Protein AF-0000000084903223 (afdb_homodimer)

Solvent-accessible surface area (backbone atoms only — not comparable to full-atom values): 37333 Å² total; per-residue (Å²): 137,85,81,82,80,76,77,75,75,76,82,86,79,70,67,58,44,44,38,37,37,37,42,30,48,32,58,88,67,83,85,57,83,70,44,47,47,40,69,58,56,66,69,61,52,49,55,51,34,48,75,34,76,37,46,79,74,45,78,46,76,51,75,67,30,30,36,32,39,34,80,54,40,40,38,39,28,24,50,49,37,41,36,42,35,30,30,49,73,44,46,63,73,68,39,48,67,56,49,54,50,47,42,27,74,72,18,53,33,75,36,76,21,36,40,40,36,36,33,53,63,61,92,57,43,87,75,31,50,87,77,49,51,44,69,65,41,43,48,56,55,48,51,75,78,46,73,64,65,48,29,38,49,42,59,28,70,84,67,65,29,38,37,38,40,30,34,61,33,56,76,30,83,79,55,70,49,78,92,58,64,42,40,38,42,36,41,39,31,29,58,48,46,66,74,58,31,63,69,39,36,25,45,48,98,84,63,48,74,62,55,37,64,62,46,37,52,72,75,44,60,53,64,69,57,68,88,44,52,71,52,53,46,60,31,85,70,51,18,40,39,36,43,32,38,38,72,90,73,22,39,35,38,39,41,38,36,60,39,88,94,52,20,28,36,39,39,37,30,39,64,86,46,66,68,58,59,66,57,51,51,51,54,43,70,71,52,51,41,40,34,37,41,36,38,40,39,32,28,83,65,25,69,45,63,63,84,46,72,62,55,71,67,61,64,79,49,87,68,40,43,74,51,40,39,37,39,37,47,45,53,58,35,40,38,40,38,38,29,34,34,47,61,86,58,96,64,134,137,83,82,78,79,76,75,73,75,77,81,87,80,71,67,58,44,45,39,37,39,37,43,30,49,34,57,87,66,84,79,59,80,71,46,48,46,41,71,57,58,66,67,60,54,48,54,50,32,48,75,35,76,39,47,79,75,45,78,47,76,51,76,67,30,31,37,31,39,35,79,52,41,39,39,39,28,24,52,52,38,39,36,41,36,30,29,51,74,43,46,64,73,69,39,49,65,55,49,54,50,48,42,27,73,74,17,54,32,75,35,75,20,35,43,41,34,37,31,53,66,63,91,56,44,86,74,33,50,86,76,50,52,42,71,65,42,43,49,56,56,49,51,76,79,45,74,61,65,48,29,37,48,42,59,27,70,83,67,66,29,37,37,38,39,31,34,63,34,55,77,31,83,80,55,71,50,78,94,57,63,41,39,40,44,36,40,40,32,28,59,47,44,66,76,58,30,63,68,40,37,25,46,46,98,85,62,47,74,62,54,36,63,62,45,38,53,74,76,44,61,54,64,69,58,68,87,47,53,70,52,54,45,60,29,85,71,50,19,38,39,38,43,31,38,39,72,93,73,22,40,35,39,42,42,38,36,59,38,86,91,52,19,28,35,40,38,38,31,38,64,86,46,66,67,59,59,67,56,51,50,52,53,43,70,70,51,51,40,40,34,38,41,36,39,39,38,33,30,83,66,26,68,45,62,62,83,45,74,60,53,72,67,60,65,79,49,87,67,40,42,76,50,41,40,38,37,37,47,45,54,57,35,40,38,39,38,39,28,33,33,46,61,86,58,94,64,136

InterPro domains:
  IPR001985 S-adenosylmethionine decarboxylase, eukaryotes [PIRSF001355] (7-345)
  IPR001985 S-adenosylmethionine decarboxylase, eukaryotes [TIGR00535] (14-343)
  IPR016067 S-adenosylmethionine decarboxylase, core [SSF56276] (13-341)
  IPR018166 S-adenosylmethionine decarboxylase, conserved site [PS01336] (67-77)
  IPR048283 S-adenosylmethionine decarboxylase-like [PF01536] (13-341)
  IPR048283 S-adenosylmethionine decarboxylase-like [PTHR11570] (12-342)

Secondary structure (DSSP, 8-state):
----------------PEEEEEEEEE-S-TTS----GGGS-HHHHHHHHHHTT--EEEEEEETTEEEEEETTEEEEE-SSEEEEEEETTS-GGGHHHHHHHHHHHHH---EEEEEEEEEEPPS-GGGSPTT-SSHHHHHHHHHHHS-S-EEEEEE-TTS-EEEEEES-STT-TT-----S--EEEEEEEES--HHHHHTTBSB-TTSPBPPHHHHHHHHTGGGTSTT-EEEEEE-SSB-EEEEEE-STT-EEEEEEE--TTT-EEEEEE----S--HHHHHHHHHHH--SEEEEEEEEETTSSS--S-HHHHTT---TTEEEEEEEEEE-SSEEEEEEEEEE---S--/----------------PEEEEEEEEE-S-TTS----GGGS-HHHHHHHHHHTT--EEEEEEETTEEEEEETTEEEEE-SSEEEEEEETTS-GGGHHHHHHHHHHHHH---EEEEEEEEEEPPS-GGGSPTT-SSHHHHHHHHHTTS-S-EEEEEE-TTS-EEEEEES-STT-TT-----S--EEEEEEEES--HHHHHTTBSB-TTSPBPPHHHHHHHHTGGGTSTT-EEEEEE-SSB-EEEEEE-STT-EEEEEEE--TTT-EEEEEE----S--HHHHHHHHHHH--SEEEEEEEEETTSSS--S-HHHHTT---TTEEEEEEEEEE-SSEEEEEEEEEE---S--

Foldseek 3Di:
DPPPPPPPPPPDDDWLKKKKKKWFFDAPDPPDAFAFFQPDDPVLVQVLVVVFVKHFDDWDDDAQKIKTDIPAFIWIGHRGMIMDMGGQQTPVLVSVVSVQVSSCVPGVTNDTQKMKMKIKDIPDLVPHDPPPSDVVSVQVVVCVVDPCKDKDWADDPVDIIMIMIINFFDVNPPHNDDPAWWKKKKKKFKQFDLVLLVLFAQADPVRHGDDQVVSCVVLCVCVLDDPWDKDKDRDPGGWIKMKTDDHPGKIKIWTWDSDNVITMIMIMIGDADQACLVSVQSVCVSGVGFKMKMKMKTFPNGNHPPVPVVVNVVRDHPQKDWDDWDWDDGNGMIMIITMIGGNPDPDD/DPPPPPPPPPPDDDWLKKKKKKWFFDAPDPPDAFAFFQPDDPVLVQVLQVVQVKHFDDWDDDAQKIKTDIPAFIWIGHRGMIMDMGGQQTPVLVSVVSVQVSSCVPGVTNDTQKMKMKIKDIPDLVPHDPPPSDVVSVQVVVCVVDPCKDKDWADDPVDIIMIMIINFFDVNPPHNDDPAWWKKKKKKFKQFDLVLLVLFAQADPVRHGDDQVVSCVVLCVCVLDDPWDKDKDGDPGGWIKMKTDDHPGKIKIWTWDSDNVITMIMIMIGDADQACLVSVQSVCVSGVGFKMKMKMKTFPNGNHPPPPVCVNVPRDHPQKDWDDWDWDDGNGMIMIITMIGGNPDPDD

pLDDT: mean 88.13, std 14.47, range [19.98, 98.44]

Structure (mmCIF, N/CA/C/O backbone):
data_AF-0000000084903223-model_v1
#
loop_
_entity.id
_entity.type
_entity.pdbx_description
1 polymer 'S-adenosylmethionine decarboxylase proenzyme'
#
loop_
_atom_site.group_PDB
_atom_site.id
_atom_site.type_symbol
_atom_site.label_atom_id
_atom_site.label_alt_id
_atom_site.label_comp_id
_atom_site.label_asym_id
_atom_site.label_entity_id
_atom_site.label_seq_id
_atom_site.pdbx_PDB_ins_code
_atom_site.Cartn_x
_atom_site.Cartn_y
_atom_site.Cartn_z
_atom_site.occupancy
_atom_site.B_iso_or_equiv
_atom_site.auth_seq_id
_atom_site.auth_comp_id
_atom_site.auth_asym_id
_atom_site.auth_atom_id
_atom_site.pdbx_PDB_model_num
ATOM 1 N N . MET A 1 1 ? -27.781 -44.562 32.969 1 23.55 1 MET A N 1
ATOM 2 C CA . MET A 1 1 ? -27.688 -43.094 32.844 1 23.55 1 MET A CA 1
ATOM 3 C C . MET A 1 1 ? -26.516 -42.719 31.953 1 23.55 1 MET A C 1
ATOM 5 O O . MET A 1 1 ? -25.375 -42.625 32.406 1 23.55 1 MET A O 1
ATOM 9 N N . SER A 1 2 ? -26.297 -43.219 30.688 1 19.98 2 SER A N 1
ATOM 10 C CA . SER A 1 2 ? -25.25 -43.156 29.672 1 19.98 2 SER A CA 1
ATOM 11 C C . SER A 1 2 ? -25.094 -41.719 29.156 1 19.98 2 SER A C 1
ATOM 13 O O . SER A 1 2 ? -26.031 -41.156 28.594 1 19.98 2 SER A O 1
ATOM 15 N N . LYS A 1 3 ? -24.266 -40.781 29.922 1 33.12 3 LYS A N 1
ATOM 16 C CA . LYS A 1 3 ? -23.875 -39.406 29.672 1 33.12 3 LYS A CA 1
ATOM 17 C C . LYS A 1 3 ? -23.406 -39.219 28.234 1 33.12 3 LYS A C 1
ATOM 19 O O . LYS A 1 3 ? -22.5 -39.906 27.766 1 33.12 3 LYS A O 1
ATOM 24 N N . GLU A 1 4 ? -24.219 -38.875 27.172 1 29.3 4 GLU A N 1
ATOM 25 C CA . GLU A 1 4 ? -24.141 -38.688 25.734 1 29.3 4 GLU A CA 1
ATOM 26 C C . GLU A 1 4 ? -22.953 -37.781 25.359 1 29.3 4 GLU A C 1
ATOM 28 O O . GLU A 1 4 ? -22.875 -36.656 25.781 1 29.3 4 GLU A O 1
ATOM 33 N N . ASN A 1 5 ? -21.672 -38.219 25.297 1 31.58 5 ASN A N 1
ATOM 34 C CA . ASN A 1 5 ? -20.359 -37.656 24.984 1 31.58 5 ASN A CA 1
ATOM 35 C C . ASN A 1 5 ? -20.391 -36.844 23.688 1 31.58 5 ASN A C 1
ATOM 37 O O . ASN A 1 5 ? -20.578 -37.406 22.609 1 31.58 5 ASN A O 1
ATOM 41 N N . GLY A 1 6 ? -21.047 -35.719 23.547 1 34.5 6 GLY A N 1
ATOM 42 C CA . GLY A 1 6 ? -21.172 -34.75 22.453 1 34.5 6 GLY A CA 1
ATOM 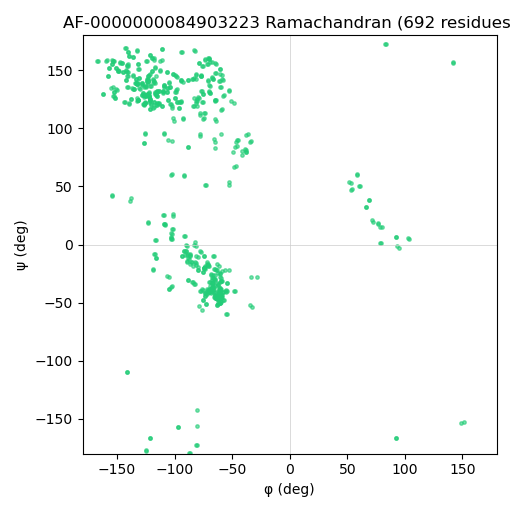43 C C . GLY A 1 6 ? -19.859 -34.469 21.75 1 34.5 6 GLY A C 1
ATOM 44 O O . GLY A 1 6 ? -18.938 -33.906 22.344 1 34.5 6 GLY A O 1
ATOM 45 N N . LEU A 1 7 ? -19.297 -35.344 20.844 1 33.53 7 LEU A N 1
ATOM 46 C CA . LEU A 1 7 ? -18.156 -35.188 19.969 1 33.53 7 LEU A CA 1
ATOM 47 C C . LEU A 1 7 ? -18.078 -33.75 19.391 1 33.53 7 LEU A C 1
ATOM 49 O O . LEU A 1 7 ? -18.984 -33.344 18.672 1 33.53 7 LEU A O 1
ATOM 53 N N . VAL A 1 8 ? -17.625 -32.781 19.953 1 36.69 8 VAL A N 1
ATOM 54 C CA . VAL A 1 8 ? -17.234 -31.453 19.453 1 36.69 8 VAL A CA 1
ATOM 55 C C . VAL A 1 8 ? -16.578 -31.609 18.078 1 36.69 8 VAL A C 1
ATOM 57 O O . VAL A 1 8 ? -15.508 -32.219 17.969 1 36.69 8 VAL A O 1
ATOM 60 N N . ALA A 1 9 ? -17.188 -31.766 16.969 1 38.22 9 ALA A N 1
ATOM 61 C CA . ALA A 1 9 ? -16.688 -31.766 15.594 1 38.22 9 ALA A CA 1
ATOM 62 C C . ALA A 1 9 ? -15.539 -30.766 15.438 1 38.22 9 ALA A C 1
ATOM 64 O O . ALA A 1 9 ? -15.695 -29.578 15.688 1 38.22 9 ALA A O 1
ATOM 65 N N . GLU A 1 10 ? -14.328 -30.984 15.625 1 48.75 10 GLU A N 1
ATOM 66 C CA . GLU A 1 10 ? -13.125 -30.219 15.367 1 48.75 10 GLU A CA 1
ATOM 67 C C . GLU A 1 10 ? -13.242 -29.422 14.07 1 48.75 10 GLU A C 1
ATOM 69 O O . GLU A 1 10 ? -13.578 -29.984 13.023 1 48.75 10 GLU A O 1
ATOM 74 N N . ASN A 1 11 ? -13.633 -28.156 14.016 1 60.44 11 ASN A N 1
ATOM 75 C CA . ASN A 1 11 ? -13.898 -27.203 12.953 1 60.44 11 ASN A CA 1
ATOM 76 C C . ASN A 1 11 ? -12.797 -27.203 11.898 1 60.44 11 ASN A C 1
ATOM 78 O O . ASN A 1 11 ? -11.656 -26.844 12.188 1 60.44 11 ASN A O 1
ATOM 82 N N . PHE A 1 12 ? -12.906 -28.078 10.852 1 76.88 12 PHE A N 1
ATOM 83 C CA . PHE A 1 12 ? -11.961 -28.25 9.758 1 76.88 12 PHE A CA 1
ATOM 84 C C . PHE A 1 12 ? -11.773 -26.938 8.992 1 76.88 12 PHE A C 1
ATOM 86 O O . PHE A 1 12 ? -12.75 -26.266 8.664 1 76.88 12 PHE A O 1
ATOM 93 N N . PHE A 1 13 ? -10.484 -26.375 9.016 1 80.19 13 PHE A N 1
ATOM 94 C CA . PHE A 1 13 ? -10.133 -25.203 8.219 1 80.19 13 PHE A CA 1
ATOM 95 C C . PHE A 1 13 ? -8.922 -25.484 7.34 1 80.19 13 PHE A C 1
ATOM 97 O O . PHE A 1 13 ? -7.957 -26.109 7.781 1 80.19 13 PHE A O 1
ATOM 104 N N . PHE A 1 14 ? -9.148 -25.156 6.035 1 76.69 14 PHE A N 1
ATOM 105 C CA . PHE A 1 14 ? -8.039 -25.234 5.094 1 76.69 14 PHE A CA 1
ATOM 106 C C . PHE A 1 14 ? -7.684 -23.859 4.555 1 76.69 14 PHE A C 1
ATOM 108 O O . PHE A 1 14 ? -8.539 -23.156 4.008 1 76.69 14 PHE A O 1
ATOM 115 N N . GLU A 1 15 ? -6.395 -23.438 4.77 1 77.38 15 GLU A N 1
ATOM 116 C CA . GLU A 1 15 ? -5.934 -22.156 4.238 1 77.38 15 GLU A CA 1
ATOM 117 C C . GLU A 1 15 ? -5.703 -22.234 2.73 1 77.38 15 GLU A C 1
ATOM 119 O O . GLU A 1 15 ? -4.711 -22.812 2.279 1 77.38 15 GLU A O 1
ATOM 124 N N . GLY A 1 16 ? -6.504 -21.641 1.978 1 77.44 16 GLY A N 1
ATOM 125 C CA . GLY A 1 16 ? -6.406 -21.719 0.528 1 77.44 16 GLY A CA 1
ATOM 126 C C . GLY A 1 16 ? -5.492 -20.656 -0.058 1 77.44 16 GLY A C 1
ATOM 127 O O . GLY A 1 16 ? -5.109 -20.734 -1.227 1 77.44 16 GLY A O 1
ATOM 128 N N . VAL A 1 17 ? -5.047 -19.719 0.792 1 82 17 VAL A N 1
ATOM 129 C CA . VAL A 1 17 ? -4.223 -18.625 0.291 1 82 17 VAL A CA 1
ATOM 130 C C . VAL A 1 17 ? -2.857 -19.156 -0.133 1 82 17 VAL A C 1
ATOM 132 O O . VAL A 1 17 ? -2.229 -19.922 0.604 1 82 17 VAL A O 1
ATOM 135 N N . GLU A 1 18 ? -2.523 -18.734 -1.352 1 85.81 18 GLU A N 1
ATOM 136 C CA . GLU A 1 18 ? -1.276 -19.25 -1.912 1 85.81 18 GLU A CA 1
ATOM 137 C C . GLU A 1 18 ? -0.156 -18.219 -1.793 1 85.81 18 GLU A C 1
ATOM 139 O O . GLU A 1 18 ? -0.405 -17.016 -1.857 1 85.81 18 GLU A O 1
ATOM 144 N N . LYS A 1 19 ? 0.988 -18.828 -1.609 1 90.88 19 LYS A N 1
ATOM 145 C CA . LYS A 1 19 ? 2.234 -18.078 -1.717 1 90.88 19 LYS A CA 1
ATOM 146 C C . LYS A 1 19 ? 2.885 -18.281 -3.082 1 90.88 19 LYS A C 1
ATOM 148 O O . LYS A 1 19 ? 2.998 -19.422 -3.557 1 90.88 19 LYS A O 1
ATOM 153 N N . LEU A 1 20 ? 3.254 -17.25 -3.676 1 94.75 20 LEU A N 1
ATOM 154 C CA . LEU A 1 20 ? 3.877 -17.312 -4.992 1 94.75 20 LEU A CA 1
ATOM 155 C C . LEU A 1 20 ? 5.316 -16.812 -4.941 1 94.75 20 LEU A C 1
ATOM 157 O O . LEU A 1 20 ? 5.57 -15.68 -4.516 1 94.75 20 LEU A O 1
ATOM 161 N N . MET A 1 21 ? 6.195 -17.656 -5.301 1 96.06 21 MET A N 1
ATOM 162 C CA . MET A 1 21 ? 7.609 -17.297 -5.383 1 96.06 21 MET A CA 1
ATOM 163 C C . MET A 1 21 ? 8.117 -17.438 -6.812 1 96.06 21 MET A C 1
ATOM 165 O O . MET A 1 21 ? 8.023 -18.516 -7.41 1 96.06 21 MET A O 1
ATOM 169 N N . GLU A 1 22 ? 8.625 -16.422 -7.348 1 97.81 22 GLU A N 1
ATOM 170 C CA . GLU A 1 22 ? 9.219 -16.422 -8.68 1 97.81 22 GLU A CA 1
ATOM 171 C C . GLU A 1 22 ? 10.688 -15.992 -8.625 1 97.81 22 GLU A C 1
ATOM 173 O O . GLU A 1 22 ? 11 -14.898 -8.148 1 97.81 22 GLU A O 1
ATOM 178 N N . ILE A 1 23 ? 11.547 -16.812 -9.148 1 98.12 23 ILE A N 1
ATOM 179 C CA . ILE A 1 23 ? 12.984 -16.578 -9.086 1 98.12 23 ILE A CA 1
ATOM 180 C C . ILE A 1 23 ? 13.555 -16.531 -10.5 1 98.12 23 ILE A C 1
ATOM 182 O O . ILE A 1 23 ? 13.328 -17.453 -11.297 1 98.12 23 ILE A O 1
ATOM 186 N N . TRP A 1 24 ? 14.273 -15.508 -10.797 1 97.75 24 TRP A N 1
ATOM 187 C CA . TRP A 1 24 ? 15.031 -15.398 -12.039 1 97.75 24 TRP A CA 1
ATOM 188 C C . TRP A 1 24 ? 16.531 -15.516 -11.773 1 97.75 24 TRP A C 1
ATOM 190 O O . TRP A 1 24 ? 17.047 -14.883 -10.859 1 97.75 24 TRP A O 1
ATOM 200 N N . PHE A 1 25 ? 17.188 -16.266 -12.617 1 96.38 25 PHE A N 1
ATOM 201 C CA . PHE A 1 25 ? 18.609 -16.516 -12.391 1 96.38 25 PHE A CA 1
ATOM 202 C C . PHE A 1 25 ? 19.453 -15.953 -13.523 1 96.38 25 PHE A C 1
ATOM 204 O O . PHE A 1 25 ? 18.953 -15.758 -14.641 1 96.38 25 PHE A O 1
ATOM 211 N N . SER A 1 26 ? 20.656 -15.633 -13.148 1 93.5 26 SER A N 1
ATOM 212 C CA . SER A 1 26 ? 21.672 -15.195 -14.102 1 93.5 26 SER A CA 1
ATOM 213 C C . SER A 1 26 ? 23.047 -15.734 -13.742 1 93.5 26 SER A C 1
ATOM 215 O O . SER A 1 26 ? 23.203 -16.422 -12.727 1 93.5 26 SER A O 1
ATOM 217 N N . CYS A 1 27 ? 23.938 -15.531 -14.719 1 89.56 27 CYS A N 1
ATOM 218 C CA . CYS A 1 27 ? 25.312 -15.953 -14.5 1 89.56 27 CYS A CA 1
ATOM 219 C C . CYS A 1 27 ? 26.25 -14.75 -14.523 1 89.56 27 CYS A C 1
ATOM 221 O O . CYS A 1 27 ? 26.172 -13.906 -15.414 1 89.56 27 CYS A O 1
ATOM 223 N N . SER A 1 28 ? 27.062 -14.664 -13.555 1 79.88 28 SER A N 1
ATOM 224 C CA . SER A 1 28 ? 28.031 -13.578 -13.484 1 79.88 28 SER A CA 1
ATOM 225 C C . SER A 1 28 ? 29.141 -13.766 -14.516 1 79.88 28 SER A C 1
ATOM 227 O O . SER A 1 28 ? 29.703 -12.789 -15.023 1 79.88 28 SER A O 1
ATOM 229 N N . SER A 1 29 ? 29.656 -15.07 -14.758 1 76.25 29 SER A N 1
ATOM 230 C CA . SER A 1 29 ? 30.719 -15.336 -15.719 1 76.25 29 SER A CA 1
ATOM 231 C C . SER A 1 29 ? 30.172 -15.914 -17.016 1 76.25 29 SER A C 1
ATOM 233 O O . SER A 1 29 ? 29.391 -16.875 -17 1 76.25 29 SER A O 1
ATOM 235 N N . PRO A 1 30 ? 30.344 -15.289 -18.156 1 65.19 30 PRO A N 1
ATOM 236 C CA . PRO A 1 30 ? 29.828 -15.766 -19.438 1 65.19 30 PRO A CA 1
ATOM 237 C C . PRO A 1 30 ? 30.391 -17.141 -19.828 1 65.19 30 PRO A C 1
ATOM 239 O O . PRO A 1 30 ? 29.812 -17.812 -20.688 1 65.19 30 PRO A O 1
ATOM 242 N N . GLU A 1 31 ? 31.484 -17.547 -19.391 1 60.56 31 GLU A N 1
ATOM 243 C CA . GLU A 1 31 ? 32.281 -18.562 -20.062 1 60.56 31 GLU A CA 1
ATOM 244 C C . GLU A 1 31 ? 31.781 -19.969 -19.719 1 60.56 31 GLU A C 1
ATOM 246 O O . GLU A 1 31 ? 32 -20.922 -20.484 1 60.56 31 GLU A O 1
ATOM 251 N N . GLY A 1 32 ? 30.828 -20.203 -19.016 1 58.28 32 GLY A N 1
ATOM 252 C CA . GLY A 1 32 ? 30.547 -21.594 -18.734 1 58.28 32 GLY A CA 1
ATOM 253 C C . GLY A 1 32 ? 29.219 -22.062 -19.297 1 58.28 32 GLY A C 1
ATOM 254 O O . GLY A 1 32 ? 28.375 -21.25 -19.656 1 58.28 32 GLY A O 1
ATOM 255 N N . PRO A 1 33 ? 29.219 -23.422 -19.766 1 59.62 33 PRO A N 1
ATOM 256 C CA . PRO A 1 33 ? 27.953 -23.953 -20.266 1 59.62 33 PRO A CA 1
ATOM 257 C C . PRO A 1 33 ? 26.797 -23.734 -19.297 1 59.62 33 PRO A C 1
ATOM 259 O O . PRO A 1 33 ? 26.953 -23.953 -18.094 1 59.62 33 PRO A O 1
ATOM 262 N N . LYS A 1 34 ? 25.734 -23.062 -19.797 1 78.25 34 LYS A N 1
ATOM 263 C CA . LYS A 1 34 ? 24.516 -22.891 -19 1 78.25 34 LYS A CA 1
ATOM 264 C C . LYS A 1 34 ? 23.422 -23.859 -19.422 1 78.25 34 LYS A C 1
ATOM 266 O O . LYS A 1 34 ? 23.125 -23.984 -20.609 1 78.25 34 LYS A O 1
ATOM 271 N N . LYS A 1 35 ? 23.188 -24.812 -18.531 1 90.44 35 LYS A N 1
ATOM 272 C CA . LYS A 1 35 ? 22.062 -25.734 -18.734 1 90.44 35 LYS A CA 1
ATOM 273 C C . LYS A 1 35 ? 20.766 -25.125 -18.25 1 90.44 35 LYS A C 1
ATOM 275 O O . LYS A 1 35 ? 20.703 -24.562 -17.141 1 90.44 35 LYS A O 1
ATOM 280 N N . PRO A 1 36 ? 19.828 -25.125 -19.172 1 94.75 36 PRO A N 1
ATOM 281 C CA . PRO A 1 36 ? 18.547 -24.594 -18.703 1 94.75 36 PRO A CA 1
ATOM 282 C C . PRO A 1 36 ? 17.969 -25.391 -17.547 1 94.75 36 PRO A C 1
ATOM 284 O O . PRO A 1 36 ? 18.109 -26.609 -17.484 1 94.75 36 PRO A O 1
ATOM 287 N N . ALA A 1 37 ? 17.297 -24.75 -16.672 1 96.38 37 ALA A N 1
ATOM 288 C CA . ALA A 1 37 ? 16.844 -25.344 -15.414 1 96.38 37 ALA A CA 1
ATOM 289 C C . ALA A 1 37 ? 15.773 -26.406 -15.664 1 96.38 37 ALA A C 1
ATOM 291 O O . ALA A 1 37 ? 15.562 -27.281 -14.828 1 96.38 37 ALA A O 1
ATOM 292 N N . ASN A 1 38 ? 15.055 -26.25 -16.781 1 95.75 38 ASN A N 1
ATOM 293 C CA . ASN A 1 38 ? 13.992 -27.203 -17.047 1 95.75 38 ASN A CA 1
ATOM 294 C C . ASN A 1 38 ? 14.547 -28.609 -17.312 1 95.75 38 ASN A C 1
ATOM 296 O O . ASN A 1 38 ? 13.797 -29.578 -17.344 1 95.75 38 ASN A O 1
ATOM 300 N N . LEU A 1 39 ? 15.828 -28.719 -17.453 1 95.19 39 LEU A N 1
ATOM 301 C CA . LEU A 1 39 ? 16.453 -30.016 -17.719 1 95.19 39 LEU A CA 1
ATOM 302 C C . LEU A 1 39 ? 16.859 -30.688 -16.422 1 95.19 39 LEU A C 1
ATOM 304 O O . LEU A 1 39 ? 17.297 -31.844 -16.422 1 95.19 39 LEU A O 1
ATOM 308 N N . ILE A 1 40 ? 16.734 -30.047 -15.328 1 96.81 40 ILE A N 1
ATOM 309 C CA . ILE A 1 40 ? 17.031 -30.656 -14.039 1 96.81 40 ILE A CA 1
ATOM 310 C C . ILE A 1 40 ? 16.125 -31.859 -13.812 1 96.81 40 ILE A C 1
ATOM 312 O O . ILE A 1 40 ? 14.914 -31.797 -14.078 1 96.81 40 ILE A O 1
ATOM 316 N N . GLU A 1 41 ? 16.656 -32.875 -13.266 1 96.56 41 GLU A N 1
ATOM 317 C CA . GLU A 1 41 ? 15.938 -34.125 -13.07 1 96.56 41 GLU A CA 1
ATOM 318 C C . GLU A 1 41 ? 14.82 -33.969 -12.047 1 96.56 41 GLU A C 1
ATOM 320 O O . GLU A 1 41 ? 14.992 -33.281 -11.039 1 96.56 41 GLU A O 1
ATOM 325 N N . ARG A 1 42 ? 13.773 -34.625 -12.297 1 97.19 42 ARG A N 1
ATOM 326 C CA . ARG A 1 42 ? 12.594 -34.562 -11.438 1 97.19 42 ARG A CA 1
ATOM 327 C C . ARG A 1 42 ? 12.945 -34.938 -10 1 97.19 42 ARG A C 1
ATOM 329 O O . ARG A 1 42 ? 12.422 -34.344 -9.062 1 97.19 42 ARG A O 1
ATOM 336 N N . SER A 1 43 ? 13.797 -35.938 -9.82 1 97.12 43 SER A N 1
ATOM 337 C CA . SER A 1 43 ? 14.133 -36.438 -8.492 1 97.12 43 SER A CA 1
ATOM 338 C C . SER A 1 43 ? 14.758 -35.344 -7.625 1 97.12 43 SER A C 1
ATOM 340 O O . SER A 1 43 ? 14.57 -35.312 -6.41 1 97.12 43 SER A O 1
ATOM 342 N N . LYS A 1 44 ? 15.445 -34.469 -8.211 1 97.12 44 LYS A N 1
ATOM 343 C CA . LYS A 1 44 ? 16.062 -33.344 -7.473 1 97.12 44 LYS A CA 1
ATOM 344 C C . LYS A 1 44 ? 15.008 -32.375 -6.945 1 97.12 44 LYS A C 1
ATOM 346 O O . LYS A 1 44 ? 15.117 -31.891 -5.82 1 97.12 44 LYS A O 1
ATOM 351 N N . TRP A 1 45 ? 14.031 -32.125 -7.789 1 97 45 TRP A N 1
ATOM 352 C CA . TRP A 1 45 ? 12.93 -31.266 -7.348 1 97 45 TRP A CA 1
ATOM 353 C C . TRP A 1 45 ? 12.125 -31.953 -6.246 1 97 45 TRP A C 1
ATOM 355 O O . TRP A 1 45 ? 11.711 -31.312 -5.281 1 97 45 TRP A O 1
ATOM 365 N N . GLU A 1 46 ? 11.93 -33.25 -6.387 1 95.94 46 GLU A N 1
ATOM 366 C CA . GLU A 1 46 ? 11.211 -34.031 -5.367 1 95.94 46 GLU A CA 1
ATOM 367 C C . GLU A 1 46 ? 11.891 -33.906 -4.008 1 95.94 46 GLU A C 1
ATOM 369 O O . GLU A 1 46 ? 11.219 -33.781 -2.98 1 95.94 46 GLU A O 1
ATOM 374 N N . ASN A 1 47 ? 13.078 -33.938 -4.043 1 94.88 47 ASN A N 1
ATOM 375 C CA . ASN A 1 47 ? 13.836 -33.844 -2.803 1 94.88 47 ASN A CA 1
ATOM 376 C C . ASN A 1 47 ? 13.602 -32.5 -2.117 1 94.88 47 ASN A C 1
ATOM 378 O O . ASN A 1 47 ? 13.391 -32.438 -0.904 1 94.88 47 ASN A O 1
ATOM 382 N N . ILE A 1 48 ? 13.672 -31.438 -2.877 1 94.38 48 ILE A N 1
ATOM 383 C CA . ILE A 1 48 ? 13.461 -30.109 -2.33 1 94.38 48 ILE A CA 1
ATOM 384 C C . ILE A 1 48 ? 12.031 -29.984 -1.809 1 94.38 48 ILE A C 1
ATOM 386 O O . ILE A 1 48 ? 11.805 -29.484 -0.703 1 94.38 48 ILE A O 1
ATOM 390 N N . LEU A 1 49 ? 11.094 -30.438 -2.594 1 92.38 49 LEU A N 1
ATOM 391 C CA . LEU A 1 49 ? 9.68 -30.281 -2.279 1 92.38 49 LEU A CA 1
ATOM 392 C C . LEU A 1 49 ? 9.305 -31.109 -1.056 1 92.38 49 LEU A C 1
ATOM 394 O O . LEU A 1 49 ? 8.438 -30.719 -0.274 1 92.38 49 LEU A O 1
ATOM 398 N N . THR A 1 50 ? 9.945 -32.219 -0.899 1 88.25 50 THR A N 1
ATOM 399 C CA . THR A 1 50 ? 9.703 -33.062 0.28 1 88.25 50 THR A CA 1
ATOM 400 C C . THR A 1 50 ? 10.078 -32.312 1.553 1 88.25 50 THR A C 1
ATOM 402 O O . THR A 1 50 ? 9.398 -32.438 2.576 1 88.25 50 THR A O 1
ATOM 405 N N . HIS A 1 51 ? 11.055 -31.547 1.467 1 82.25 51 HIS A N 1
ATOM 406 C CA . HIS A 1 51 ? 11.516 -30.766 2.613 1 82.25 51 HIS A CA 1
ATOM 407 C C . HIS A 1 51 ? 10.477 -29.719 3.016 1 82.25 51 HIS A C 1
ATOM 409 O O . HIS A 1 51 ? 10.43 -29.297 4.176 1 82.25 51 HIS A O 1
ATOM 415 N N . VAL A 1 52 ? 9.711 -29.359 2.01 1 80.25 52 VAL A N 1
ATOM 416 C CA . VAL A 1 52 ? 8.719 -28.344 2.322 1 80.25 52 VAL A CA 1
ATOM 417 C C . VAL A 1 52 ? 7.324 -28.953 2.332 1 80.25 52 VAL A C 1
ATOM 419 O O . VAL A 1 52 ? 6.328 -28.266 2.121 1 80.25 52 VAL A O 1
ATOM 422 N N . ARG A 1 53 ? 7.195 -30.25 2.42 1 80.88 53 ARG A N 1
ATOM 423 C CA . ARG A 1 53 ? 5.98 -31.031 2.631 1 80.88 53 ARG A CA 1
ATOM 424 C C . ARG A 1 53 ? 5.062 -30.969 1.417 1 80.88 53 ARG A C 1
ATOM 426 O O . ARG A 1 53 ? 3.855 -30.75 1.557 1 80.88 53 ARG A O 1
ATOM 433 N N . CYS A 1 54 ? 5.641 -30.984 0.286 1 85.81 54 CYS A N 1
ATOM 434 C CA . CYS A 1 54 ? 4.906 -31.062 -0.973 1 85.81 54 CYS A CA 1
ATOM 435 C C . CYS A 1 54 ? 5.316 -32.281 -1.776 1 85.81 54 CYS A C 1
ATOM 437 O O . CYS A 1 54 ? 6.457 -32.75 -1.692 1 85.81 54 CYS A O 1
ATOM 439 N N . LYS A 1 55 ? 4.352 -32.781 -2.459 1 91.25 55 LYS A N 1
ATOM 440 C CA . LYS A 1 55 ? 4.598 -33.969 -3.307 1 91.25 55 LYS A CA 1
ATOM 441 C C . LYS A 1 55 ? 4.203 -33.688 -4.754 1 91.25 55 LYS A C 1
ATOM 443 O O . LYS A 1 55 ? 3.174 -33.062 -5.012 1 91.25 55 LYS A O 1
ATOM 448 N N . ILE A 1 56 ? 4.996 -34.219 -5.621 1 94.94 56 ILE A N 1
ATOM 449 C CA . ILE A 1 56 ? 4.66 -34.094 -7.035 1 94.94 56 ILE A CA 1
ATOM 450 C C . ILE A 1 56 ? 3.596 -35.125 -7.395 1 94.94 56 ILE A C 1
ATOM 452 O O . ILE A 1 56 ? 3.779 -36.344 -7.16 1 94.94 56 ILE A O 1
ATOM 456 N N . LEU A 1 57 ? 2.57 -34.719 -7.961 1 95.44 57 LEU A N 1
ATOM 457 C CA . LEU A 1 57 ? 1.477 -35.594 -8.344 1 95.44 57 LEU A CA 1
ATOM 458 C C . LEU A 1 57 ? 1.504 -35.875 -9.844 1 95.44 57 LEU A C 1
ATOM 460 O O . LEU A 1 57 ? 1.082 -36.938 -10.297 1 95.44 57 LEU A O 1
ATOM 464 N N . ASP A 1 58 ? 1.876 -34.875 -10.578 1 96 58 ASP A N 1
ATOM 465 C CA . ASP A 1 58 ? 1.918 -35.031 -12.031 1 96 58 ASP A CA 1
ATOM 466 C C . ASP A 1 58 ? 2.936 -34.062 -12.641 1 96 58 ASP A C 1
ATOM 468 O O . ASP A 1 58 ? 3.385 -33.125 -11.984 1 96 58 ASP A O 1
ATOM 472 N N . GLU A 1 59 ? 3.379 -34.406 -13.844 1 97.25 59 GLU A N 1
ATOM 473 C CA . GLU A 1 59 ? 4.395 -33.625 -14.555 1 97.25 59 GLU A CA 1
ATOM 474 C C . GLU A 1 59 ? 3.98 -33.375 -16 1 97.25 59 GLU A C 1
ATOM 476 O O . GLU A 1 59 ? 3.408 -34.25 -16.656 1 97.25 59 GLU A O 1
ATOM 481 N N . LEU A 1 60 ? 4.203 -32.188 -16.484 1 97.62 60 LEU A N 1
ATOM 482 C CA . LEU A 1 60 ? 3.918 -31.797 -17.844 1 97.62 60 LEU A CA 1
ATOM 483 C C . LEU A 1 60 ? 5.109 -31.062 -18.453 1 97.62 60 LEU A C 1
ATOM 485 O O . LEU A 1 60 ? 5.641 -30.125 -17.859 1 97.62 60 LEU A O 1
ATOM 489 N N . LYS A 1 61 ? 5.59 -31.516 -19.609 1 97.19 61 LYS A N 1
ATOM 490 C CA . LYS A 1 61 ? 6.688 -30.875 -20.312 1 97.19 61 LYS A CA 1
ATOM 491 C C . LYS A 1 61 ? 6.227 -30.359 -21.672 1 97.19 61 LYS A C 1
ATOM 493 O O . LYS A 1 61 ? 5.512 -31.047 -22.406 1 97.19 61 LYS A O 1
ATOM 498 N N . TYR A 1 62 ? 6.59 -29.141 -21.875 1 96.94 62 TYR A N 1
ATOM 499 C CA . TYR A 1 62 ? 6.234 -28.562 -23.172 1 96.94 62 TYR A CA 1
ATOM 500 C C . TYR A 1 62 ? 7.07 -27.312 -23.469 1 96.94 62 TYR A C 1
ATOM 502 O O . TYR A 1 62 ? 7.199 -26.438 -22.625 1 96.94 62 TYR A O 1
ATOM 510 N N . ASP A 1 63 ? 7.715 -27.219 -24.672 1 94.56 63 ASP A N 1
ATOM 511 C CA . ASP A 1 63 ? 8.375 -26.031 -25.203 1 94.56 63 ASP A CA 1
ATOM 512 C C . ASP A 1 63 ? 9.398 -25.484 -24.203 1 94.56 63 ASP A C 1
ATOM 514 O O . ASP A 1 63 ? 9.367 -24.297 -23.859 1 94.56 63 ASP A O 1
ATOM 518 N N . GLY A 1 64 ? 10.195 -26.312 -23.688 1 94.69 64 GLY A N 1
ATOM 519 C CA . GLY A 1 64 ? 11.273 -25.891 -22.812 1 94.69 64 GLY A CA 1
ATOM 520 C C . GLY A 1 64 ? 10.82 -25.578 -21.406 1 94.69 64 GLY A C 1
ATOM 521 O O . GLY A 1 64 ? 11.531 -24.891 -20.656 1 94.69 64 GLY A O 1
ATOM 522 N N . GLN A 1 65 ? 9.648 -25.984 -21.062 1 97.19 65 GLN A N 1
ATOM 523 C CA . GLN A 1 65 ? 9.109 -25.781 -19.719 1 97.19 65 GLN A CA 1
ATOM 524 C C . GLN A 1 65 ? 8.703 -27.109 -19.078 1 97.19 65 GLN A C 1
ATOM 526 O O . GLN A 1 65 ? 8.297 -28.031 -19.781 1 97.19 65 GLN A O 1
ATOM 531 N N . THR A 1 66 ? 8.891 -27.172 -17.859 1 98.06 66 THR A N 1
ATOM 532 C CA . THR A 1 66 ? 8.352 -28.281 -17.062 1 98.06 66 THR A CA 1
ATOM 533 C C . THR A 1 66 ? 7.438 -27.75 -15.953 1 98.06 66 THR A C 1
ATOM 535 O O . THR A 1 66 ? 7.82 -26.844 -15.211 1 98.06 66 THR A O 1
ATOM 538 N N . ALA A 1 67 ? 6.242 -28.281 -15.906 1 98.12 67 ALA A N 1
ATOM 539 C CA . ALA A 1 67 ? 5.289 -27.938 -14.859 1 98.12 67 ALA A CA 1
ATOM 540 C C . ALA A 1 67 ? 4.961 -29.141 -13.984 1 98.12 67 ALA A C 1
ATOM 542 O O . ALA A 1 67 ? 4.695 -30.234 -14.5 1 98.12 67 ALA A O 1
ATOM 543 N N . TYR A 1 68 ? 5.051 -29.016 -12.734 1 97.25 68 TYR A N 1
ATOM 544 C CA . TYR A 1 68 ? 4.691 -30.062 -11.781 1 97.25 68 TYR A CA 1
ATOM 545 C C . TYR A 1 68 ? 3.443 -29.672 -10.992 1 97.25 68 TYR A C 1
ATOM 547 O O . TYR A 1 68 ? 3.414 -28.625 -10.336 1 97.25 68 TYR A O 1
ATOM 555 N N . VAL A 1 69 ? 2.404 -30.453 -11.102 1 96 69 VAL A N 1
ATOM 556 C CA . VAL A 1 69 ? 1.283 -30.328 -10.18 1 96 69 VAL A CA 1
ATOM 557 C C . VAL A 1 69 ? 1.65 -30.938 -8.828 1 96 69 VAL A C 1
ATOM 559 O O . VAL A 1 69 ? 2.092 -32.094 -8.758 1 96 69 VAL A O 1
ATOM 562 N N . LEU A 1 70 ? 1.416 -30.156 -7.84 1 92.69 70 LEU A N 1
ATOM 563 C CA . LEU A 1 70 ? 1.78 -30.609 -6.504 1 92.69 70 LEU A CA 1
ATOM 564 C C . LEU A 1 70 ? 0.536 -30.891 -5.664 1 92.69 70 LEU A C 1
ATOM 566 O O . LEU A 1 70 ? -0.577 -30.531 -6.066 1 92.69 70 LEU A O 1
ATOM 570 N N . SER A 1 71 ? 0.609 -31.531 -4.504 1 83.88 71 SER A N 1
ATOM 571 C CA . SER A 1 71 ? -0.501 -31.797 -3.594 1 83.88 71 SER A CA 1
ATOM 572 C C . SER A 1 71 ? -1.147 -30.5 -3.127 1 83.88 71 SER A C 1
ATOM 574 O O . SER A 1 71 ? -2.338 -30.469 -2.807 1 83.88 71 SER A O 1
ATOM 576 N N . GLU A 1 72 ? -0.358 -29.438 -3.066 1 71.25 72 GLU A N 1
ATOM 577 C CA . GLU A 1 72 ? -0.887 -28.156 -2.633 1 71.25 72 GLU A CA 1
ATOM 578 C C . GLU A 1 72 ? -0.35 -27.016 -3.498 1 71.25 72 GLU A C 1
ATOM 580 O O . GLU A 1 72 ? 0.007 -25.953 -2.986 1 71.25 72 GLU A O 1
ATOM 585 N N . SER A 1 73 ? -0.295 -27.344 -4.711 1 81.5 73 SER A N 1
ATOM 586 C CA . SER A 1 73 ? 0.05 -26.188 -5.539 1 81.5 73 SER A CA 1
ATOM 587 C C . SER A 1 73 ? 0.845 -26.609 -6.77 1 81.5 73 SER A C 1
ATOM 589 O O . SER A 1 73 ? 0.516 -27.609 -7.414 1 81.5 73 SER A O 1
ATOM 591 N N . SER A 1 74 ? 1.712 -25.672 -7.34 1 94.69 74 SER A N 1
ATOM 592 C CA . SER A 1 74 ? 2.354 -25.891 -8.633 1 94.69 74 SER A CA 1
ATOM 593 C C . SER A 1 74 ? 3.797 -25.391 -8.617 1 94.69 74 SER A C 1
ATOM 595 O O . SER A 1 74 ? 4.137 -24.469 -7.883 1 94.69 74 SER A O 1
ATOM 597 N N . LEU A 1 75 ? 4.652 -26.109 -9.344 1 96.56 75 LEU A N 1
ATOM 598 C CA . LEU A 1 75 ? 6.02 -25.703 -9.641 1 96.56 75 LEU A CA 1
ATOM 599 C C . LEU A 1 75 ? 6.246 -25.609 -11.141 1 96.56 75 LEU A C 1
ATOM 601 O O . LEU A 1 75 ? 5.984 -26.562 -11.875 1 96.56 75 LEU A O 1
ATOM 605 N N . PHE A 1 76 ? 6.688 -24.484 -11.617 1 98.12 76 PHE A N 1
ATOM 606 C CA . PHE A 1 76 ? 7.051 -24.281 -13.016 1 98.12 76 PHE A CA 1
ATOM 607 C C . PHE A 1 76 ? 8.547 -24.031 -13.156 1 98.12 76 PHE A C 1
ATOM 609 O O . PHE A 1 76 ? 9.117 -23.219 -12.438 1 98.12 76 PHE A O 1
ATOM 616 N N . VAL A 1 77 ? 9.156 -24.734 -14.078 1 98.06 77 VAL A N 1
ATOM 617 C CA . VAL A 1 77 ? 10.586 -24.594 -14.312 1 98.06 77 VAL A CA 1
ATOM 618 C C . VAL A 1 77 ? 10.844 -24.312 -15.789 1 98.06 77 VAL A C 1
ATOM 620 O O . VAL A 1 77 ? 10.453 -25.094 -16.656 1 98.06 77 VAL A O 1
ATOM 623 N N . SER A 1 78 ? 11.438 -23.25 -16.062 1 95.88 78 SER A N 1
ATOM 624 C CA . SER A 1 78 ? 11.906 -22.906 -17.391 1 95.88 78 SER A CA 1
ATOM 625 C C . SER A 1 78 ? 13.414 -22.672 -17.406 1 95.88 78 SER A C 1
ATOM 627 O O . SER A 1 78 ? 14.125 -23.094 -16.5 1 95.88 78 SER A O 1
ATOM 629 N N . GLY A 1 79 ? 13.945 -22.094 -18.484 1 93.81 79 GLY A N 1
ATOM 630 C CA . GLY A 1 79 ? 15.391 -21.969 -18.609 1 93.81 79 GLY A CA 1
ATOM 631 C C . GLY A 1 79 ? 16.016 -21.25 -17.422 1 93.81 79 GLY A C 1
ATOM 632 O O . GLY A 1 79 ? 16.781 -21.859 -16.672 1 93.81 79 GLY A O 1
ATOM 633 N N . GLU A 1 80 ? 15.656 -20.047 -17.141 1 95.06 80 GLU A N 1
ATOM 634 C CA . GLU A 1 80 ? 16.297 -19.266 -16.078 1 95.06 80 GLU A CA 1
ATOM 635 C C . GLU A 1 80 ? 15.273 -18.797 -15.047 1 95.06 80 GLU A C 1
ATOM 637 O O . GLU A 1 80 ? 15.531 -17.844 -14.305 1 95.06 80 GLU A O 1
ATOM 642 N N . ARG A 1 81 ? 14.156 -19.453 -15.047 1 97.12 81 ARG A N 1
ATOM 643 C CA . ARG A 1 81 ? 13.078 -19 -14.172 1 97.12 81 ARG A CA 1
ATOM 644 C C . ARG A 1 81 ? 12.43 -20.172 -13.453 1 97.12 81 ARG A C 1
ATOM 646 O O . ARG A 1 81 ? 12.164 -21.219 -14.062 1 97.12 81 ARG A O 1
ATOM 653 N N . ILE A 1 82 ? 12.211 -20.031 -12.156 1 97.75 82 ILE A N 1
ATOM 654 C CA . ILE A 1 82 ? 11.484 -21 -11.336 1 97.75 82 ILE A CA 1
ATOM 655 C C . ILE A 1 82 ? 10.312 -20.312 -10.641 1 97.75 82 ILE A C 1
ATOM 657 O O . ILE A 1 82 ? 10.477 -19.25 -10.031 1 97.75 82 ILE A O 1
ATOM 661 N N . ILE A 1 83 ? 9.141 -20.859 -10.75 1 97.19 83 ILE A N 1
ATOM 662 C CA . ILE A 1 83 ? 7.953 -20.359 -10.07 1 97.19 83 ILE A CA 1
ATOM 663 C C . ILE A 1 83 ? 7.387 -21.438 -9.148 1 97.19 83 ILE A C 1
ATOM 665 O O . ILE A 1 83 ? 7.066 -22.547 -9.602 1 97.19 83 ILE A O 1
ATOM 669 N N . LEU A 1 84 ? 7.324 -21.156 -7.957 1 95.25 84 LEU A N 1
ATOM 670 C CA . LEU A 1 84 ? 6.75 -22.078 -6.977 1 95.25 84 LEU A CA 1
ATOM 671 C C . LEU A 1 84 ? 5.527 -21.453 -6.309 1 95.25 84 LEU A C 1
ATOM 673 O O . LEU A 1 84 ? 5.621 -20.375 -5.711 1 95.25 84 LEU A O 1
ATOM 677 N N . LYS A 1 85 ? 4.418 -22.031 -6.461 1 93 85 LYS A N 1
ATOM 678 C CA . LYS A 1 85 ? 3.168 -21.609 -5.832 1 93 85 LYS A CA 1
ATOM 679 C C . LYS A 1 85 ? 2.688 -22.656 -4.828 1 93 85 LYS A C 1
ATOM 681 O O . LYS A 1 85 ? 2.488 -23.828 -5.184 1 93 85 LYS A O 1
ATOM 686 N N . THR A 1 86 ? 2.531 -22.266 -3.582 1 87.88 86 THR A N 1
ATOM 687 C CA . THR A 1 86 ? 2.105 -23.219 -2.564 1 87.88 86 THR A CA 1
ATOM 688 C C . THR A 1 86 ? 1.042 -22.609 -1.657 1 87.88 86 THR A C 1
ATOM 690 O O . THR A 1 86 ? 0.907 -21.391 -1.591 1 87.88 86 THR A O 1
ATOM 693 N N . CYS A 1 87 ? 0.346 -23.406 -1.001 1 79.5 87 CYS A N 1
ATOM 694 C CA . CYS A 1 87 ? -0.683 -22.938 -0.083 1 79.5 87 CYS A CA 1
ATOM 695 C C . CYS A 1 87 ? -0.079 -22.562 1.266 1 79.5 87 CYS A C 1
ATOM 697 O O . CYS A 1 87 ? 1.106 -22.797 1.507 1 79.5 87 CYS A O 1
ATOM 699 N N . GLY A 1 88 ? -0.732 -21.906 2.158 1 62.5 88 GLY A N 1
ATOM 700 C CA . GLY A 1 88 ? -0.394 -21.203 3.387 1 62.5 88 GLY A CA 1
ATOM 701 C C . GLY A 1 88 ? 0.368 -22.062 4.375 1 62.5 88 GLY A C 1
ATOM 702 O O . GLY A 1 88 ? 1.214 -21.562 5.121 1 62.5 88 GLY A O 1
ATOM 703 N N . THR A 1 89 ? 0.144 -23.266 4.441 1 60.81 89 THR A N 1
ATOM 704 C CA . THR A 1 89 ? 0.786 -23.969 5.547 1 60.81 89 THR A CA 1
ATOM 705 C C . THR A 1 89 ? 2.156 -24.484 5.133 1 60.81 89 THR A C 1
ATOM 707 O O . THR A 1 89 ? 2.945 -24.922 5.977 1 60.81 89 THR A O 1
ATOM 710 N N . THR A 1 90 ? 2.426 -24.234 4.016 1 60.88 90 THR A N 1
ATOM 711 C CA . THR A 1 90 ? 3.658 -24.844 3.545 1 60.88 90 THR A CA 1
ATOM 712 C C . THR A 1 90 ? 4.84 -23.891 3.693 1 60.88 90 THR A C 1
ATOM 714 O O . THR A 1 90 ? 4.676 -22.672 3.572 1 60.88 90 THR A O 1
ATOM 717 N N . LEU A 1 91 ? 5.863 -24.422 4.027 1 75.69 91 LEU A N 1
ATOM 718 C CA . LEU A 1 91 ? 7.121 -23.719 4.215 1 75.69 91 LEU A CA 1
ATOM 719 C C . LEU A 1 91 ? 7.719 -23.297 2.875 1 75.69 91 LEU A C 1
ATOM 721 O O . LEU A 1 91 ? 8.852 -23.672 2.557 1 75.69 91 LEU A O 1
ATOM 725 N N . CYS A 1 92 ? 6.957 -22.625 1.99 1 80.62 92 CYS A N 1
ATOM 726 C CA . CYS A 1 92 ? 7.355 -22.188 0.659 1 80.62 92 CYS A CA 1
ATOM 727 C C . CYS A 1 92 ? 8.703 -21.484 0.702 1 80.62 92 CYS A C 1
ATOM 729 O O . CYS A 1 92 ? 9.609 -21.812 -0.066 1 80.62 92 CYS A O 1
ATOM 731 N N . LEU A 1 93 ? 8.953 -20.688 1.685 1 89.06 93 LEU A N 1
ATOM 732 C CA . LEU A 1 93 ? 10.141 -19.844 1.734 1 89.06 93 LEU A CA 1
ATOM 733 C C . LEU A 1 93 ? 11.383 -20.656 2.068 1 89.06 93 LEU A C 1
ATOM 735 O O . LEU A 1 93 ? 12.492 -20.297 1.659 1 89.06 93 LEU A O 1
ATOM 739 N N . GLN A 1 94 ? 11.141 -21.734 2.688 1 88.62 94 GLN A N 1
ATOM 740 C CA . GLN A 1 94 ? 12.266 -22.562 3.096 1 88.62 94 GLN A CA 1
ATOM 741 C C . GLN A 1 94 ? 12.883 -23.281 1.897 1 88.62 94 GLN A C 1
ATOM 743 O O . GLN A 1 94 ? 14.008 -23.781 1.976 1 88.62 94 GLN A O 1
ATOM 748 N N . ALA A 1 95 ? 12.188 -23.375 0.866 1 92.12 95 ALA A N 1
ATOM 749 C CA . ALA A 1 95 ? 12.688 -24.031 -0.338 1 92.12 95 ALA A CA 1
ATOM 750 C C . ALA A 1 95 ? 13.703 -23.141 -1.056 1 92.12 95 ALA A C 1
ATOM 752 O O . ALA A 1 95 ? 14.508 -23.641 -1.854 1 92.12 95 ALA A O 1
ATOM 753 N N . LEU A 1 96 ? 13.688 -21.891 -0.787 1 95.25 96 LEU A N 1
ATOM 754 C CA . LEU A 1 96 ? 14.414 -20.906 -1.579 1 95.25 96 LEU A CA 1
ATOM 755 C C . LEU A 1 96 ? 15.914 -21.203 -1.562 1 95.25 96 LEU A C 1
ATOM 757 O O . LEU A 1 96 ? 16.547 -21.328 -2.617 1 95.25 96 LEU A O 1
ATOM 761 N N . PRO A 1 97 ? 16.578 -21.422 -0.392 1 95.5 97 PRO A N 1
ATOM 762 C CA . PRO A 1 97 ? 18.016 -21.703 -0.411 1 95.5 97 PRO A CA 1
ATOM 763 C C . PRO A 1 97 ? 18.359 -22.984 -1.153 1 95.5 97 PRO A C 1
ATOM 765 O O . PRO A 1 97 ? 19.406 -23.062 -1.804 1 95.5 97 PRO A O 1
ATOM 768 N N . TYR A 1 98 ? 17.484 -23.953 -1.067 1 96.06 98 TYR A N 1
ATOM 769 C CA . TYR A 1 98 ? 17.719 -25.219 -1.746 1 96.06 98 TYR A CA 1
ATOM 770 C C . TYR A 1 98 ? 17.594 -25.062 -3.256 1 96.06 98 TYR A C 1
ATOM 772 O O . TYR A 1 98 ? 18.359 -25.656 -4.016 1 96.06 98 TYR A O 1
ATOM 780 N N . ILE A 1 99 ? 16.641 -24.266 -3.668 1 97.38 99 ILE A N 1
ATOM 781 C CA . ILE A 1 99 ? 16.453 -24.031 -5.094 1 97.38 99 ILE A CA 1
ATOM 782 C C . ILE A 1 99 ? 17.672 -23.297 -5.664 1 97.38 99 ILE A C 1
ATOM 784 O O . ILE A 1 99 ? 18.188 -23.656 -6.715 1 97.38 99 ILE A O 1
ATOM 788 N N . ILE A 1 100 ? 18.094 -22.281 -4.949 1 97.31 100 ILE A N 1
ATOM 789 C CA . ILE A 1 100 ? 19.234 -21.5 -5.391 1 97.31 100 ILE A CA 1
ATOM 790 C C . ILE A 1 100 ? 20.469 -22.406 -5.523 1 97.31 100 ILE A C 1
ATOM 792 O O . ILE A 1 100 ? 21.172 -22.344 -6.527 1 97.31 100 ILE A O 1
ATOM 796 N N . SER A 1 101 ? 20.672 -23.234 -4.547 1 96.62 101 SER A N 1
ATOM 797 C CA . SER A 1 101 ? 21.812 -24.141 -4.562 1 96.62 101 SER A CA 1
ATOM 798 C C . SER A 1 101 ? 21.703 -25.141 -5.711 1 96.62 101 SER A C 1
ATOM 800 O O . SER A 1 101 ? 22.688 -25.406 -6.391 1 96.62 101 SER A O 1
ATOM 802 N N . LEU A 1 102 ? 20.562 -25.688 -5.926 1 97.06 102 LEU A N 1
ATOM 803 C CA . LEU A 1 102 ? 20.344 -26.688 -6.969 1 97.06 102 LEU A CA 1
ATOM 804 C C . LEU A 1 102 ? 20.641 -26.109 -8.344 1 97.06 102 LEU A C 1
ATOM 806 O O . LEU A 1 102 ? 21.344 -26.734 -9.148 1 97.06 102 LEU A O 1
ATOM 810 N N . VAL A 1 103 ? 20.109 -24.906 -8.617 1 96.69 103 VAL A N 1
ATOM 811 C CA . VAL A 1 103 ? 20.25 -24.297 -9.93 1 96.69 103 VAL A CA 1
ATOM 812 C C . VAL A 1 103 ? 21.719 -23.922 -10.164 1 96.69 103 VAL A C 1
ATOM 814 O O . VAL A 1 103 ? 22.219 -24 -11.289 1 96.69 103 VAL A O 1
ATOM 817 N N . LYS A 1 104 ? 22.359 -23.484 -9.102 1 94.94 104 LYS A N 1
ATOM 818 C CA . LYS A 1 104 ? 23.781 -23.188 -9.203 1 94.94 104 LYS A CA 1
ATOM 819 C C . LYS A 1 104 ? 24.578 -24.438 -9.555 1 94.94 104 LYS A C 1
ATOM 821 O O . LYS A 1 104 ? 25.406 -24.422 -10.484 1 94.94 104 LYS A O 1
ATOM 826 N N . GLU A 1 105 ? 24.328 -25.484 -8.891 1 94.62 105 GLU A N 1
ATOM 827 C CA . GLU A 1 105 ? 25.094 -26.734 -9.047 1 94.62 105 GLU A CA 1
ATOM 828 C C . GLU A 1 105 ? 24.766 -27.406 -10.383 1 94.62 105 GLU A C 1
ATOM 830 O O . GLU A 1 105 ? 25.672 -27.875 -11.07 1 94.62 105 GLU A O 1
ATOM 835 N N . GLU A 1 106 ? 23.484 -27.422 -10.742 1 95 106 GLU A N 1
ATOM 836 C CA . GLU A 1 106 ? 23.047 -28.203 -11.906 1 95 106 GLU A CA 1
ATOM 837 C C . GLU A 1 106 ? 23.141 -27.375 -13.188 1 95 106 GLU A C 1
ATOM 839 O O . GLU A 1 106 ? 23.344 -27.938 -14.266 1 95 106 GLU A O 1
ATOM 844 N N . CYS A 1 107 ? 22.969 -26.047 -13.078 1 94.69 107 CYS A N 1
ATOM 845 C CA . CYS A 1 107 ? 22.797 -25.25 -14.289 1 94.69 107 CYS A CA 1
ATOM 846 C C . CYS A 1 107 ? 23.922 -24.219 -14.422 1 94.69 107 CYS A C 1
ATOM 848 O O . CYS A 1 107 ? 24.141 -23.672 -15.5 1 94.69 107 CYS A O 1
ATOM 850 N N . GLY A 1 108 ? 24.562 -23.891 -13.328 1 92.5 108 GLY A N 1
ATOM 851 C CA . GLY A 1 108 ? 25.656 -22.922 -13.359 1 92.5 108 GLY A CA 1
ATOM 852 C C . GLY A 1 108 ? 25.203 -21.5 -13.102 1 92.5 108 GLY A C 1
ATOM 853 O O . GLY A 1 108 ? 26 -20.562 -13.219 1 92.5 108 GLY A O 1
ATOM 854 N N . PHE A 1 109 ? 23.969 -21.281 -12.758 1 93.94 109 PHE A N 1
ATOM 855 C CA . PHE A 1 109 ? 23.484 -19.953 -12.391 1 93.94 109 PHE A CA 1
ATOM 856 C C . PHE A 1 109 ? 23.953 -19.578 -10.984 1 93.94 109 PHE A C 1
ATOM 858 O O . PHE A 1 109 ? 23.594 -20.234 -10.008 1 93.94 109 PHE A O 1
ATOM 865 N N . ASP A 1 110 ? 24.641 -18.484 -10.891 1 92.5 110 ASP A N 1
ATOM 866 C CA . ASP A 1 110 ? 25.25 -18.203 -9.594 1 92.5 110 ASP A CA 1
ATOM 867 C C . ASP A 1 110 ? 24.672 -16.922 -8.984 1 92.5 110 ASP A C 1
ATOM 869 O O . ASP A 1 110 ? 25.125 -16.469 -7.934 1 92.5 110 ASP A O 1
ATOM 873 N N . THR A 1 111 ? 23.672 -16.344 -9.695 1 93.62 111 THR A N 1
ATOM 874 C CA . THR A 1 111 ? 23.125 -15.078 -9.211 1 93.62 111 THR A CA 1
ATOM 875 C C . THR A 1 111 ? 21.609 -15.039 -9.398 1 93.62 111 THR A C 1
ATOM 877 O O . THR A 1 111 ? 21.094 -15.469 -10.43 1 93.62 111 THR A O 1
ATOM 880 N N . VAL A 1 112 ? 20.969 -14.578 -8.375 1 96.5 112 VAL A N 1
ATOM 881 C CA . VAL A 1 112 ? 19.547 -14.266 -8.516 1 96.5 112 VAL A CA 1
ATOM 882 C C . VAL A 1 112 ? 19.375 -12.93 -9.234 1 96.5 112 VAL A C 1
ATOM 884 O O . VAL A 1 112 ? 19.75 -11.883 -8.703 1 96.5 112 VAL A O 1
ATOM 887 N N . ALA A 1 113 ? 18.875 -13.008 -10.391 1 96.31 113 ALA A N 1
ATOM 888 C CA . ALA A 1 113 ? 18.734 -11.812 -11.219 1 96.31 113 ALA A CA 1
ATOM 889 C C . ALA A 1 113 ? 17.578 -10.953 -10.75 1 96.31 113 ALA A C 1
ATOM 891 O O . ALA A 1 113 ? 17.609 -9.727 -10.867 1 96.31 113 ALA A O 1
ATOM 892 N N . ASP A 1 114 ? 16.531 -11.547 -10.367 1 97.62 114 ASP A N 1
ATOM 893 C CA . ASP A 1 114 ? 15.344 -10.891 -9.836 1 97.62 114 ASP A CA 1
ATOM 894 C C . ASP A 1 114 ? 14.508 -11.859 -9.008 1 97.62 114 ASP A C 1
ATOM 896 O O . ASP A 1 114 ? 14.68 -13.078 -9.102 1 97.62 114 ASP A O 1
ATOM 900 N N . PHE A 1 115 ? 13.703 -11.32 -8.164 1 98.31 115 PHE A N 1
ATOM 901 C CA . PHE A 1 115 ? 12.953 -12.164 -7.246 1 98.31 115 PHE A CA 1
ATOM 902 C C . PHE A 1 115 ? 11.625 -11.508 -6.871 1 98.31 115 PHE A C 1
ATOM 904 O O . PHE A 1 115 ? 11.586 -10.312 -6.57 1 98.31 115 PHE A O 1
ATOM 911 N N . PHE A 1 116 ? 10.539 -12.297 -6.922 1 98.06 116 PHE A N 1
ATOM 912 C CA . PHE A 1 116 ? 9.211 -11.859 -6.531 1 98.06 116 PHE A CA 1
ATOM 913 C C . PHE A 1 116 ? 8.547 -12.883 -5.613 1 98.06 116 PHE A C 1
ATOM 915 O O . PHE A 1 116 ? 8.484 -14.07 -5.938 1 98.06 116 PHE A O 1
ATOM 922 N N . TYR A 1 117 ? 8.172 -12.445 -4.516 1 96.81 117 TYR A N 1
ATOM 923 C CA . TYR A 1 117 ? 7.359 -13.234 -3.592 1 96.81 117 TYR A CA 1
ATOM 924 C C . TYR A 1 117 ? 6.09 -12.484 -3.207 1 96.81 117 TYR A C 1
ATOM 926 O O . TYR A 1 117 ? 6.148 -11.336 -2.773 1 96.81 117 TYR A O 1
ATOM 934 N N . SER A 1 118 ? 4.973 -13.102 -3.359 1 96.69 118 SER A N 1
ATOM 935 C CA . SER A 1 118 ? 3.725 -12.406 -3.064 1 96.69 118 SER A CA 1
ATOM 936 C C . SER A 1 118 ? 2.684 -13.359 -2.492 1 96.69 118 SER A C 1
ATOM 938 O O . SER A 1 118 ? 2.752 -14.57 -2.719 1 96.69 118 SER A O 1
ATOM 940 N N . ARG A 1 119 ? 1.786 -12.742 -1.784 1 93.88 119 ARG A N 1
ATOM 941 C CA . ARG A 1 119 ? 0.636 -13.492 -1.284 1 93.88 119 ARG A CA 1
ATOM 942 C C . ARG A 1 119 ? -0.449 -12.547 -0.776 1 93.88 119 ARG A C 1
ATOM 944 O O . ARG A 1 119 ? -0.163 -11.406 -0.399 1 93.88 119 ARG A O 1
ATOM 951 N N . LYS A 1 120 ? -1.629 -13.109 -0.76 1 93.25 120 LYS A N 1
ATOM 952 C CA . LYS A 1 120 ? -2.74 -12.453 -0.077 1 93.25 120 LYS A CA 1
ATOM 953 C C . LYS A 1 120 ? -2.652 -12.656 1.434 1 93.25 120 LYS A C 1
ATOM 955 O O . LYS A 1 120 ? -1.964 -13.562 1.905 1 93.25 120 LYS A O 1
ATOM 960 N N . ASN A 1 121 ? -3.295 -11.711 2.205 1 89.5 121 ASN A N 1
ATOM 96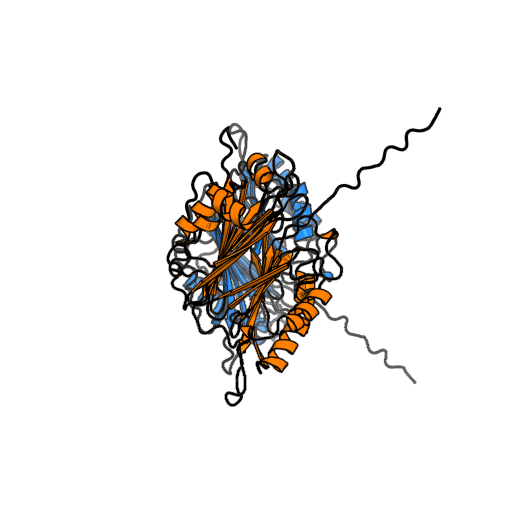1 C CA . ASN A 1 121 ? -3.32 -11.945 3.646 1 89.5 121 ASN A CA 1
ATOM 962 C C . ASN A 1 121 ? -4.039 -13.242 3.992 1 89.5 121 ASN A C 1
ATOM 964 O O . ASN A 1 121 ? -4.996 -13.625 3.318 1 89.5 121 ASN A O 1
ATOM 968 N N . PHE A 1 122 ? -3.656 -13.844 5.059 1 79.62 122 PHE A N 1
ATOM 969 C CA . PHE A 1 122 ? -4.195 -15.133 5.477 1 79.62 122 PHE A CA 1
ATOM 970 C C . PHE A 1 122 ? -5.578 -14.969 6.09 1 79.62 122 PHE A C 1
ATOM 972 O O . PHE A 1 122 ? -5.848 -13.984 6.773 1 79.62 122 PHE A O 1
ATOM 979 N N . LYS A 1 123 ? -6.297 -15.93 5.824 1 78.5 123 LYS A N 1
ATOM 980 C CA . LYS A 1 123 ? -7.59 -15.961 6.5 1 78.5 123 LYS A CA 1
ATOM 981 C C . LYS A 1 123 ? -7.426 -16.234 7.992 1 78.5 123 LYS A C 1
ATOM 983 O O . LYS A 1 123 ? -8.109 -15.617 8.82 1 78.5 123 LYS A O 1
ATOM 988 N N . LYS A 1 124 ? -6.535 -17.109 8.273 1 79.25 124 LYS A N 1
ATOM 989 C CA . LYS A 1 124 ? -6.215 -17.438 9.656 1 79.25 124 LYS A CA 1
ATOM 990 C C . LYS A 1 124 ? -4.715 -17.312 9.914 1 79.25 124 LYS A C 1
ATOM 992 O O . LYS A 1 124 ? -4.012 -18.328 9.984 1 79.25 124 LYS A O 1
ATOM 997 N N . PRO A 1 125 ? -4.27 -16.188 10.242 1 75.81 125 PRO A N 1
ATOM 998 C CA . PRO A 1 125 ? -2.83 -15.977 10.414 1 75.81 125 PRO A CA 1
ATOM 999 C C . PRO A 1 125 ? -2.248 -16.766 11.586 1 75.81 125 PRO A C 1
ATOM 1001 O O . PRO A 1 125 ? -1.1 -17.203 11.523 1 75.81 125 PRO A O 1
ATOM 1004 N N . ASP A 1 126 ? -3.014 -17 12.547 1 75.62 126 ASP A N 1
ATOM 1005 C CA . ASP A 1 126 ? -2.52 -17.688 13.742 1 75.62 126 ASP A CA 1
ATOM 1006 C C . ASP A 1 126 ? -2.242 -19.156 13.453 1 75.62 126 ASP A C 1
ATOM 1008 O O . ASP A 1 126 ? -1.521 -19.812 14.211 1 75.62 126 ASP A O 1
ATOM 1012 N N . ASP A 1 127 ? -2.814 -19.688 12.336 1 73.81 127 ASP A N 1
ATOM 1013 C CA . ASP A 1 127 ? -2.625 -21.094 11.984 1 73.81 127 ASP A CA 1
ATOM 1014 C C . ASP A 1 127 ? -1.351 -21.297 11.164 1 73.81 127 ASP A C 1
ATOM 1016 O O . ASP A 1 127 ? -0.952 -22.422 10.891 1 73.81 127 ASP A O 1
ATOM 1020 N N . GLN A 1 128 ? -0.768 -20.156 10.766 1 70.31 128 GLN A N 1
ATOM 1021 C CA . GLN A 1 128 ? 0.465 -20.281 9.992 1 70.31 128 GLN A CA 1
ATOM 1022 C C . GLN A 1 128 ? 1.621 -20.75 10.875 1 70.31 128 GLN A C 1
ATOM 1024 O O . GLN A 1 128 ? 1.693 -20.391 12.055 1 70.31 128 GLN A O 1
ATOM 1029 N N . PRO A 1 129 ? 2.438 -21.594 10.289 1 69.44 129 PRO A N 1
ATOM 1030 C CA . PRO A 1 129 ? 3.559 -22.094 11.094 1 69.44 129 PRO A CA 1
ATOM 1031 C C . PRO A 1 129 ? 4.531 -20.984 11.484 1 69.44 129 PRO A C 1
ATOM 1033 O O . PRO A 1 129 ? 4.648 -19.969 10.781 1 69.44 129 PRO A O 1
ATOM 1036 N N . HIS A 1 130 ? 5.133 -21.156 12.695 1 67.88 130 HIS A N 1
ATOM 1037 C CA . HIS A 1 130 ? 6.266 -20.328 13.078 1 67.88 130 HIS A CA 1
ATOM 1038 C C . HIS A 1 130 ? 7.48 -20.609 12.195 1 67.88 130 HIS A C 1
ATOM 1040 O O . HIS A 1 130 ? 7.73 -21.766 11.828 1 67.88 130 HIS A O 1
ATOM 1046 N N . PRO A 1 131 ? 8.148 -19.578 11.914 1 65.44 131 PRO A N 1
ATOM 1047 C CA . PRO A 1 131 ? 8.141 -18.188 12.375 1 65.44 131 PRO A CA 1
ATOM 1048 C C . PRO A 1 131 ? 7.457 -17.25 11.391 1 65.44 131 PRO A C 1
ATOM 1050 O O . PRO A 1 131 ? 7.531 -16.016 11.547 1 65.44 131 PRO A O 1
ATOM 1053 N N . TYR A 1 132 ? 6.762 -17.734 10.445 1 66.12 132 TYR A N 1
ATOM 1054 C CA . TYR A 1 132 ? 6.305 -16.875 9.359 1 66.12 132 TYR A CA 1
ATOM 1055 C C . TYR A 1 132 ? 4.832 -16.516 9.531 1 66.12 132 TYR A C 1
ATOM 1057 O O . TYR A 1 132 ? 4.039 -16.672 8.602 1 66.12 132 TYR A O 1
ATOM 1065 N N . LYS A 1 133 ? 4.555 -15.852 10.641 1 76.56 133 LYS A N 1
ATOM 1066 C CA . LYS A 1 133 ? 3.154 -15.562 10.922 1 76.56 133 LYS A CA 1
ATOM 1067 C C . LYS A 1 133 ? 2.703 -14.289 10.227 1 76.56 133 LYS A C 1
ATOM 1069 O O . LYS A 1 133 ? 1.552 -14.18 9.797 1 76.56 133 LYS A O 1
ATOM 1074 N N . THR A 1 134 ? 3.703 -13.43 10.133 1 85.62 134 THR A N 1
ATOM 1075 C CA . THR A 1 134 ? 3.383 -12.164 9.484 1 85.62 134 THR A CA 1
ATOM 1076 C C . THR A 1 134 ? 4.246 -11.953 8.242 1 85.62 134 THR A C 1
ATOM 1078 O O . THR A 1 134 ? 5.273 -12.609 8.078 1 85.62 134 THR A O 1
ATOM 1081 N N . PHE A 1 135 ? 3.793 -11.125 7.461 1 91.38 135 PHE A N 1
ATOM 1082 C CA . PHE A 1 135 ? 4.582 -10.836 6.27 1 91.38 135 PHE A CA 1
ATOM 1083 C C . PHE A 1 135 ? 5.91 -10.188 6.645 1 91.38 135 PHE A C 1
ATOM 1085 O O . PHE A 1 135 ? 6.91 -10.352 5.945 1 91.38 135 PHE A O 1
ATOM 1092 N N . THR A 1 136 ? 5.926 -9.477 7.695 1 89.38 136 THR A N 1
ATOM 1093 C CA . THR A 1 136 ? 7.168 -8.898 8.203 1 89.38 136 THR A CA 1
ATOM 1094 C C . THR A 1 136 ? 8.164 -10 8.555 1 89.38 136 THR A C 1
ATOM 1096 O O . THR A 1 136 ? 9.352 -9.891 8.234 1 89.38 136 THR A O 1
ATOM 1099 N N . ASP A 1 137 ? 7.664 -10.992 9.156 1 89.75 137 ASP A N 1
ATOM 1100 C CA . ASP A 1 137 ? 8.523 -12.125 9.469 1 89.75 137 ASP A CA 1
ATOM 1101 C C . ASP A 1 137 ? 9.102 -12.742 8.203 1 89.75 137 ASP A C 1
ATOM 1103 O O . ASP A 1 137 ? 10.273 -13.109 8.156 1 89.75 137 ASP A O 1
ATOM 1107 N N . GLU A 1 138 ? 8.266 -12.922 7.262 1 92.06 138 GLU A N 1
ATOM 1108 C CA . GLU A 1 138 ? 8.695 -13.492 5.992 1 92.06 138 GLU A CA 1
ATOM 1109 C C . GLU A 1 138 ? 9.758 -12.625 5.324 1 92.06 138 GLU A C 1
ATOM 1111 O O . GLU A 1 138 ? 10.742 -13.141 4.785 1 92.06 138 GLU A O 1
ATOM 1116 N N . THR A 1 139 ? 9.555 -11.359 5.43 1 94.19 139 THR A N 1
ATOM 1117 C CA . THR A 1 139 ? 10.5 -10.406 4.852 1 94.19 139 THR A CA 1
ATOM 1118 C C . THR A 1 139 ? 11.859 -10.508 5.535 1 94.19 139 THR A C 1
ATOM 1120 O O . THR A 1 139 ? 12.891 -10.516 4.871 1 94.19 139 THR A O 1
ATOM 1123 N N . VAL A 1 140 ? 11.812 -10.547 6.801 1 92.5 140 VAL A N 1
ATOM 1124 C CA . VAL A 1 140 ? 13.047 -10.656 7.57 1 92.5 140 VAL A CA 1
ATOM 1125 C C . VAL A 1 140 ? 13.797 -11.922 7.172 1 92.5 140 VAL A C 1
ATOM 1127 O O . VAL A 1 140 ? 15.016 -11.891 6.984 1 92.5 140 VAL A O 1
ATOM 1130 N N . TYR A 1 141 ? 13.102 -12.992 7.035 1 93 141 TYR A N 1
ATOM 1131 C CA . TYR A 1 141 ? 13.719 -14.25 6.617 1 93 141 TYR A CA 1
ATOM 1132 C C . TYR A 1 141 ? 14.328 -14.125 5.227 1 93 141 TYR A C 1
ATOM 1134 O O . TYR A 1 141 ? 15.477 -14.508 5.008 1 93 141 TYR A O 1
ATOM 1142 N N . LEU A 1 142 ? 13.547 -13.641 4.309 1 95.75 142 LEU A N 1
ATOM 1143 C CA . LEU A 1 142 ? 14.016 -13.508 2.938 1 95.75 142 LEU A CA 1
ATOM 1144 C C . LEU A 1 142 ? 15.25 -12.602 2.871 1 95.75 142 LEU A C 1
ATOM 1146 O O . LEU A 1 142 ? 16.141 -12.836 2.061 1 95.75 142 LEU A O 1
ATOM 1150 N N . ASP A 1 143 ? 15.312 -11.641 3.766 1 95.62 143 ASP A N 1
ATOM 1151 C CA . ASP A 1 143 ? 16.422 -10.703 3.793 1 95.62 143 ASP A CA 1
ATOM 1152 C C . ASP A 1 143 ? 17.703 -11.375 4.266 1 95.62 143 ASP A C 1
ATOM 1154 O O . ASP A 1 143 ? 18.797 -10.828 4.117 1 95.62 143 ASP A O 1
ATOM 1158 N N . THR A 1 144 ? 17.578 -12.477 4.891 1 95.56 144 THR A N 1
ATOM 1159 C CA . THR A 1 144 ? 18.781 -13.219 5.258 1 95.56 144 THR A CA 1
ATOM 1160 C C . THR A 1 144 ? 19.391 -13.898 4.039 1 95.56 144 THR A C 1
ATOM 1162 O O . THR A 1 144 ? 20.562 -14.289 4.059 1 95.56 144 THR A O 1
ATOM 1165 N N . ILE A 1 145 ? 18.625 -14.094 2.99 1 95.88 145 ILE A N 1
ATOM 1166 C CA . ILE A 1 145 ? 19.062 -14.812 1.799 1 95.88 145 ILE A CA 1
ATOM 1167 C C . ILE A 1 145 ? 19.344 -13.828 0.67 1 95.88 145 ILE A C 1
ATOM 1169 O O . ILE A 1 145 ? 20.281 -14.008 -0.1 1 95.88 145 ILE A O 1
ATOM 1173 N N . LEU A 1 146 ? 18.5 -12.805 0.604 1 96.62 146 LEU A N 1
ATOM 1174 C CA . LEU A 1 146 ? 18.578 -11.805 -0.459 1 96.62 146 LEU A CA 1
ATOM 1175 C C . LEU A 1 146 ? 18.875 -10.422 0.112 1 96.62 146 LEU A C 1
ATOM 1177 O O . LEU A 1 146 ? 18.672 -10.18 1.303 1 96.62 146 LEU A O 1
ATOM 1181 N N . SER A 1 147 ? 19.359 -9.555 -0.745 1 93.81 147 SER A N 1
ATOM 1182 C CA . SER A 1 147 ? 19.719 -8.211 -0.291 1 93.81 147 SER A CA 1
ATOM 1183 C C . SER A 1 147 ? 19 -7.145 -1.113 1 93.81 147 SER A C 1
ATOM 1185 O O . SER A 1 147 ? 18.547 -7.414 -2.227 1 93.81 147 SER A O 1
ATOM 1187 N N . GLU A 1 148 ? 18.891 -5.988 -0.521 1 94.81 148 GLU A N 1
ATOM 1188 C CA . GLU A 1 148 ? 18.344 -4.805 -1.183 1 94.81 148 GLU A CA 1
ATOM 1189 C C . GLU A 1 148 ? 16.906 -5.031 -1.637 1 94.81 148 GLU A C 1
ATOM 1191 O O . GLU A 1 148 ? 16.578 -4.812 -2.805 1 94.81 148 GLU A O 1
ATOM 1196 N N . SER A 1 149 ? 16.172 -5.473 -0.748 1 96.81 149 SER A N 1
ATOM 1197 C CA . SER A 1 149 ? 14.789 -5.824 -1.077 1 96.81 149 SER A CA 1
ATOM 1198 C C . SER A 1 149 ? 13.844 -4.668 -0.78 1 96.81 149 SER A C 1
ATOM 1200 O O . SER A 1 149 ? 14.242 -3.672 -0.171 1 96.81 149 SER A O 1
ATOM 1202 N N . ALA A 1 150 ? 12.672 -4.766 -1.283 1 96.75 150 ALA A N 1
ATOM 1203 C CA . ALA A 1 150 ? 11.539 -3.92 -0.936 1 96.75 150 ALA A CA 1
ATOM 1204 C C . ALA A 1 150 ? 10.281 -4.754 -0.699 1 96.75 150 ALA A C 1
ATOM 1206 O O . ALA A 1 150 ? 10.062 -5.762 -1.377 1 96.75 150 ALA A O 1
ATOM 1207 N N . SER A 1 151 ? 9.531 -4.359 0.242 1 97.12 151 SER A N 1
ATOM 1208 C CA . SER A 1 151 ? 8.258 -5.012 0.521 1 97.12 151 SER A CA 1
ATOM 1209 C C . SER A 1 151 ? 7.102 -4.02 0.465 1 97.12 151 SER A C 1
ATOM 1211 O O . SER A 1 151 ? 7.23 -2.881 0.922 1 97.12 151 SER A O 1
ATOM 1213 N N . TYR A 1 152 ? 5.984 -4.441 -0.086 1 97.38 152 TYR A N 1
ATOM 1214 C CA . TYR A 1 152 ? 4.816 -3.59 -0.273 1 97.38 152 TYR A CA 1
ATOM 1215 C C . TYR A 1 152 ? 3.551 -4.285 0.211 1 97.38 152 TYR A C 1
ATOM 1217 O O . TYR A 1 152 ? 3.492 -5.516 0.264 1 97.38 152 TYR A O 1
ATOM 1225 N N . CYS A 1 153 ? 2.617 -3.527 0.543 1 96.69 153 CYS A N 1
ATOM 1226 C CA . CYS A 1 153 ? 1.254 -3.969 0.813 1 96.69 153 CYS A CA 1
ATOM 1227 C C . CYS A 1 153 ? 0.25 -3.188 -0.027 1 96.69 153 CYS A C 1
ATOM 1229 O O . CYS A 1 153 ? 0.2 -1.959 0.043 1 96.69 153 CYS A O 1
ATOM 1231 N N . LEU A 1 154 ? -0.48 -3.875 -0.798 1 96.94 154 LEU A N 1
ATOM 1232 C CA . LEU A 1 154 ? -1.544 -3.256 -1.581 1 96.94 154 LEU A CA 1
ATOM 1233 C C . LEU A 1 154 ? -2.914 -3.729 -1.106 1 96.94 154 LEU A C 1
ATOM 1235 O O . LEU A 1 154 ? -3.066 -4.879 -0.686 1 96.94 154 LEU A O 1
ATOM 1239 N N . GLY A 1 155 ? -3.871 -2.84 -1.262 1 96 155 GLY A N 1
ATOM 1240 C CA . GLY A 1 155 ? -5.195 -3.127 -0.728 1 96 155 GLY A CA 1
ATOM 1241 C C . GLY A 1 155 ? -5.395 -2.602 0.68 1 96 155 GLY A C 1
ATOM 1242 O O . GLY A 1 155 ? -4.629 -1.76 1.15 1 96 155 GLY A O 1
ATOM 1243 N N . ARG A 1 156 ? -6.457 -3.08 1.31 1 94.56 156 ARG A N 1
ATOM 1244 C CA . ARG A 1 156 ? -6.805 -2.596 2.643 1 94.56 156 ARG A CA 1
ATOM 1245 C C . ARG A 1 156 ? -6.219 -3.498 3.723 1 94.56 156 ARG A C 1
ATOM 1247 O O . ARG A 1 156 ? -6.57 -4.676 3.812 1 94.56 156 ARG A O 1
ATOM 1254 N N . MET A 1 157 ? -5.492 -2.941 4.539 1 93.75 157 MET A N 1
ATOM 1255 C CA . MET A 1 157 ? -4.77 -3.689 5.566 1 93.75 157 MET A CA 1
ATOM 1256 C C . MET A 1 157 ? -5.738 -4.309 6.57 1 93.75 157 MET A C 1
ATOM 1258 O O . MET A 1 157 ? -5.457 -5.363 7.137 1 93.75 157 MET A O 1
ATOM 1262 N N . ASN A 1 158 ? -6.82 -3.656 6.836 1 92.88 158 ASN A N 1
ATOM 1263 C CA . ASN A 1 158 ? -7.754 -4.148 7.844 1 92.88 158 ASN A CA 1
ATOM 1264 C C . ASN A 1 158 ? -8.82 -5.047 7.23 1 92.88 158 ASN A C 1
ATOM 1266 O O . ASN A 1 158 ? -9.805 -5.395 7.891 1 92.88 158 ASN A O 1
ATOM 1270 N N . ARG A 1 159 ? -8.703 -5.398 5.941 1 91.19 159 ARG A N 1
ATOM 1271 C CA . ARG A 1 159 ? -9.578 -6.332 5.242 1 91.19 159 ARG A CA 1
ATOM 1272 C C . ARG A 1 159 ? -8.781 -7.211 4.281 1 91.19 159 ARG A C 1
ATOM 1274 O O . ARG A 1 159 ? -7.91 -7.973 4.707 1 91.19 159 ARG A O 1
ATOM 1281 N N . ASP A 1 160 ? -8.977 -6.973 2.963 1 90.81 160 ASP A N 1
ATOM 1282 C CA . ASP A 1 160 ? -8.227 -7.738 1.968 1 90.81 160 ASP A CA 1
ATOM 1283 C C . ASP A 1 160 ? -7.008 -6.965 1.476 1 90.81 160 ASP A C 1
ATOM 1285 O O . ASP A 1 160 ? -7.137 -5.836 0.995 1 90.81 160 ASP A O 1
ATOM 1289 N N . CYS A 1 161 ? -5.891 -7.602 1.66 1 93.06 161 CYS A N 1
ATOM 1290 C CA . CYS A 1 161 ? -4.684 -6.969 1.137 1 93.06 161 CYS A CA 1
ATOM 1291 C C . CYS A 1 161 ? -3.76 -8 0.5 1 93.06 161 CYS A C 1
ATOM 1293 O O . CYS A 1 161 ? -3.992 -9.203 0.617 1 93.06 161 CYS A O 1
ATOM 1295 N N . TRP A 1 162 ? -2.891 -7.539 -0.264 1 96.62 162 TRP A N 1
ATOM 1296 C CA . TRP A 1 162 ? -1.941 -8.312 -1.061 1 96.62 162 TRP A CA 1
ATOM 1297 C C . TRP A 1 162 ? -0.516 -7.816 -0.835 1 96.62 162 TRP A C 1
ATOM 1299 O O . TRP A 1 162 ? -0.242 -6.621 -0.946 1 96.62 162 TRP A O 1
ATOM 1309 N N . TYR A 1 163 ? 0.404 -8.789 -0.502 1 96.44 163 TYR A N 1
ATOM 1310 C CA . TYR A 1 163 ? 1.771 -8.43 -0.142 1 96.44 163 TYR A CA 1
ATOM 1311 C C . TYR A 1 163 ? 2.742 -8.797 -1.259 1 96.44 163 TYR A C 1
ATOM 1313 O O . TYR A 1 163 ? 2.578 -9.828 -1.922 1 96.44 163 TYR A O 1
ATOM 1321 N N . LEU A 1 164 ? 3.791 -7.98 -1.357 1 98 164 LEU A N 1
ATOM 1322 C CA . LEU A 1 164 ? 4.836 -8.227 -2.344 1 98 164 LEU A CA 1
ATOM 1323 C C . LEU A 1 164 ? 6.219 -7.988 -1.741 1 98 164 LEU A C 1
ATOM 1325 O O . LEU A 1 164 ? 6.453 -6.961 -1.107 1 98 164 LEU A O 1
ATOM 1329 N N . TYR A 1 165 ? 7.035 -8.945 -1.836 1 97.5 165 TYR A N 1
ATOM 1330 C CA . TYR A 1 165 ? 8.469 -8.82 -1.631 1 97.5 165 TYR A CA 1
ATOM 1331 C C . TYR A 1 165 ? 9.219 -8.898 -2.957 1 97.5 165 TYR A C 1
ATOM 1333 O O . TYR A 1 165 ? 9.031 -9.836 -3.73 1 97.5 165 TYR A O 1
ATOM 1341 N N . THR A 1 166 ? 10.156 -7.934 -3.219 1 98.44 166 THR A N 1
ATOM 1342 C CA . THR A 1 166 ? 10.82 -7.973 -4.516 1 98.44 166 THR A CA 1
ATOM 1343 C C . THR A 1 166 ? 12.211 -7.34 -4.434 1 98.44 166 THR A C 1
ATOM 1345 O O . THR A 1 166 ? 12.484 -6.559 -3.518 1 98.44 166 THR A O 1
ATOM 1348 N N . LEU A 1 167 ? 13.008 -7.711 -5.348 1 97.81 167 LEU A N 1
ATOM 1349 C CA . LEU A 1 167 ? 14.297 -7.055 -5.523 1 97.81 167 LEU A CA 1
ATOM 1350 C C . LEU A 1 167 ? 14.203 -5.934 -6.551 1 97.81 167 LEU A C 1
ATOM 1352 O O . LEU A 1 167 ? 15.117 -5.121 -6.68 1 97.81 167 LEU A O 1
ATOM 1356 N N . ASN A 1 168 ? 13.086 -5.879 -7.227 1 95.75 168 ASN A N 1
ATOM 1357 C CA . ASN A 1 168 ? 12.898 -4.945 -8.336 1 95.75 168 ASN A CA 1
ATOM 1358 C C . ASN A 1 168 ? 12.367 -3.602 -7.848 1 95.75 168 ASN A C 1
ATOM 1360 O O . ASN A 1 168 ? 11.164 -3.348 -7.906 1 95.75 168 ASN A O 1
ATOM 1364 N N . HIS A 1 169 ? 13.258 -2.758 -7.41 1 93.38 169 HIS A N 1
ATOM 1365 C CA . HIS A 1 169 ? 12.914 -1.408 -6.977 1 93.38 169 HIS A CA 1
ATOM 1366 C C . HIS A 1 169 ? 14.047 -0.429 -7.27 1 93.38 169 HIS A C 1
ATOM 1368 O O . HIS A 1 169 ? 15.211 -0.824 -7.336 1 93.38 169 HIS A O 1
ATOM 1374 N N . PRO A 1 170 ? 13.719 0.811 -7.379 1 90.06 170 PRO A N 1
ATOM 1375 C CA . PRO A 1 170 ? 14.664 1.793 -7.918 1 90.06 170 PRO A CA 1
ATOM 1376 C C . PRO A 1 170 ? 15.906 1.951 -7.051 1 90.06 170 PRO A C 1
ATOM 1378 O O . PRO A 1 170 ? 16.953 2.375 -7.539 1 90.06 170 PRO A O 1
ATOM 1381 N N . GLU A 1 171 ? 15.852 1.613 -5.852 1 90.75 171 GLU A N 1
ATOM 1382 C CA . GLU A 1 171 ? 17 1.829 -4.977 1 90.75 171 GLU A CA 1
ATOM 1383 C C . GLU A 1 171 ? 17.953 0.645 -5.023 1 90.75 171 GLU A C 1
ATOM 1385 O O . GLU A 1 171 ? 19.047 0.699 -4.449 1 90.75 171 GLU A O 1
ATOM 1390 N N . ASN A 1 172 ? 17.516 -0.395 -5.59 1 94.19 172 ASN A N 1
ATOM 1391 C CA . ASN A 1 172 ? 18.406 -1.527 -5.781 1 94.19 172 ASN A CA 1
ATOM 1392 C C . ASN A 1 172 ? 19.359 -1.303 -6.961 1 94.19 172 ASN A C 1
ATOM 1394 O O . ASN A 1 172 ? 19.062 -1.704 -8.086 1 94.19 172 ASN A O 1
ATOM 1398 N N . THR A 1 173 ? 20.453 -0.833 -6.727 1 89.75 173 THR A N 1
ATOM 1399 C CA . THR A 1 173 ? 21.406 -0.442 -7.773 1 89.75 173 THR A CA 1
ATOM 1400 C C . THR A 1 173 ? 22.141 -1.661 -8.32 1 89.75 173 THR A C 1
ATOM 1402 O O . THR A 1 173 ? 22.781 -1.584 -9.367 1 89.75 173 THR A O 1
ATOM 1405 N N . SER A 1 174 ? 22 -2.754 -7.68 1 91.12 174 SER A N 1
ATOM 1406 C CA . SER A 1 174 ? 22.703 -3.957 -8.109 1 91.12 174 SER A CA 1
ATOM 1407 C C . SER A 1 174 ? 21.766 -4.918 -8.836 1 91.12 174 SER A C 1
ATOM 1409 O O . SER A 1 174 ? 22.156 -6.039 -9.164 1 91.12 174 SER A O 1
ATOM 1411 N N . LEU A 1 175 ? 20.594 -4.496 -9.047 1 93 175 LEU A N 1
ATOM 1412 C CA . LEU A 1 175 ? 19.609 -5.363 -9.68 1 93 175 LEU A CA 1
ATOM 1413 C C . LEU A 1 175 ? 20.016 -5.695 -11.109 1 93 175 LEU A C 1
ATOM 1415 O O . LEU A 1 175 ? 20.281 -4.797 -11.906 1 93 175 LEU A O 1
ATOM 1419 N N . ILE A 1 176 ? 20.109 -6.977 -11.391 1 91.5 176 ILE A N 1
ATOM 1420 C CA . ILE A 1 176 ? 20.312 -7.414 -12.766 1 91.5 176 ILE A CA 1
ATOM 1421 C C . ILE A 1 176 ? 19.031 -7.281 -13.562 1 91.5 176 ILE A C 1
ATOM 1423 O O . ILE A 1 176 ? 19.016 -6.688 -14.641 1 91.5 176 ILE A O 1
ATOM 1427 N N . GLY A 1 177 ? 17.953 -7.773 -12.977 1 91.5 177 GLY A N 1
ATOM 1428 C CA . GLY A 1 177 ? 16.625 -7.594 -13.555 1 91.5 177 GLY A CA 1
ATOM 1429 C C . GLY A 1 177 ? 16.297 -8.609 -14.625 1 91.5 177 GLY A C 1
ATOM 1430 O O . GLY A 1 177 ? 17.125 -9.484 -14.938 1 91.5 177 GLY A O 1
ATOM 1431 N N . VAL A 1 178 ? 15.086 -8.617 -15.094 1 92.81 178 VAL A N 1
ATOM 1432 C CA . VAL A 1 178 ? 14.57 -9.461 -16.156 1 92.81 178 VAL A CA 1
ATOM 1433 C C . VAL A 1 178 ? 14.617 -8.711 -17.484 1 92.81 178 VAL A C 1
ATOM 1435 O O . VAL A 1 178 ? 13.984 -7.656 -17.625 1 92.81 178 VAL A O 1
ATOM 1438 N N . LYS A 1 179 ? 15.281 -9.234 -18.484 1 89.56 179 LYS A N 1
ATOM 1439 C CA . LYS A 1 179 ? 15.523 -8.5 -19.719 1 89.56 179 LYS A CA 1
ATOM 1440 C C . LYS A 1 179 ? 14.594 -8.961 -20.828 1 89.56 179 LYS A C 1
ATOM 1442 O O . LYS A 1 179 ? 14.789 -8.625 -22 1 89.56 179 LYS A O 1
ATOM 1447 N N . GLN A 1 180 ? 13.641 -9.727 -20.547 1 92.62 180 GLN A N 1
ATOM 1448 C CA . GLN A 1 180 ? 12.625 -10.156 -21.5 1 92.62 180 GLN A CA 1
ATOM 1449 C C . GLN A 1 180 ? 11.227 -9.758 -21.031 1 92.62 180 GLN A C 1
ATOM 1451 O O . GLN A 1 180 ? 11.039 -9.406 -19.875 1 92.62 180 GLN A O 1
ATOM 1456 N N . ALA A 1 181 ? 10.328 -9.805 -22.016 1 93.88 181 ALA A N 1
ATOM 1457 C CA . ALA A 1 181 ? 8.953 -9.484 -21.656 1 93.88 181 ALA A CA 1
ATOM 1458 C C . ALA A 1 181 ? 8.438 -10.398 -20.562 1 93.88 181 ALA A C 1
ATOM 1460 O O . ALA A 1 181 ? 8.609 -11.617 -20.625 1 93.88 181 ALA A O 1
ATOM 1461 N N . ASP A 1 182 ? 7.934 -9.812 -19.562 1 94.69 182 ASP A N 1
ATOM 1462 C CA . ASP A 1 182 ? 7.406 -10.562 -18.438 1 94.69 182 ASP A CA 1
ATOM 1463 C C . ASP A 1 182 ? 6.164 -9.891 -17.859 1 94.69 182 ASP A C 1
ATOM 1465 O O . ASP A 1 182 ? 6.184 -8.695 -17.562 1 94.69 182 ASP A O 1
ATOM 1469 N N . GLN A 1 183 ? 5.109 -10.586 -17.828 1 95.75 183 GLN A N 1
ATOM 1470 C CA . GLN A 1 183 ? 3.865 -10.148 -17.203 1 95.75 183 GLN A CA 1
ATOM 1471 C C . GLN A 1 183 ? 3.186 -11.297 -16.469 1 95.75 183 GLN A C 1
ATOM 1473 O O . GLN A 1 183 ? 3.35 -12.461 -16.844 1 95.75 183 GLN A O 1
ATOM 1478 N N . THR A 1 184 ? 2.508 -11.031 -15.43 1 96.94 184 THR A N 1
ATOM 1479 C CA . THR A 1 184 ? 1.757 -12.039 -14.688 1 96.94 184 THR A CA 1
ATOM 1480 C C . THR A 1 184 ? 0.408 -11.484 -14.234 1 96.94 184 THR A C 1
ATOM 1482 O O . THR A 1 184 ? 0.349 -10.445 -13.578 1 96.94 184 THR A O 1
ATOM 1485 N N . LEU A 1 185 ? -0.63 -12.109 -14.641 1 96.69 185 LEU A N 1
ATOM 1486 C CA . LEU A 1 185 ? -1.972 -11.828 -14.141 1 96.69 185 LEU A CA 1
ATOM 1487 C C . LEU A 1 185 ? -2.379 -12.844 -13.078 1 96.69 185 LEU A C 1
ATOM 1489 O O . LEU A 1 185 ? -2.275 -14.055 -13.297 1 96.69 185 LEU A O 1
ATOM 1493 N N . GLU A 1 186 ? -2.762 -12.367 -11.984 1 97.62 186 GLU A N 1
ATOM 1494 C CA . GLU A 1 186 ? -3.279 -13.219 -10.914 1 97.62 186 GLU A CA 1
ATOM 1495 C C . GLU A 1 186 ? -4.691 -12.797 -10.508 1 97.62 186 GLU A C 1
ATOM 1497 O O . GLU A 1 186 ? -4.953 -11.609 -10.297 1 97.62 186 GLU A O 1
ATOM 1502 N N . ILE A 1 187 ? -5.57 -13.734 -10.461 1 97.31 187 ILE A N 1
ATOM 1503 C CA . ILE A 1 187 ? -6.941 -13.516 -10.008 1 97.31 187 ILE A CA 1
ATOM 1504 C C . ILE A 1 187 ? -7.238 -14.422 -8.812 1 97.31 187 ILE A C 1
ATOM 1506 O O . ILE A 1 187 ? -7.227 -15.648 -8.945 1 97.31 187 ILE A O 1
ATOM 1510 N N . LEU A 1 188 ? -7.492 -13.828 -7.734 1 96.88 188 LEU A N 1
ATOM 1511 C CA . LEU A 1 188 ? -7.863 -14.547 -6.523 1 96.88 188 LEU A CA 1
ATOM 1512 C C . LEU A 1 188 ? -9.352 -14.406 -6.234 1 96.88 188 LEU A C 1
ATOM 1514 O O . LEU A 1 188 ? -9.859 -13.289 -6.102 1 96.88 188 LEU A O 1
ATOM 1518 N N . MET A 1 189 ? -10.016 -15.477 -6.113 1 96.44 189 MET A N 1
ATOM 1519 C CA . MET A 1 189 ? -11.477 -15.492 -6.02 1 96.44 189 MET A CA 1
ATOM 1520 C C . MET A 1 189 ? -11.93 -16.172 -4.734 1 96.44 189 MET A C 1
ATOM 1522 O O . MET A 1 189 ? -11.492 -17.281 -4.422 1 96.44 189 MET A O 1
ATOM 1526 N N . THR A 1 190 ? -12.805 -15.531 -4.027 1 94.19 190 THR A N 1
ATOM 1527 C CA . THR A 1 190 ? -13.32 -16.094 -2.787 1 94.19 190 THR A CA 1
ATOM 1528 C C . THR A 1 190 ? -14.844 -15.992 -2.74 1 94.19 190 THR A C 1
ATOM 1530 O O . THR A 1 190 ? -15.453 -15.305 -3.562 1 94.19 190 THR A O 1
ATOM 1533 N N . ALA A 1 191 ? -15.414 -16.75 -1.745 1 92.81 191 ALA A N 1
ATOM 1534 C CA . ALA A 1 191 ? -16.859 -16.766 -1.524 1 92.81 191 ALA A CA 1
ATOM 1535 C C . ALA A 1 191 ? -17.594 -17.234 -2.777 1 92.81 191 ALA A C 1
ATOM 1537 O O . ALA A 1 191 ? -18.484 -16.531 -3.277 1 92.81 191 ALA A O 1
ATOM 1538 N N . LEU A 1 192 ? -17.281 -18.406 -3.146 1 93.06 192 LEU A N 1
ATOM 1539 C CA . LEU A 1 192 ? -17.938 -19.016 -4.301 1 93.06 192 LEU A CA 1
ATOM 1540 C C . LEU A 1 192 ? -19.344 -19.484 -3.945 1 93.06 192 LEU A C 1
ATOM 1542 O O . LEU A 1 192 ? -19.625 -19.766 -2.779 1 93.06 192 LEU A O 1
ATOM 1546 N N . CYS A 1 193 ? -20.125 -19.531 -4.914 1 88.5 193 CYS A N 1
ATOM 1547 C CA . CYS A 1 193 ? -21.469 -20.062 -4.676 1 88.5 193 CYS A CA 1
ATOM 1548 C C . CYS A 1 193 ? -21.422 -21.562 -4.508 1 88.5 193 CYS A C 1
ATOM 1550 O O . CYS A 1 193 ? -20.547 -22.234 -5.055 1 88.5 193 CYS A O 1
ATOM 1552 N N . GLU A 1 194 ? -22.375 -22.078 -3.926 1 89.12 194 GLU A N 1
ATOM 1553 C CA . GLU A 1 194 ? -22.453 -23.5 -3.588 1 89.12 194 GLU A CA 1
ATOM 1554 C C . GLU A 1 194 ? -22.531 -24.359 -4.844 1 89.12 194 GLU A C 1
ATOM 1556 O O . GLU A 1 194 ? -21.922 -25.422 -4.914 1 89.12 194 GLU A O 1
ATOM 1561 N N . GLN A 1 195 ? -23.281 -23.891 -5.758 1 88.94 195 GLN A N 1
ATOM 1562 C CA . GLN A 1 195 ? -23.469 -24.656 -6.992 1 88.94 195 GLN A CA 1
ATOM 1563 C C . GLN A 1 195 ? -22.141 -24.844 -7.723 1 88.94 195 GLN A C 1
ATOM 1565 O O . GLN A 1 195 ? -21.891 -25.922 -8.281 1 88.94 195 GLN A O 1
ATOM 1570 N N . THR A 1 196 ? -21.344 -23.859 -7.695 1 89.81 196 THR A N 1
ATOM 1571 C CA . THR A 1 196 ? -20.031 -23.938 -8.344 1 89.81 196 THR A CA 1
ATOM 1572 C C . THR A 1 196 ? -19.109 -24.875 -7.586 1 89.81 196 THR A C 1
ATOM 1574 O O . THR A 1 196 ? -18.422 -25.703 -8.188 1 89.81 196 THR A O 1
ATOM 1577 N N . MET A 1 197 ? -19.141 -24.844 -6.316 1 89.88 197 MET A N 1
ATOM 1578 C CA . MET A 1 197 ? -18.25 -25.641 -5.473 1 89.88 197 MET A CA 1
ATOM 1579 C C . MET A 1 197 ? -18.547 -27.125 -5.625 1 89.88 197 MET A C 1
ATOM 1581 O O . MET A 1 197 ? -17.625 -27.953 -5.656 1 89.88 197 MET A O 1
ATOM 1585 N N . ASP A 1 198 ? -19.766 -27.359 -5.762 1 90.06 198 ASP A N 1
ATOM 1586 C CA . ASP A 1 198 ? -20.219 -28.75 -5.805 1 90.06 198 ASP A CA 1
ATOM 1587 C C . ASP A 1 198 ? -19.688 -29.469 -7.043 1 90.06 198 ASP A C 1
ATOM 1589 O O . ASP A 1 198 ? -19.594 -30.688 -7.062 1 90.06 198 ASP A O 1
ATOM 1593 N N . LYS A 1 199 ? -19.344 -28.734 -7.988 1 91.56 199 LYS A N 1
ATOM 1594 C CA . LYS A 1 199 ? -18.844 -29.312 -9.234 1 91.56 199 LYS A CA 1
ATOM 1595 C C . LYS A 1 199 ? -17.453 -29.922 -9.039 1 91.56 199 LYS A C 1
ATOM 1597 O O . LYS A 1 199 ? -17.031 -30.75 -9.836 1 91.56 199 LYS A O 1
ATOM 1602 N N . PHE A 1 200 ? -16.766 -29.594 -7.988 1 94.38 200 PHE A N 1
ATOM 1603 C CA . PHE A 1 200 ? -15.352 -29.953 -7.895 1 94.38 200 PHE A CA 1
ATOM 1604 C C . PHE A 1 200 ? -15.141 -31.047 -6.867 1 94.38 200 PHE A C 1
ATOM 1606 O O . PHE A 1 200 ? -14.07 -31.141 -6.262 1 94.38 200 PHE A O 1
ATOM 1613 N N . LYS A 1 201 ? -16.156 -31.766 -6.688 1 92.56 201 LYS A N 1
ATOM 1614 C CA . LYS A 1 201 ? -16.016 -32.969 -5.891 1 92.56 201 LYS A CA 1
ATOM 1615 C C . LYS A 1 201 ? -15.336 -34.094 -6.695 1 92.56 201 LYS A C 1
ATOM 1617 O O . LYS A 1 201 ? -15.578 -34.219 -7.895 1 92.56 201 LYS A O 1
ATOM 1622 N N . LEU A 1 202 ? -14.578 -34.844 -5.996 1 94.12 202 LEU A N 1
ATOM 1623 C CA . LEU A 1 202 ? -13.875 -35.938 -6.676 1 94.12 202 LEU A CA 1
ATOM 1624 C C . LEU A 1 202 ? -14.859 -36.969 -7.211 1 94.12 202 LEU A C 1
ATOM 1626 O O . LEU A 1 202 ? -14.727 -37.438 -8.352 1 94.12 202 LEU A O 1
ATOM 1630 N N . LYS A 1 203 ? -15.812 -37.281 -6.355 1 93.69 203 LYS A N 1
ATOM 1631 C CA . LYS A 1 203 ? -16.797 -38.281 -6.75 1 93.69 203 LYS A CA 1
ATOM 1632 C C . LYS A 1 203 ? -18.047 -37.625 -7.34 1 93.69 203 LYS A C 1
ATOM 1634 O O . LYS A 1 203 ? -18.484 -36.594 -6.859 1 93.69 203 LYS A O 1
ATOM 1639 N N . ASP A 1 204 ? -18.562 -38.219 -8.336 1 90.38 204 ASP A N 1
ATOM 1640 C CA . ASP A 1 204 ? -19.781 -37.688 -8.938 1 90.38 204 ASP A CA 1
ATOM 1641 C C . ASP A 1 204 ? -21.016 -38.125 -8.156 1 90.38 204 ASP A C 1
ATOM 1643 O O . ASP A 1 204 ? -20.891 -38.656 -7.047 1 90.38 204 ASP A O 1
ATOM 1647 N N . GLU A 1 205 ? -22.219 -37.812 -8.75 1 88.31 205 GLU A N 1
ATOM 1648 C CA . GLU A 1 205 ? -23.484 -38.094 -8.062 1 88.31 205 GLU A CA 1
ATOM 1649 C C . GLU A 1 205 ? -23.672 -39.562 -7.828 1 88.31 205 GLU A C 1
ATOM 1651 O O . GLU A 1 205 ? -24.375 -39.969 -6.902 1 88.31 205 GLU A O 1
ATOM 1656 N N . SER A 1 206 ? -23.016 -40.375 -8.648 1 92.44 206 SER A N 1
ATOM 1657 C CA . SER A 1 206 ? -23.141 -41.844 -8.523 1 92.44 206 SER A CA 1
ATOM 1658 C C . SER A 1 206 ? -22.078 -42.406 -7.586 1 92.44 206 SER A C 1
ATOM 1660 O O . SER A 1 206 ? -22.047 -43.625 -7.344 1 92.44 206 SER A O 1
ATOM 1662 N N . GLY A 1 207 ? -21.219 -41.594 -7.172 1 91.06 207 GLY A N 1
ATOM 1663 C CA . GLY A 1 207 ? -20.156 -42.062 -6.27 1 91.06 207 GLY A CA 1
ATOM 1664 C C . GLY A 1 207 ? -18.891 -42.438 -6.992 1 91.06 207 GLY A C 1
ATOM 1665 O O . GLY A 1 207 ? -17.922 -42.875 -6.359 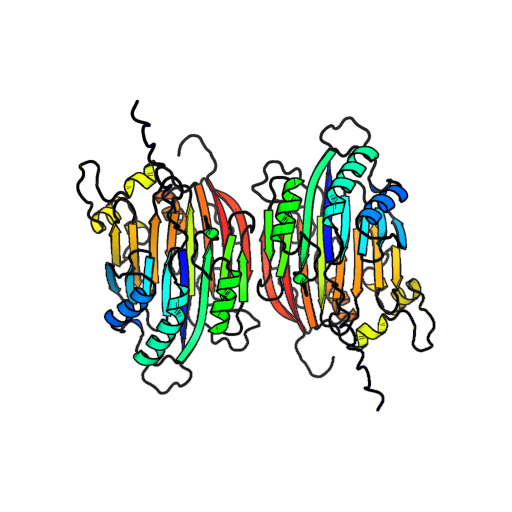1 91.06 207 GLY A O 1
ATOM 1666 N N . LYS A 1 208 ? -18.875 -42.375 -8.258 1 94.12 208 LYS A N 1
ATOM 1667 C CA . LYS A 1 208 ? -17.703 -42.719 -9.047 1 94.12 208 LYS A CA 1
ATOM 1668 C C . LYS A 1 208 ? -16.703 -41.594 -9.117 1 94.12 208 LYS A C 1
ATOM 1670 O O . LYS A 1 208 ? -17.094 -40.406 -9.234 1 94.12 208 LYS A O 1
ATOM 1675 N N . GLU A 1 209 ? -15.469 -41.969 -9.078 1 94.44 209 GLU A N 1
ATOM 1676 C CA . GLU A 1 209 ? -14.414 -40.969 -9.156 1 94.44 209 GLU A CA 1
ATOM 1677 C C . GLU A 1 209 ? -14.344 -40.344 -10.547 1 94.44 209 GLU A C 1
ATOM 1679 O O . GLU A 1 209 ? -14.352 -41.062 -11.547 1 94.44 209 GLU A O 1
ATOM 1684 N N . ARG A 1 210 ? -14.203 -39.094 -10.609 1 93.81 210 ARG A N 1
ATOM 1685 C CA . ARG A 1 210 ? -14.133 -38.375 -11.875 1 93.81 210 ARG A CA 1
ATOM 1686 C C . ARG A 1 210 ? -12.734 -38.438 -12.469 1 93.81 210 ARG A C 1
ATOM 1688 O O . ARG A 1 210 ? -11.742 -38.5 -11.734 1 93.81 210 ARG A O 1
ATOM 1695 N N . ASP A 1 211 ? -12.734 -38.469 -13.805 1 95.31 211 ASP A N 1
ATOM 1696 C CA . ASP A 1 211 ? -11.477 -38.25 -14.516 1 95.31 211 ASP A CA 1
ATOM 1697 C C . ASP A 1 211 ? -11.133 -36.781 -14.633 1 95.31 211 ASP A C 1
ATOM 1699 O O . ASP A 1 211 ? -11.883 -36 -15.234 1 95.31 211 ASP A O 1
ATOM 1703 N N . ALA A 1 212 ? -10.07 -36.406 -14.109 1 95.38 212 ALA A N 1
ATOM 1704 C CA . ALA A 1 212 ? -9.711 -35 -14.008 1 95.38 212 ALA A CA 1
ATOM 1705 C C . ALA A 1 212 ? -9.586 -34.375 -15.391 1 95.38 212 ALA A C 1
ATOM 1707 O O . ALA A 1 212 ? -10.008 -33.219 -15.594 1 95.38 212 ALA A O 1
ATOM 1708 N N . GLU A 1 213 ? -8.945 -35.031 -16.297 1 95.5 213 GLU A N 1
ATOM 1709 C CA . GLU A 1 213 ? -8.766 -34.5 -17.656 1 95.5 213 GLU A CA 1
ATOM 1710 C C . GLU A 1 213 ? -10.117 -34.281 -18.328 1 95.5 213 GLU A C 1
ATOM 1712 O O . GLU A 1 213 ? -10.344 -33.219 -18.938 1 95.5 213 GLU A O 1
ATOM 1717 N N . ALA A 1 214 ? -10.906 -35.281 -18.281 1 95.69 214 ALA A N 1
ATOM 1718 C CA . ALA A 1 214 ? -12.242 -35.188 -18.875 1 95.69 214 ALA A CA 1
ATOM 1719 C C . ALA A 1 214 ? -13.047 -34.062 -18.188 1 95.69 214 ALA A C 1
ATOM 1721 O O . ALA A 1 214 ? -13.758 -33.312 -18.844 1 95.69 214 ALA A O 1
ATOM 1722 N N . PHE A 1 215 ? -12.906 -34.031 -16.922 1 95.94 215 PHE A N 1
ATOM 1723 C CA . PHE A 1 215 ? -13.609 -33.031 -16.141 1 95.94 215 PHE A CA 1
ATOM 1724 C C . PHE A 1 215 ? -13.188 -31.625 -16.562 1 95.94 215 PHE A C 1
ATOM 1726 O O . PHE A 1 215 ? -14.031 -30.734 -16.688 1 95.94 215 PHE A O 1
ATOM 1733 N N . THR A 1 216 ? -11.906 -31.375 -16.75 1 96.75 216 THR A N 1
ATOM 1734 C CA . THR A 1 216 ? -11.352 -30.094 -17.156 1 96.75 216 THR A CA 1
ATOM 1735 C C . THR A 1 216 ? -12.008 -29.594 -18.438 1 96.75 216 THR A C 1
ATOM 1737 O O . THR A 1 216 ? -12.289 -28.406 -18.578 1 96.75 216 THR A O 1
ATOM 1740 N N . LYS A 1 217 ? -12.25 -30.516 -19.344 1 95.88 217 LYS A N 1
ATOM 1741 C CA . LYS A 1 217 ? -12.883 -30.172 -20.625 1 95.88 217 LYS A CA 1
ATOM 1742 C C . LYS A 1 217 ? -14.375 -29.875 -20.438 1 95.88 217 LYS A C 1
ATOM 1744 O O . LYS A 1 217 ? -14.875 -28.891 -20.953 1 95.88 217 LYS A O 1
ATOM 1749 N N . VAL A 1 218 ? -15.008 -30.703 -19.672 1 94.06 218 VAL A N 1
ATOM 1750 C CA . VAL A 1 218 ? -16.453 -30.641 -19.547 1 94.06 218 VAL A CA 1
ATOM 1751 C C . VAL A 1 218 ? -16.859 -29.359 -18.812 1 94.06 218 VAL A C 1
ATOM 1753 O O . VAL A 1 218 ? -17.859 -28.734 -19.156 1 94.06 218 VAL A O 1
ATOM 1756 N N . ILE A 1 219 ? -16.094 -29 -17.844 1 94 219 ILE A N 1
ATOM 1757 C CA . ILE A 1 219 ? -16.484 -27.859 -17 1 94 219 ILE A CA 1
ATOM 1758 C C . ILE A 1 219 ? -16.109 -26.562 -17.688 1 94 219 ILE A C 1
ATOM 1760 O O . ILE A 1 219 ? -16.547 -25.484 -17.297 1 94 219 ILE A O 1
ATOM 1764 N N . GLY A 1 220 ? -15.227 -26.609 -18.719 1 95.69 220 GLY A N 1
ATOM 1765 C CA . GLY A 1 220 ? -14.953 -25.422 -19.516 1 95.69 220 GLY A CA 1
ATOM 1766 C C . GLY A 1 220 ? -13.625 -24.766 -19.188 1 95.69 220 GLY A C 1
ATOM 1767 O O . GLY A 1 220 ? -13.297 -23.719 -19.719 1 95.69 220 GLY A O 1
ATOM 1768 N N . ILE A 1 221 ? -12.852 -25.344 -18.344 1 97.06 221 ILE A N 1
ATOM 1769 C CA . ILE A 1 221 ? -11.562 -24.781 -17.953 1 97.06 221 ILE A CA 1
ATOM 1770 C C . ILE A 1 221 ? -10.609 -24.812 -19.156 1 97.06 221 ILE A C 1
ATOM 1772 O O . ILE A 1 221 ? -9.852 -23.859 -19.375 1 97.06 221 ILE A O 1
ATOM 1776 N N . SER A 1 222 ? -10.688 -25.875 -19.953 1 96.81 222 SER A N 1
ATOM 1777 C CA . SER A 1 222 ? -9.797 -26.031 -21.094 1 96.81 222 SER A CA 1
ATOM 1778 C C . SER A 1 222 ? -10.016 -24.922 -22.109 1 96.81 222 SER A C 1
ATOM 1780 O O . SER A 1 222 ? -9.156 -24.672 -22.969 1 96.81 222 SER A O 1
ATOM 1782 N N . ASP A 1 223 ? -11.133 -24.219 -22.016 1 96.75 223 ASP A N 1
ATOM 1783 C CA . ASP A 1 223 ? -11.484 -23.188 -23 1 96.75 223 ASP A CA 1
ATOM 1784 C C . ASP A 1 223 ? -10.953 -21.828 -22.578 1 96.75 223 ASP A C 1
ATOM 1786 O O . ASP A 1 223 ? -11 -20.875 -23.344 1 96.75 223 ASP A O 1
ATOM 1790 N N . ILE A 1 224 ? -10.453 -21.672 -21.422 1 97.56 224 ILE A N 1
ATOM 1791 C CA . ILE A 1 224 ? -9.969 -20.391 -20.938 1 97.56 224 ILE A CA 1
ATOM 1792 C C . ILE A 1 224 ? -8.797 -19.922 -21.797 1 97.56 224 ILE A C 1
ATOM 1794 O O . ILE A 1 224 ? -8.805 -18.797 -22.297 1 97.56 224 ILE A O 1
ATOM 1798 N N . LEU A 1 225 ? -7.82 -20.75 -21.969 1 97.88 225 LEU A N 1
ATOM 1799 C CA . LEU A 1 225 ? -6.707 -20.531 -22.891 1 97.88 225 LEU A CA 1
ATOM 1800 C C . LEU A 1 225 ? -6.555 -21.703 -23.844 1 97.88 225 LEU A C 1
ATOM 1802 O O . LEU A 1 225 ? -5.82 -22.656 -23.562 1 97.88 225 LEU A O 1
ATOM 1806 N N . PRO A 1 226 ? -7.113 -21.547 -24.922 1 95.69 226 PRO A N 1
ATOM 1807 C CA . PRO A 1 226 ? -7.137 -22.672 -25.875 1 95.69 226 PRO A CA 1
ATOM 1808 C C . PRO A 1 226 ? -5.746 -23.062 -26.359 1 95.69 226 PRO A C 1
ATOM 1810 O O . PRO A 1 226 ? -4.828 -22.234 -26.344 1 95.69 226 PRO A O 1
ATOM 1813 N N . ASN A 1 227 ? -5.531 -24.281 -26.797 1 93.56 227 ASN A N 1
ATOM 1814 C CA . ASN A 1 227 ? -4.32 -24.859 -27.375 1 93.56 227 ASN A CA 1
ATOM 1815 C C . ASN A 1 227 ? -3.24 -25.062 -26.328 1 93.56 227 ASN A C 1
ATOM 1817 O O . ASN A 1 227 ? -2.059 -25.172 -26.656 1 93.56 227 ASN A O 1
ATOM 1821 N N . SER A 1 228 ? -3.656 -25.109 -25.094 1 97 228 SER A N 1
ATOM 1822 C CA . SER A 1 228 ? -2.738 -25.391 -24 1 97 228 SER A CA 1
ATOM 1823 C C . SER A 1 228 ? -2.549 -26.891 -23.812 1 97 228 SER A C 1
ATOM 1825 O O . SER A 1 228 ? -3.475 -27.672 -24.047 1 97 228 SER A O 1
ATOM 1827 N N . LYS A 1 229 ? -1.326 -27.25 -23.484 1 97.94 229 LYS A N 1
ATOM 1828 C CA . LYS A 1 229 ? -1.135 -28.578 -22.875 1 97.94 229 LYS A CA 1
ATOM 1829 C C . LYS A 1 229 ? -1.451 -28.547 -21.391 1 97.94 229 LYS A C 1
ATOM 1831 O O . LYS A 1 229 ? -0.863 -27.766 -20.641 1 97.94 229 LYS A O 1
ATOM 1836 N N . ILE A 1 230 ? -2.414 -29.438 -21 1 97.81 230 ILE A N 1
ATOM 1837 C CA . ILE A 1 230 ? -2.912 -29.297 -19.625 1 97.81 230 ILE A CA 1
ATOM 1838 C C . ILE A 1 230 ? -2.713 -30.609 -18.875 1 97.81 230 ILE A C 1
ATOM 1840 O O . ILE A 1 230 ? -2.896 -31.688 -19.422 1 97.81 230 ILE A O 1
ATOM 1844 N N . ASN A 1 231 ? -2.332 -30.578 -17.703 1 97.06 231 ASN A N 1
ATOM 1845 C CA . ASN A 1 231 ? -2.498 -31.656 -16.734 1 97.06 231 ASN A CA 1
ATOM 1846 C C . ASN A 1 231 ? -3.264 -31.188 -15.492 1 97.06 231 ASN A C 1
ATOM 1848 O O . ASN A 1 231 ? -3.203 -30.016 -15.125 1 97.06 231 ASN A O 1
ATOM 1852 N N . SER A 1 232 ? -4.098 -32.031 -15 1 96.25 232 SER A N 1
ATOM 1853 C CA . SER A 1 232 ? -4.988 -31.641 -13.898 1 96.25 232 SER A CA 1
ATOM 1854 C C . SER A 1 232 ? -5.137 -32.781 -12.898 1 96.25 232 SER A C 1
ATOM 1856 O O . SER A 1 232 ? -4.895 -33.938 -13.227 1 96.25 232 SER A O 1
ATOM 1858 N N . VAL A 1 233 ? -5.445 -32.438 -11.688 1 95.81 233 VAL A N 1
ATOM 1859 C CA . VAL A 1 233 ? -5.676 -33.375 -10.602 1 95.81 233 VAL A CA 1
ATOM 1860 C C . VAL A 1 233 ? -6.91 -32.969 -9.805 1 95.81 233 VAL A C 1
ATOM 1862 O O . VAL A 1 233 ? -7.109 -31.781 -9.531 1 95.81 233 VAL A O 1
ATOM 1865 N N . LEU A 1 234 ? -7.734 -33.938 -9.547 1 94.81 234 LEU A N 1
ATOM 1866 C CA . LEU A 1 234 ? -8.828 -33.781 -8.594 1 94.81 234 LEU A CA 1
ATOM 1867 C C . LEU A 1 234 ? -8.453 -34.344 -7.227 1 94.81 234 LEU A C 1
ATOM 1869 O O . LEU A 1 234 ? -7.797 -35.375 -7.145 1 94.81 234 LEU A O 1
ATOM 1873 N N . PHE A 1 235 ? -8.898 -33.719 -6.242 1 92 235 PHE A N 1
ATOM 1874 C CA . PHE A 1 235 ? -8.508 -34.125 -4.898 1 92 235 PHE A CA 1
ATOM 1875 C C . PHE A 1 235 ? -9.688 -34.719 -4.145 1 92 235 PHE A C 1
ATOM 1877 O O . PHE A 1 235 ? -10.844 -34.438 -4.465 1 92 235 PHE A O 1
ATOM 1884 N N . ASP A 1 236 ? -9.375 -35.469 -3.172 1 90.31 236 ASP A N 1
ATOM 1885 C CA . ASP A 1 236 ? -10.367 -36.094 -2.305 1 90.31 236 ASP A CA 1
ATOM 1886 C C . ASP A 1 236 ? -10.539 -35.312 -1.012 1 90.31 236 ASP A C 1
ATOM 1888 O O . ASP A 1 236 ? -9.555 -34.969 -0.347 1 90.31 236 ASP A O 1
ATOM 1892 N N . PRO A 1 237 ? -11.773 -35 -0.528 1 90.69 237 PRO A N 1
ATOM 1893 C CA . PRO A 1 237 ? -13.055 -35.281 -1.171 1 90.69 237 PRO A CA 1
ATOM 1894 C C . PRO A 1 237 ? -13.406 -34.281 -2.268 1 90.69 237 PRO A C 1
ATOM 1896 O O . PRO A 1 237 ? -14.281 -34.531 -3.092 1 90.69 237 PRO A O 1
ATOM 1899 N N . CYS A 1 238 ? -12.758 -33.062 -2.168 1 91.81 238 CYS A N 1
ATOM 1900 C CA . CYS A 1 238 ? -12.992 -32.031 -3.166 1 91.81 238 CYS A CA 1
ATOM 1901 C C . CYS A 1 238 ? -11.75 -31.172 -3.361 1 91.81 238 CYS A C 1
ATOM 1903 O O . CYS A 1 238 ? -10.93 -31.047 -2.451 1 91.81 238 CYS A O 1
ATOM 1905 N N . GLY A 1 239 ? -11.555 -30.656 -4.547 1 92.69 239 GLY A N 1
ATOM 1906 C CA . GLY A 1 239 ? -10.422 -29.828 -4.918 1 92.69 239 GLY A CA 1
ATOM 1907 C C . GLY A 1 239 ? -9.922 -30.094 -6.324 1 92.69 239 GLY A C 1
ATOM 1908 O O . GLY A 1 239 ? -10.141 -31.172 -6.871 1 92.69 239 GLY A O 1
ATOM 1909 N N . TYR A 1 240 ? -9.32 -29.188 -6.844 1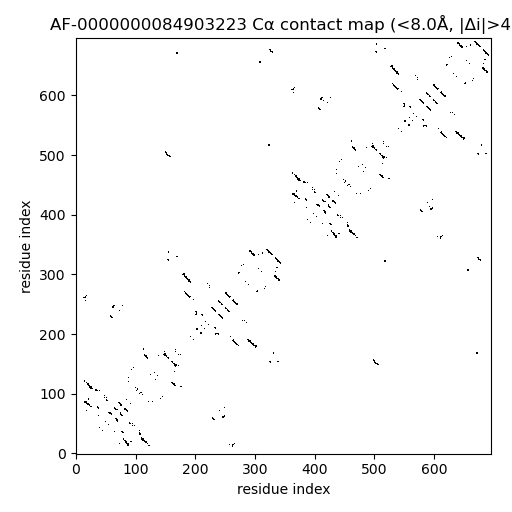 94.44 240 TYR A N 1
ATOM 1910 C CA . TYR A 1 240 ? -8.867 -29.297 -8.227 1 94.44 240 TYR A CA 1
ATOM 1911 C C . TYR A 1 240 ? -7.656 -28.422 -8.477 1 94.44 240 TYR A C 1
ATOM 1913 O O . TYR A 1 240 ? -7.582 -27.297 -7.977 1 94.44 240 TYR A O 1
ATOM 1921 N N . SER A 1 241 ? -6.676 -28.922 -9.141 1 95.38 241 SER A N 1
ATOM 1922 C CA . SER A 1 241 ? -5.512 -28.172 -9.578 1 95.38 241 SER A CA 1
ATOM 1923 C C . SER A 1 241 ? -5.137 -28.516 -11.023 1 95.38 241 SER A C 1
ATOM 1925 O O . SER A 1 241 ? -5.293 -29.656 -11.453 1 95.38 241 SER A O 1
ATOM 1927 N N . MET A 1 242 ? -4.688 -27.562 -11.688 1 96.31 242 MET A N 1
ATOM 1928 C CA . MET A 1 242 ? -4.227 -27.859 -13.047 1 96.31 242 MET A CA 1
ATOM 1929 C C . MET A 1 242 ? -3.123 -26.891 -13.461 1 96.31 242 MET A C 1
ATOM 1931 O O . MET A 1 242 ? -3.023 -25.781 -12.93 1 96.31 242 MET A O 1
ATOM 1935 N N . ASN A 1 243 ? -2.256 -27.297 -14.305 1 98 243 ASN A N 1
ATOM 1936 C CA . ASN A 1 243 ? -1.267 -26.484 -15 1 98 243 ASN A CA 1
ATOM 1937 C C . ASN A 1 243 ? -1.485 -26.516 -16.516 1 98 243 ASN A C 1
ATOM 1939 O O . ASN A 1 243 ? -1.868 -27.547 -17.062 1 98 243 ASN A O 1
ATOM 1943 N N . GLY A 1 244 ? -1.307 -25.406 -17.094 1 98.19 244 GLY A N 1
ATOM 1944 C CA . GLY A 1 244 ? -1.304 -25.297 -18.547 1 98.19 244 GLY A CA 1
ATOM 1945 C C . GLY A 1 244 ? -0.043 -24.656 -19.094 1 98.19 244 GLY A C 1
ATOM 1946 O O . GLY A 1 244 ? 0.481 -23.703 -18.516 1 98.19 244 GLY A O 1
ATOM 1947 N N . LEU A 1 245 ? 0.457 -25.266 -20.141 1 98.38 245 LEU A N 1
ATOM 1948 C CA . LEU A 1 245 ? 1.618 -24.719 -20.828 1 98.38 245 LEU A CA 1
ATOM 1949 C C . LEU A 1 245 ? 1.274 -24.344 -22.266 1 98.38 245 LEU A C 1
ATOM 1951 O O . LEU A 1 245 ? 0.513 -25.047 -22.938 1 98.38 245 LEU A O 1
ATOM 1955 N N . LEU A 1 246 ? 1.772 -23.234 -22.688 1 97.69 246 LEU A N 1
ATOM 1956 C CA . LEU A 1 246 ? 1.636 -22.75 -24.047 1 97.69 246 LEU A CA 1
ATOM 1957 C C . LEU A 1 246 ? 3.002 -22.453 -24.672 1 97.69 246 LEU A C 1
ATOM 1959 O O . LEU A 1 246 ? 4.031 -22.656 -24.016 1 97.69 246 LEU A O 1
ATOM 1963 N N . ASP A 1 247 ? 3.041 -21.969 -25.875 1 94.94 247 ASP A N 1
ATOM 1964 C CA . ASP A 1 247 ? 4.289 -21.625 -26.562 1 94.94 247 ASP A CA 1
ATOM 1965 C C . ASP A 1 247 ? 4.941 -20.391 -25.922 1 94.94 247 ASP A C 1
ATOM 1967 O O . ASP A 1 247 ? 4.301 -19.672 -25.156 1 94.94 247 ASP A O 1
ATOM 1971 N N . LYS A 1 248 ? 6.238 -20.266 -26.172 1 91.62 248 LYS A N 1
ATOM 1972 C CA . LYS A 1 248 ? 7.012 -19.078 -25.828 1 91.62 248 LYS A CA 1
ATOM 1973 C C . LYS A 1 248 ? 7.102 -18.891 -24.312 1 91.62 248 LYS A C 1
ATOM 1975 O O . LYS A 1 248 ? 7.008 -17.781 -23.797 1 91.62 248 LYS A O 1
ATOM 1980 N N . GLY A 1 249 ? 7.117 -20.016 -23.656 1 91.94 249 GLY A N 1
ATOM 1981 C CA . GLY A 1 249 ? 7.359 -19.969 -22.219 1 91.94 249 GLY A CA 1
ATOM 1982 C C . GLY A 1 249 ? 6.152 -19.516 -21.422 1 91.94 249 GLY A C 1
ATOM 1983 O O . GLY A 1 249 ? 6.277 -19.109 -20.266 1 91.94 249 GLY A O 1
ATOM 1984 N N . GLN A 1 250 ? 4.973 -19.562 -22.016 1 96.44 250 GLN A N 1
ATOM 1985 C CA . GLN A 1 250 ? 3.754 -19.109 -21.344 1 96.44 250 GLN A CA 1
ATOM 1986 C C . GLN A 1 250 ? 3.113 -20.234 -20.547 1 96.44 250 GLN A C 1
ATOM 1988 O O . GLN A 1 250 ? 3.137 -21.406 -20.969 1 96.44 250 GLN A O 1
ATOM 1993 N N . TYR A 1 251 ? 2.609 -19.922 -19.438 1 98.12 251 TYR A N 1
ATOM 1994 C CA . TYR A 1 251 ? 1.971 -20.906 -18.578 1 98.12 251 TYR A CA 1
ATOM 1995 C C . TYR A 1 251 ? 0.714 -20.328 -17.922 1 98.12 251 TYR A C 1
ATOM 1997 O O . TYR A 1 251 ? 0.473 -19.125 -18 1 98.12 251 TYR A O 1
ATOM 2005 N N . TRP A 1 252 ? -0.11 -21.109 -17.375 1 98.31 252 TRP A N 1
ATOM 2006 C CA . TRP A 1 252 ? -1.209 -20.703 -16.5 1 98.31 252 TRP A CA 1
ATOM 2007 C C . TRP A 1 252 ? -1.591 -21.844 -15.555 1 98.31 252 TRP A C 1
ATOM 2009 O O . TRP A 1 252 ? -1.242 -23 -15.789 1 98.31 252 TRP A O 1
ATOM 2019 N N . THR A 1 253 ? -2.166 -21.531 -14.43 1 97.75 253 THR A N 1
ATOM 2020 C CA . THR A 1 253 ? -2.514 -22.531 -13.422 1 97.75 253 THR A CA 1
ATOM 2021 C C . THR A 1 253 ? -3.762 -22.094 -12.648 1 97.75 253 THR A C 1
ATOM 2023 O O . THR A 1 253 ? -4.07 -20.906 -12.57 1 97.75 253 THR A O 1
ATOM 2026 N N . ILE A 1 254 ? -4.516 -23.047 -12.203 1 96.88 254 ILE A N 1
ATOM 2027 C CA . ILE A 1 254 ? -5.695 -22.844 -11.375 1 96.88 254 ILE A CA 1
ATOM 2028 C C . ILE A 1 254 ? -5.633 -23.766 -10.156 1 96.88 254 ILE A C 1
ATOM 2030 O O . ILE A 1 254 ? -5.281 -24.953 -10.281 1 96.88 254 ILE A O 1
ATOM 2034 N N . HIS A 1 255 ? -5.891 -23.297 -9.062 1 94.69 255 HIS A N 1
ATOM 2035 C CA . HIS A 1 255 ? -6.059 -24.062 -7.836 1 94.69 255 HIS A CA 1
ATOM 2036 C C . HIS A 1 255 ? -7.391 -23.734 -7.164 1 94.69 255 HIS A C 1
ATOM 2038 O O . HIS A 1 255 ? -7.715 -22.562 -6.953 1 94.69 255 HIS A O 1
ATOM 2044 N N . ILE A 1 256 ? -8.18 -24.797 -6.836 1 94.38 256 ILE A N 1
ATOM 2045 C CA . ILE A 1 256 ? -9.531 -24.578 -6.332 1 94.38 256 ILE A CA 1
ATOM 2046 C C . ILE A 1 256 ? -9.695 -25.312 -4.992 1 94.38 256 ILE A C 1
ATOM 2048 O O . ILE A 1 256 ? -9.484 -26.516 -4.902 1 94.38 256 ILE A O 1
ATOM 2052 N N . THR A 1 257 ? -10.031 -24.578 -4 1 91.69 257 THR A N 1
ATOM 2053 C CA . THR A 1 257 ? -10.516 -25.078 -2.723 1 91.69 257 THR A CA 1
ATOM 2054 C C . THR A 1 257 ? -12.008 -24.781 -2.557 1 91.69 257 THR A C 1
ATOM 2056 O O . THR A 1 257 ? -12.375 -23.719 -2.049 1 91.69 257 THR A O 1
ATOM 2059 N N . PRO A 1 258 ? -12.852 -25.734 -2.902 1 91.62 258 PRO A N 1
ATOM 2060 C CA . PRO A 1 258 ? -14.297 -25.484 -2.939 1 91.62 258 PRO A CA 1
ATOM 2061 C C . PRO A 1 258 ? -14.984 -25.828 -1.619 1 91.62 258 PRO A C 1
ATOM 2063 O O . PRO A 1 258 ? -15.938 -26.609 -1.599 1 91.62 258 PRO A O 1
ATOM 2066 N N . GLU A 1 259 ? -14.562 -25.203 -0.559 1 88 259 GLU A N 1
ATOM 2067 C CA . GLU A 1 259 ? -15.211 -25.391 0.739 1 88 259 GLU A CA 1
ATOM 2068 C C . GLU A 1 259 ? -16.047 -24.172 1.113 1 88 259 GLU A C 1
ATOM 2070 O O . GLU A 1 259 ? -15.578 -23.031 1.027 1 88 259 GLU A O 1
ATOM 2075 N N . SER A 1 260 ? -17.172 -24.391 1.557 1 84.44 260 SER A N 1
ATOM 2076 C CA . SER A 1 260 ? -18.188 -23.359 1.722 1 84.44 260 SER A CA 1
ATOM 2077 C C . SER A 1 260 ? -17.703 -22.266 2.67 1 84.44 260 SER A C 1
ATOM 2079 O O . SER A 1 260 ? -17.938 -21.078 2.428 1 84.44 260 SER A O 1
ATOM 2081 N N . GLU A 1 261 ? -17.016 -22.594 3.672 1 84.88 261 GLU A N 1
ATOM 2082 C CA . GLU A 1 261 ? -16.656 -21.625 4.695 1 84.88 261 GLU A CA 1
ATOM 2083 C C . GLU A 1 261 ? -15.375 -20.875 4.309 1 84.88 261 GLU A C 1
ATOM 2085 O O . GLU A 1 261 ? -15.086 -19.797 4.859 1 84.88 261 GLU A O 1
ATOM 2090 N N . PHE A 1 262 ? -14.68 -21.453 3.318 1 88.12 262 PHE A N 1
ATOM 2091 C CA . PHE A 1 262 ? -13.406 -20.828 2.975 1 88.12 262 PHE A CA 1
ATOM 2092 C C . PHE A 1 262 ? -13.031 -21.125 1.527 1 88.12 262 PHE A C 1
ATOM 2094 O O . PHE A 1 262 ? -11.883 -21.453 1.236 1 88.12 262 PHE A O 1
ATOM 2101 N N . SER A 1 263 ? -14 -21.062 0.647 1 92.38 263 SER A N 1
ATOM 2102 C CA . SER A 1 263 ? -13.742 -21.328 -0.764 1 92.38 263 SER A CA 1
ATOM 2103 C C . SER A 1 263 ? -12.688 -20.375 -1.318 1 92.38 263 SER A C 1
ATOM 2105 O O . SER A 1 263 ? -12.664 -19.188 -0.957 1 92.38 263 SER A O 1
ATOM 2107 N N . TYR A 1 264 ? -11.852 -20.875 -2.156 1 92.88 264 TYR A N 1
ATOM 2108 C CA . TYR A 1 264 ? -10.734 -20.125 -2.723 1 92.88 264 TYR A CA 1
ATOM 2109 C C . TYR A 1 264 ? -10.344 -20.672 -4.086 1 92.88 264 TYR A C 1
ATOM 2111 O O . TYR A 1 264 ? -10.172 -21.891 -4.246 1 92.88 264 TYR A O 1
ATOM 2119 N N . VAL A 1 265 ? -10.273 -19.844 -5.066 1 95.31 265 VAL A N 1
ATOM 2120 C CA . VAL A 1 265 ? -9.766 -20.203 -6.387 1 95.31 265 VAL A CA 1
ATOM 2121 C C . VAL A 1 265 ? -8.68 -19.219 -6.805 1 95.31 265 VAL A C 1
ATOM 2123 O O . VAL A 1 265 ? -8.859 -18 -6.695 1 95.31 265 VAL A O 1
ATOM 2126 N N . SER A 1 266 ? -7.586 -19.719 -7.223 1 96.44 266 SER A N 1
ATOM 2127 C CA . SER A 1 266 ? -6.527 -18.875 -7.766 1 96.44 266 SER A CA 1
ATOM 2128 C C . SER A 1 266 ? -6.281 -19.172 -9.242 1 96.44 266 SER A C 1
ATOM 2130 O O . SER A 1 266 ? -6.223 -20.344 -9.641 1 96.44 266 SER A O 1
ATOM 2132 N N . PHE A 1 267 ? -6.297 -18.172 -10.07 1 97.44 267 PHE A N 1
ATOM 2133 C CA . PHE A 1 267 ? -5.898 -18.219 -11.469 1 97.44 267 PHE A CA 1
ATOM 2134 C C . PHE A 1 267 ? -4.668 -17.359 -11.719 1 97.44 267 PHE A C 1
ATOM 2136 O O . PHE A 1 267 ? -4.617 -16.203 -11.281 1 97.44 267 PHE A O 1
ATOM 2143 N N . GLU A 1 268 ? -3.697 -17.875 -12.375 1 97.75 268 GLU A N 1
ATOM 2144 C CA . GLU A 1 268 ? -2.467 -17.141 -12.656 1 97.75 268 GLU A CA 1
ATOM 2145 C C . GLU A 1 268 ? -1.939 -17.469 -14.055 1 97.75 268 GLU A C 1
ATOM 2147 O O . GLU A 1 268 ? -1.974 -18.625 -14.484 1 97.75 268 GLU A O 1
ATOM 2152 N N . THR A 1 269 ? -1.403 -16.484 -14.773 1 98.38 269 THR A N 1
ATOM 2153 C CA . THR A 1 269 ? -0.833 -16.719 -16.094 1 98.38 269 THR A CA 1
ATOM 2154 C C . THR A 1 269 ? 0.187 -15.641 -16.453 1 98.38 269 THR A C 1
ATOM 2156 O O . THR A 1 269 ? 0.129 -14.531 -15.922 1 98.38 269 THR A O 1
ATOM 2159 N N . ASN A 1 270 ? 1.125 -16.016 -17.266 1 97.31 270 ASN A N 1
ATOM 2160 C CA . ASN A 1 270 ? 2.029 -15.016 -17.812 1 97.31 270 ASN A CA 1
ATOM 2161 C C . ASN A 1 270 ? 1.765 -14.789 -19.297 1 97.31 270 ASN A C 1
ATOM 2163 O O . ASN A 1 270 ? 2.611 -14.242 -20.016 1 97.31 270 ASN A O 1
ATOM 2167 N N . VAL A 1 271 ? 0.592 -15.203 -19.766 1 97 271 VAL A N 1
ATOM 2168 C CA . VAL A 1 271 ? 0.306 -15.047 -21.188 1 97 271 VAL A CA 1
ATOM 2169 C C . VAL A 1 271 ? 0.355 -13.57 -21.578 1 97 271 VAL A C 1
ATOM 2171 O O . VAL A 1 271 ? -0.129 -12.719 -20.828 1 97 271 VAL A O 1
ATOM 2174 N N . SER A 1 272 ? 1.004 -13.305 -22.703 1 93.88 272 SER A N 1
ATOM 2175 C CA . SER A 1 272 ? 1.145 -11.93 -23.172 1 93.88 272 SER A CA 1
ATOM 2176 C C . SER A 1 272 ? -0.088 -11.477 -23.938 1 93.88 272 SER A C 1
ATOM 2178 O O . SER A 1 272 ? -0.453 -12.094 -24.953 1 93.88 272 SER A O 1
ATOM 2180 N N . MET A 1 273 ? -0.744 -10.438 -23.438 1 90.31 273 MET A N 1
ATOM 2181 C CA . MET A 1 273 ? -1.904 -9.852 -24.094 1 90.31 273 MET A CA 1
ATOM 2182 C C . MET A 1 273 ? -1.886 -8.328 -23.969 1 90.31 273 MET A C 1
ATOM 2184 O O . MET A 1 273 ? -1.315 -7.789 -23.016 1 90.31 273 MET A O 1
ATOM 2188 N N . LYS A 1 274 ? -2.51 -7.695 -24.906 1 85.81 274 LYS A N 1
ATOM 2189 C CA . LYS A 1 274 ? -2.664 -6.246 -24.797 1 85.81 274 LYS A CA 1
ATOM 2190 C C . LYS A 1 274 ? -3.707 -5.883 -23.75 1 85.81 274 LYS A C 1
ATOM 2192 O O . LYS A 1 274 ? -3.521 -4.934 -22.984 1 85.81 274 LYS A O 1
ATOM 2197 N N . SER A 1 275 ? -4.789 -6.668 -23.797 1 86.88 275 SER A N 1
ATOM 2198 C CA . SER A 1 275 ? -5.852 -6.516 -22.812 1 86.88 275 SER A CA 1
ATOM 2199 C C . SER A 1 275 ? -6.281 -7.863 -22.234 1 86.88 275 SER A C 1
ATOM 2201 O O . SER A 1 275 ? -6.414 -8.844 -22.984 1 86.88 275 SER A O 1
ATOM 2203 N N . TYR A 1 276 ? -6.48 -7.875 -21 1 91.5 276 TYR A N 1
ATOM 2204 C CA . TYR A 1 276 ? -6.84 -9.125 -20.344 1 91.5 276 TYR A CA 1
ATOM 2205 C C . TYR A 1 276 ? -8.328 -9.18 -20.031 1 91.5 276 TYR A C 1
ATOM 2207 O O . TYR A 1 276 ? -8.805 -10.102 -19.375 1 91.5 276 TYR A O 1
ATOM 2215 N N . ASN A 1 277 ? -9.078 -8.211 -20.484 1 89.44 277 ASN A N 1
ATOM 2216 C CA . ASN A 1 277 ? -10.484 -8.094 -20.109 1 89.44 277 ASN A CA 1
ATOM 2217 C C . ASN A 1 277 ? -11.266 -9.352 -20.484 1 89.44 277 ASN A C 1
ATOM 2219 O O . ASN A 1 277 ? -12.016 -9.883 -19.656 1 89.44 277 ASN A O 1
ATOM 2223 N N . ASP A 1 278 ? -11.086 -9.805 -21.672 1 92.31 278 ASP A N 1
ATOM 2224 C CA . ASP A 1 278 ? -11.812 -10.984 -22.109 1 92.31 278 ASP A CA 1
ATOM 2225 C C . ASP A 1 278 ? -11.43 -12.211 -21.281 1 92.31 278 ASP A C 1
ATOM 2227 O O . ASP A 1 278 ? -12.289 -13.016 -20.938 1 92.31 278 ASP A O 1
ATOM 2231 N N . LEU A 1 279 ? -10.188 -12.367 -21.078 1 95.5 279 LEU A N 1
ATOM 2232 C CA . LEU A 1 279 ? -9.695 -13.492 -20.281 1 95.5 279 LEU A CA 1
ATOM 2233 C C . LEU A 1 279 ? -10.266 -13.453 -18.875 1 95.5 279 LEU A C 1
ATOM 2235 O O . LEU A 1 279 ? -10.727 -14.477 -18.359 1 95.5 279 LEU A O 1
ATOM 2239 N N . ILE A 1 280 ? -10.25 -12.281 -18.266 1 95.81 280 ILE A N 1
ATOM 2240 C CA . ILE A 1 280 ? -10.773 -12.102 -16.922 1 95.81 280 ILE A CA 1
ATOM 2241 C C . ILE A 1 280 ? -12.258 -12.461 -16.891 1 95.81 280 ILE A C 1
ATOM 2243 O O . ILE A 1 280 ? -12.711 -13.188 -16 1 95.81 280 ILE A O 1
ATOM 2247 N N . CYS A 1 281 ? -12.984 -12.008 -17.875 1 94.5 281 CYS A N 1
ATOM 2248 C CA . CYS A 1 281 ? -14.414 -12.289 -17.938 1 94.5 281 CYS A CA 1
ATOM 2249 C C . CYS A 1 281 ? -14.672 -13.781 -18.062 1 94.5 281 CYS A C 1
ATOM 2251 O O . CYS A 1 281 ? -15.594 -14.312 -17.422 1 94.5 281 CYS A O 1
ATOM 2253 N N . LYS A 1 282 ? -13.883 -14.422 -18.859 1 95.06 282 LYS A N 1
ATOM 2254 C CA .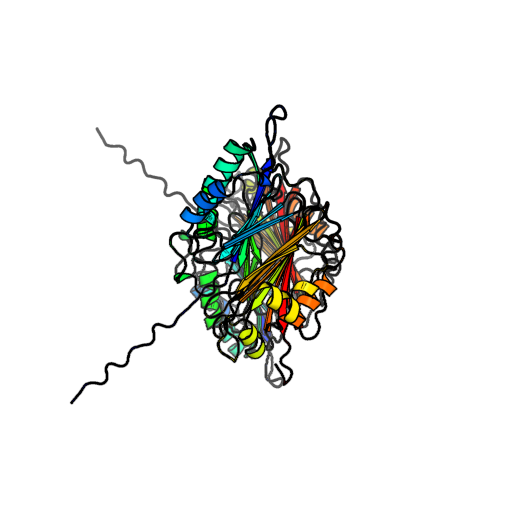 LYS A 1 282 ? -14.023 -15.867 -19.016 1 95.06 282 LYS A CA 1
ATOM 2255 C C . LYS A 1 282 ? -13.82 -16.578 -17.672 1 95.06 282 LYS A C 1
ATOM 2257 O O . LYS A 1 282 ? -14.602 -17.469 -17.312 1 95.06 282 LYS A O 1
ATOM 2262 N N . VAL A 1 283 ? -12.828 -16.219 -16.969 1 97.19 283 VAL A N 1
ATOM 2263 C CA . VAL A 1 283 ? -12.508 -16.844 -15.688 1 97.19 283 VAL A CA 1
ATOM 2264 C C . VAL A 1 283 ? -13.633 -16.578 -14.695 1 97.19 283 VAL A C 1
ATOM 2266 O O . VAL A 1 283 ? -14.109 -17.5 -14.031 1 97.19 283 VAL A O 1
ATOM 2269 N N . LEU A 1 284 ? -14.102 -15.359 -14.609 1 95.56 284 LEU A N 1
ATOM 2270 C CA . LEU A 1 284 ? -15.117 -15 -13.625 1 95.56 284 LEU A CA 1
ATOM 2271 C C . LEU A 1 284 ? -16.453 -15.648 -13.961 1 95.56 284 LEU A C 1
ATOM 2273 O O . LEU A 1 284 ? -17.234 -15.969 -13.062 1 95.56 284 LEU A O 1
ATOM 2277 N N . SER A 1 285 ? -16.719 -15.82 -15.219 1 93.5 285 SER A N 1
ATOM 2278 C CA . SER A 1 285 ? -17.969 -16.453 -15.625 1 93.5 285 SER A CA 1
ATOM 2279 C C . SER A 1 285 ? -17.984 -17.922 -15.211 1 93.5 285 SER A C 1
ATOM 2281 O O . SER A 1 285 ? -19.062 -18.484 -14.969 1 93.5 285 SER A O 1
ATOM 2283 N N . LEU A 1 286 ? -16.859 -18.516 -15.164 1 94.56 286 LEU A N 1
ATOM 2284 C CA . LEU A 1 286 ? -16.766 -19.922 -14.828 1 94.56 286 LEU A CA 1
ATOM 2285 C C . LEU A 1 286 ? -16.938 -20.141 -13.328 1 94.56 286 LEU A C 1
ATOM 2287 O O . LEU A 1 286 ? -17.625 -21.062 -12.898 1 94.56 286 LEU A O 1
ATOM 2291 N N . PHE A 1 287 ? -16.359 -19.25 -12.523 1 95.44 287 PHE A N 1
ATOM 2292 C CA . PHE A 1 287 ? -16.297 -19.531 -11.094 1 95.44 287 PHE A CA 1
ATOM 2293 C C . PHE A 1 287 ? -17.297 -18.656 -10.336 1 95.44 287 PHE A C 1
ATOM 2295 O O . PHE A 1 287 ? -17.672 -19 -9.211 1 95.44 287 PHE A O 1
ATOM 2302 N N . LYS A 1 288 ? -17.641 -17.516 -10.812 1 93.5 288 LYS A N 1
ATOM 2303 C CA . LYS A 1 288 ? -18.656 -16.594 -10.305 1 93.5 288 LYS A CA 1
ATOM 2304 C C . LYS A 1 288 ? -18.438 -16.312 -8.82 1 93.5 288 LYS A C 1
ATOM 2306 O O . LYS A 1 288 ? -19.359 -16.469 -8.008 1 93.5 288 LYS A O 1
ATOM 2311 N N . PRO A 1 289 ? -17.25 -15.883 -8.438 1 95.81 289 PRO A N 1
ATOM 2312 C CA . PRO A 1 289 ? -16.984 -15.555 -7.035 1 95.81 289 PRO A CA 1
ATOM 2313 C C . PRO A 1 289 ? -17.719 -14.289 -6.574 1 95.81 289 PRO A C 1
ATOM 2315 O O . PRO A 1 289 ? -18.094 -13.461 -7.402 1 95.81 289 PRO A O 1
ATOM 2318 N N . ARG A 1 290 ? -17.891 -14.094 -5.324 1 95 290 ARG A N 1
ATOM 2319 C CA . ARG A 1 290 ? -18.438 -12.859 -4.781 1 95 290 ARG A CA 1
ATOM 2320 C C . ARG A 1 290 ? -17.375 -11.781 -4.641 1 95 290 ARG A C 1
ATOM 2322 O O . ARG A 1 290 ? -17.656 -10.594 -4.781 1 95 290 ARG A O 1
ATOM 2329 N N . THR A 1 291 ? -16.203 -12.211 -4.336 1 94.62 291 THR A N 1
ATOM 2330 C CA . THR A 1 291 ? -15.094 -11.281 -4.148 1 94.62 291 THR A CA 1
ATOM 2331 C C . THR A 1 291 ? -13.906 -11.672 -5.031 1 94.62 291 THR A C 1
ATOM 2333 O O . THR A 1 291 ? -13.531 -12.844 -5.09 1 94.62 291 THR A O 1
ATOM 2336 N N . VAL A 1 292 ? -13.312 -10.672 -5.668 1 96.12 292 VAL A N 1
ATOM 2337 C CA . VAL A 1 292 ? -12.211 -10.898 -6.594 1 96.12 292 VAL A CA 1
ATOM 2338 C C . VAL A 1 292 ? -11.07 -9.938 -6.277 1 96.12 292 VAL A C 1
ATOM 2340 O O . VAL A 1 292 ? -11.273 -8.727 -6.191 1 96.12 292 VAL A O 1
ATOM 2343 N N . SER A 1 293 ? -9.922 -10.422 -6.051 1 96.12 293 SER A N 1
ATOM 2344 C CA . SER A 1 293 ? -8.695 -9.641 -6 1 96.12 293 SER A CA 1
ATOM 2345 C C . SER A 1 293 ? -7.793 -9.938 -7.191 1 96.12 293 SER A C 1
ATOM 2347 O O . SER A 1 293 ? -7.531 -11.102 -7.5 1 96.12 293 SER A O 1
ATOM 2349 N N . MET A 1 294 ? -7.32 -8.914 -7.816 1 95.75 294 MET A N 1
ATOM 2350 C CA . MET A 1 294 ? -6.551 -9.125 -9.039 1 95.75 294 MET A CA 1
ATOM 2351 C C . MET A 1 294 ? -5.273 -8.289 -9.023 1 95.75 294 MET A C 1
ATOM 2353 O O . MET A 1 294 ? -5.285 -7.137 -8.602 1 95.75 294 MET A O 1
ATOM 2357 N N . THR A 1 295 ? -4.223 -8.883 -9.469 1 95.94 295 THR A N 1
ATOM 2358 C CA . THR A 1 295 ? -2.967 -8.172 -9.664 1 95.94 295 THR A CA 1
ATOM 2359 C C . THR A 1 295 ? -2.424 -8.406 -11.07 1 95.94 295 THR A C 1
ATOM 2361 O O . THR A 1 295 ? -2.543 -9.508 -11.609 1 95.94 295 THR A O 1
ATOM 2364 N N . LEU A 1 296 ? -1.92 -7.422 -11.672 1 94.12 296 LEU A N 1
ATOM 2365 C CA . LEU A 1 296 ? -1.213 -7.52 -12.945 1 94.12 296 LEU A CA 1
ATOM 2366 C C . LEU A 1 296 ? 0.172 -6.891 -12.844 1 94.12 296 LEU A C 1
ATOM 2368 O O . LEU A 1 296 ? 0.3 -5.711 -12.5 1 94.12 296 LEU A O 1
ATOM 2372 N N . PHE A 1 297 ? 1.189 -7.703 -13.125 1 93.56 297 PHE A N 1
ATOM 2373 C CA . PHE A 1 297 ? 2.574 -7.266 -13.25 1 93.56 297 PHE A CA 1
ATOM 2374 C C . PHE A 1 297 ? 2.988 -7.195 -14.719 1 93.56 297 PHE A C 1
ATOM 2376 O O . PHE A 1 297 ? 2.734 -8.125 -15.484 1 93.56 297 PHE A O 1
ATOM 2383 N N . ALA A 1 298 ? 3.645 -6.125 -15.008 1 93.56 298 ALA A N 1
ATOM 2384 C CA . ALA A 1 298 ? 4.211 -6.09 -16.359 1 93.56 298 ALA A CA 1
ATOM 2385 C C . ALA A 1 298 ? 5.457 -5.211 -16.406 1 93.56 298 ALA A C 1
ATOM 2387 O O . ALA A 1 298 ? 5.469 -4.109 -15.852 1 93.56 298 ALA A O 1
ATOM 2388 N N . ASN A 1 299 ? 6.473 -5.75 -16.984 1 92.75 299 ASN A N 1
ATOM 2389 C CA . ASN A 1 299 ? 7.652 -4.898 -17.141 1 92.75 299 ASN A CA 1
ATOM 2390 C C . ASN A 1 299 ? 7.59 -4.086 -18.422 1 92.75 299 ASN A C 1
ATOM 2392 O O . ASN A 1 299 ? 6.625 -4.191 -19.188 1 92.75 299 ASN A O 1
ATOM 2396 N N . HIS A 1 300 ? 8.586 -3.287 -18.703 1 87.94 300 HIS A N 1
ATOM 2397 C CA . HIS A 1 300 ? 8.539 -2.326 -19.812 1 87.94 300 HIS A CA 1
ATOM 2398 C C . HIS A 1 300 ? 8.695 -3.025 -21.156 1 87.94 300 HIS A C 1
ATOM 2400 O O . HIS A 1 300 ? 8.438 -2.424 -22.203 1 87.94 300 HIS A O 1
ATOM 2406 N N . TYR A 1 301 ? 9.062 -4.344 -21.141 1 90 301 TYR A N 1
ATOM 2407 C CA . TYR A 1 301 ? 9.195 -5.105 -22.375 1 90 301 TYR A CA 1
ATOM 2408 C C . TYR A 1 301 ? 7.871 -5.746 -22.766 1 90 301 TYR A C 1
ATOM 2410 O O . TYR A 1 301 ? 7.703 -6.199 -23.906 1 90 301 TYR A O 1
ATOM 2418 N N . SER A 1 302 ? 6.969 -5.758 -21.797 1 90.38 302 SER A N 1
ATOM 2419 C CA . SER A 1 302 ? 5.703 -6.449 -22.016 1 90.38 302 SER A CA 1
ATOM 2420 C C . SER A 1 302 ? 4.82 -5.695 -23 1 90.38 302 SER A C 1
ATOM 2422 O O . SER A 1 302 ? 4.961 -4.48 -23.172 1 90.38 302 SER A O 1
ATOM 2424 N N . ASP A 1 303 ? 3.922 -6.398 -23.656 1 84.38 303 ASP A N 1
ATOM 2425 C CA . ASP A 1 303 ? 2.986 -5.816 -24.609 1 84.38 303 ASP A CA 1
ATOM 2426 C C . ASP A 1 303 ? 1.844 -5.098 -23.891 1 84.38 303 ASP A C 1
ATOM 2428 O O . ASP A 1 303 ? 1.007 -4.457 -24.531 1 84.38 303 ASP A O 1
ATOM 2432 N N . VAL A 1 304 ? 1.92 -5.285 -22.672 1 80.38 304 VAL A N 1
ATOM 2433 C CA . VAL A 1 304 ? 0.836 -4.688 -21.891 1 80.38 304 VAL A CA 1
ATOM 2434 C C . VAL A 1 304 ? 0.906 -3.166 -22 1 80.38 304 VAL A C 1
ATOM 2436 O O . VAL A 1 304 ? 1.989 -2.582 -21.922 1 80.38 304 VAL A O 1
ATOM 2439 N N . GLU A 1 305 ? -0.133 -2.598 -22.406 1 66 305 GLU A N 1
ATOM 2440 C CA . GLU A 1 305 ? -0.15 -1.138 -22.422 1 66 305 GLU A CA 1
ATOM 2441 C C . GLU A 1 305 ? -0.054 -0.559 -21.016 1 66 305 GLU A C 1
ATOM 2443 O O . GLU A 1 305 ? -1.021 -0.607 -20.25 1 66 305 GLU A O 1
ATOM 2448 N N . THR A 1 306 ? 1.09 -0.385 -20.609 1 57.75 306 THR A N 1
ATOM 2449 C CA . THR A 1 306 ? 1.375 0.082 -19.266 1 57.75 306 THR A CA 1
ATOM 2450 C C . THR A 1 306 ? 1.286 1.604 -19.188 1 57.75 306 THR A C 1
ATOM 2452 O O . THR A 1 306 ? 1.338 2.18 -18.094 1 57.75 306 THR A O 1
ATOM 2455 N N . LYS A 1 307 ? 1.351 2.303 -20.266 1 54.16 307 LYS A N 1
ATOM 2456 C CA . LYS A 1 307 ? 1.569 3.746 -20.234 1 54.16 307 LYS A CA 1
ATOM 2457 C C . LYS A 1 307 ? 0.389 4.465 -19.578 1 54.16 307 LYS A C 1
ATOM 2459 O O . LYS A 1 307 ? 0.555 5.531 -18.984 1 54.16 307 LYS A O 1
ATOM 2464 N N . SER A 1 308 ? -0.743 3.924 -19.844 1 52.91 308 SER A N 1
ATOM 2465 C CA . SER A 1 308 ? -1.786 4.684 -19.156 1 52.91 308 SER A CA 1
ATOM 2466 C C . SER A 1 308 ? -2.322 3.926 -17.953 1 52.91 308 SER A C 1
ATOM 2468 O O . SER A 1 308 ? -2.965 2.883 -18.094 1 52.91 308 SER A O 1
ATOM 2470 N N . TRP A 1 309 ? -1.643 4.203 -16.859 1 52.06 309 TRP A N 1
ATOM 2471 C CA . TRP A 1 309 ? -2.033 3.615 -15.586 1 52.06 309 TRP A CA 1
ATOM 2472 C C . TRP A 1 309 ? -3.547 3.439 -15.508 1 52.06 309 TRP A C 1
ATOM 2474 O O . TRP A 1 309 ? -4.039 2.525 -14.844 1 52.06 309 TRP A O 1
ATOM 2484 N N . ASP A 1 310 ? -4.262 4.332 -16.25 1 51.22 310 ASP A N 1
ATOM 2485 C CA . ASP A 1 310 ? -5.719 4.332 -16.25 1 51.22 310 ASP A CA 1
ATOM 2486 C C . ASP A 1 310 ? -6.273 3.158 -17.047 1 51.22 310 ASP A C 1
ATOM 2488 O O . ASP A 1 310 ? -7.426 2.758 -16.859 1 51.22 310 ASP A O 1
ATOM 2492 N N . ARG A 1 311 ? -5.5 2.697 -17.844 1 52.25 311 ARG A N 1
ATOM 2493 C CA . ARG A 1 311 ? -6.148 1.807 -18.797 1 52.25 311 ARG A CA 1
ATOM 2494 C C . ARG A 1 311 ? -6.414 0.439 -18.188 1 52.25 311 ARG A C 1
ATOM 2496 O O . ARG A 1 311 ? -7.449 -0.178 -18.453 1 52.25 311 ARG A O 1
ATOM 2503 N N . PHE A 1 312 ? -5.344 -0.151 -17.641 1 50.19 312 PHE A N 1
ATOM 2504 C CA . PHE A 1 312 ? -5.676 -1.455 -17.078 1 50.19 312 PHE A CA 1
ATOM 2505 C C . PHE A 1 312 ? -6.801 -1.336 -16.062 1 50.19 312 PHE A C 1
ATOM 2507 O O . PHE A 1 312 ? -7.594 -2.266 -15.891 1 50.19 312 PHE A O 1
ATOM 2514 N N . SER A 1 313 ? -6.945 -0.02 -15.516 1 54.03 313 SER A N 1
ATOM 2515 C CA . SER A 1 313 ? -7.879 0.211 -14.422 1 54.03 313 SER A CA 1
ATOM 2516 C C . SER A 1 313 ? -9.305 0.365 -14.938 1 54.03 313 SER A C 1
ATOM 2518 O O . SER A 1 313 ? -10.258 0.357 -14.156 1 54.03 313 SER A O 1
ATOM 2520 N N . ASP A 1 314 ? -9.359 0.286 -16.281 1 60.88 314 ASP A N 1
ATOM 2521 C CA . ASP A 1 314 ? -10.727 0.529 -16.734 1 60.88 314 ASP A CA 1
ATOM 2522 C C . ASP A 1 314 ? -11.438 -0.782 -17.078 1 60.88 314 ASP A C 1
ATOM 2524 O O . ASP A 1 314 ? -12.367 -0.8 -17.875 1 60.88 314 ASP A O 1
ATOM 2528 N N . THR A 1 315 ? -10.898 -1.809 -16.422 1 65 315 THR A N 1
ATOM 2529 C CA . THR A 1 315 ? -11.562 -3.094 -16.594 1 65 315 THR A CA 1
ATOM 2530 C C . THR A 1 315 ? -12.977 -3.057 -16.031 1 65 315 THR A C 1
ATOM 2532 O O . THR A 1 315 ? -13.164 -2.84 -14.828 1 65 315 THR A O 1
ATOM 2535 N N . LYS A 1 316 ? -13.938 -3.025 -16.938 1 73.94 316 LYS A N 1
ATOM 2536 C CA . LYS A 1 316 ? -15.328 -3.143 -16.516 1 73.94 316 LYS A CA 1
ATOM 2537 C C . LYS A 1 316 ? -15.797 -4.594 -16.562 1 73.94 316 LYS A C 1
ATOM 2539 O O . LYS A 1 316 ? -15.742 -5.234 -17.609 1 73.94 316 LYS A O 1
ATOM 2544 N N . LEU A 1 317 ? -15.961 -5.125 -15.367 1 85.06 317 LEU A N 1
ATOM 2545 C CA . LEU A 1 317 ? -16.438 -6.496 -15.242 1 85.06 317 LEU A CA 1
ATOM 2546 C C . LEU A 1 317 ? -17.938 -6.531 -15.016 1 85.06 317 LEU A C 1
ATOM 2548 O O . LEU A 1 317 ? -18.453 -5.957 -14.047 1 85.06 317 LEU A O 1
ATOM 2552 N N . PRO A 1 318 ? -18.562 -7.141 -15.969 1 84.56 318 PRO A N 1
ATOM 2553 C CA . PRO A 1 318 ? -20.016 -7.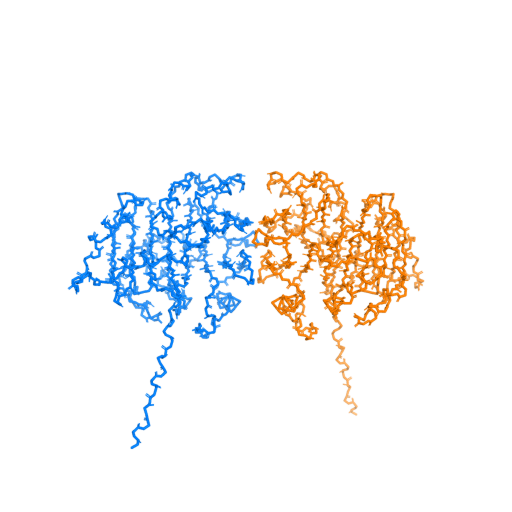207 -15.789 1 84.56 318 PRO A CA 1
ATOM 2554 C C . PRO A 1 318 ? -20.422 -7.785 -14.43 1 84.56 318 PRO A C 1
ATOM 2556 O O . PRO A 1 318 ? -19.797 -8.742 -13.953 1 84.56 318 PRO A O 1
ATOM 2559 N N . SER A 1 319 ? -21.281 -7.18 -13.75 1 89.38 319 SER A N 1
ATOM 2560 C CA . SER A 1 319 ? -21.906 -7.645 -12.516 1 89.38 319 SER A CA 1
ATOM 2561 C C . SER A 1 319 ? -20.984 -7.449 -11.32 1 89.38 319 SER A C 1
ATOM 2563 O O . SER A 1 319 ? -21.25 -7.965 -10.227 1 89.38 319 SER A O 1
ATOM 2565 N N . TYR A 1 320 ? -19.844 -6.898 -11.586 1 93.38 320 TYR A N 1
ATOM 2566 C CA . TYR A 1 320 ? -18.922 -6.637 -10.484 1 93.38 320 TYR A CA 1
ATOM 2567 C C . TYR A 1 320 ? -18.641 -5.145 -10.352 1 93.38 320 TYR A C 1
ATOM 2569 O O . TYR A 1 320 ? -18.547 -4.434 -11.352 1 93.38 320 TYR A O 1
ATOM 2577 N N . ARG A 1 321 ? -18.547 -4.711 -9.172 1 92.19 321 ARG A N 1
ATOM 2578 C CA . ARG A 1 321 ? -18.141 -3.34 -8.867 1 92.19 321 ARG A CA 1
ATOM 2579 C C . ARG A 1 321 ? -16.75 -3.295 -8.266 1 92.19 321 ARG A C 1
ATOM 2581 O O . ARG A 1 321 ? -16.422 -4.086 -7.375 1 92.19 321 ARG A O 1
ATOM 2588 N N . ARG A 1 322 ? -16.031 -2.359 -8.742 1 92.19 322 ARG A N 1
ATOM 2589 C CA . ARG A 1 322 ? -14.68 -2.205 -8.195 1 92.19 322 ARG A CA 1
ATOM 2590 C C . ARG A 1 322 ? -14.711 -1.531 -6.832 1 92.19 322 ARG A C 1
ATOM 2592 O O . ARG A 1 322 ? -15.344 -0.485 -6.664 1 92.19 322 ARG A O 1
ATOM 2599 N N . THR A 1 323 ? -14.008 -2.111 -5.91 1 93.38 323 THR A N 1
ATOM 2600 C CA . THR A 1 323 ? -14.07 -1.603 -4.543 1 93.38 323 THR A CA 1
ATOM 2601 C C . THR A 1 323 ? -12.711 -1.078 -4.098 1 93.38 323 THR A C 1
ATOM 2603 O O . THR A 1 323 ? -12.602 -0.439 -3.049 1 93.38 323 THR A O 1
ATOM 2606 N N . ASP A 1 324 ? -11.703 -1.357 -4.836 1 92.56 324 ASP A N 1
ATOM 2607 C CA . ASP A 1 324 ? -10.359 -0.879 -4.516 1 92.56 324 ASP A CA 1
ATOM 2608 C C . ASP A 1 324 ? -9.477 -0.866 -5.758 1 92.56 324 ASP A C 1
ATOM 2610 O O . ASP A 1 324 ? -9.602 -1.732 -6.629 1 92.56 324 ASP A O 1
ATOM 2614 N N . ARG A 1 325 ? -8.594 0.102 -5.836 1 91.62 325 ARG A N 1
ATOM 2615 C CA . ARG A 1 325 ? -7.684 0.231 -6.965 1 91.62 325 ARG A CA 1
ATOM 2616 C C . ARG A 1 325 ? -6.387 0.914 -6.547 1 91.62 325 ARG A C 1
ATOM 2618 O O . ARG A 1 325 ? -6.406 2.035 -6.035 1 91.62 325 ARG A O 1
ATOM 2625 N N . GLN A 1 326 ? -5.266 0.253 -6.832 1 93.12 326 GLN A N 1
ATOM 2626 C CA . GLN A 1 326 ? -3.947 0.808 -6.535 1 93.12 326 GLN A CA 1
ATOM 2627 C C . GLN A 1 326 ? -2.947 0.471 -7.637 1 93.12 326 GLN A C 1
ATOM 2629 O O . GLN A 1 326 ? -3.066 -0.564 -8.297 1 93.12 326 GLN A O 1
ATOM 2634 N N . VAL A 1 327 ? -1.994 1.353 -7.816 1 91.5 327 VAL A N 1
ATOM 2635 C CA . VAL A 1 327 ? -0.912 1.134 -8.773 1 91.5 327 VAL A CA 1
ATOM 2636 C C . VAL A 1 327 ? 0.429 1.449 -8.109 1 91.5 327 VAL A C 1
ATOM 2638 O O . VAL A 1 327 ? 0.536 2.398 -7.332 1 91.5 327 VAL A O 1
ATOM 2641 N N . ALA A 1 328 ? 1.39 0.614 -8.398 1 92.25 328 ALA A N 1
ATOM 2642 C CA . ALA A 1 328 ? 2.756 0.848 -7.934 1 92.25 328 ALA A CA 1
ATOM 2643 C C . ALA A 1 328 ? 3.748 0.754 -9.094 1 92.25 328 ALA A C 1
ATOM 2645 O O . ALA A 1 328 ? 3.621 -0.113 -9.961 1 92.25 328 ALA A O 1
ATOM 2646 N N . GLN A 1 329 ? 4.633 1.656 -9.07 1 89.56 329 GLN A N 1
ATOM 2647 C CA . GLN A 1 329 ? 5.727 1.606 -10.039 1 89.56 329 GLN A CA 1
ATOM 2648 C C . GLN A 1 329 ? 7.012 1.104 -9.383 1 89.56 329 GLN A C 1
ATOM 2650 O O . GLN A 1 329 ? 7.5 1.7 -8.422 1 89.56 329 GLN A O 1
ATOM 2655 N N . LEU A 1 330 ? 7.504 0.07 -9.891 1 91.62 330 LEU A N 1
ATOM 2656 C CA . LEU A 1 330 ? 8.773 -0.469 -9.43 1 91.62 330 LEU A CA 1
ATOM 2657 C C . LEU A 1 330 ? 9.922 -0.01 -10.328 1 91.62 330 LEU A C 1
ATOM 2659 O O . LEU A 1 330 ? 9.883 1.096 -10.875 1 91.62 330 LEU A O 1
ATOM 2663 N N . GLN A 1 331 ? 11.016 -0.763 -10.328 1 91.69 331 GLN A N 1
ATOM 2664 C CA . GLN A 1 331 ? 12.125 -0.328 -11.172 1 91.69 331 GLN A CA 1
ATOM 2665 C C . GLN A 1 331 ? 11.812 -0.568 -12.648 1 91.69 331 GLN A C 1
ATOM 2667 O O . GLN A 1 331 ? 11.922 0.347 -13.469 1 91.69 331 GLN A O 1
ATOM 2672 N N . ASP A 1 332 ? 11.414 -1.823 -12.898 1 92.56 332 ASP A N 1
ATOM 2673 C CA . ASP A 1 332 ? 11.18 -2.199 -14.289 1 92.56 332 ASP A CA 1
ATOM 2674 C C . ASP A 1 332 ? 9.719 -2.59 -14.508 1 92.56 332 ASP A C 1
ATOM 2676 O O . ASP A 1 332 ? 9.305 -2.848 -15.641 1 92.56 332 ASP A O 1
ATOM 2680 N N . TYR A 1 333 ? 8.992 -2.682 -13.438 1 92.62 333 TYR A N 1
ATOM 2681 C CA . TYR A 1 333 ? 7.641 -3.225 -13.523 1 92.62 333 TYR A CA 1
ATOM 2682 C C . TYR A 1 333 ? 6.609 -2.201 -13.062 1 92.62 333 TYR A C 1
ATOM 2684 O O . TYR A 1 333 ? 6.902 -1.345 -12.227 1 92.62 333 TYR A O 1
ATOM 2692 N N . SER A 1 334 ? 5.469 -2.295 -13.641 1 90.38 334 SER A N 1
ATOM 2693 C CA . SER A 1 334 ? 4.266 -1.699 -13.07 1 90.38 334 SER A CA 1
ATOM 2694 C C . SER A 1 334 ? 3.359 -2.762 -12.461 1 90.38 334 SER A C 1
ATOM 2696 O O . SER A 1 334 ? 3.238 -3.867 -12.992 1 90.38 334 SER A O 1
ATOM 2698 N N . LEU A 1 335 ? 2.824 -2.434 -11.359 1 93.5 335 LEU A N 1
ATOM 2699 C CA . LEU A 1 335 ? 1.932 -3.336 -10.641 1 93.5 335 LEU A CA 1
ATOM 2700 C C . LEU A 1 335 ? 0.561 -2.699 -10.445 1 93.5 335 LEU A C 1
ATOM 2702 O O . LEU A 1 335 ? 0.454 -1.612 -9.867 1 93.5 335 LEU A O 1
ATOM 2706 N N . TRP A 1 336 ? -0.44 -3.383 -10.922 1 92 336 TRP A N 1
ATOM 2707 C CA . TRP A 1 336 ? -1.821 -2.953 -10.727 1 92 336 TRP A CA 1
ATOM 2708 C C . TRP A 1 336 ? -2.553 -3.893 -9.773 1 92 336 TRP A C 1
ATOM 2710 O O . TRP A 1 336 ? -2.48 -5.113 -9.922 1 92 336 TRP A O 1
ATOM 2720 N N . TYR A 1 337 ? -3.172 -3.322 -8.875 1 94.81 337 TYR A N 1
ATOM 2721 C CA . TYR A 1 337 ? -4.02 -4.07 -7.949 1 94.81 337 TYR A CA 1
ATOM 2722 C C . TYR A 1 337 ? -5.457 -3.572 -8.008 1 94.81 337 TYR A C 1
ATOM 2724 O O . TYR A 1 337 ? -5.707 -2.365 -7.969 1 94.81 337 TYR A O 1
ATOM 2732 N N . SER A 1 338 ? -6.418 -4.5 -8.031 1 93.56 338 SER A N 1
ATOM 2733 C CA . SER A 1 338 ? -7.836 -4.16 -7.984 1 93.56 338 SER A CA 1
ATOM 2734 C C . SER A 1 338 ? -8.625 -5.195 -7.188 1 93.56 338 SER A C 1
ATOM 2736 O O . SER A 1 338 ? -8.273 -6.379 -7.18 1 93.56 338 SER A O 1
ATOM 2738 N N . GLN A 1 339 ? -9.602 -4.703 -6.598 1 94.56 339 GLN A N 1
ATOM 2739 C CA . GLN A 1 339 ? -10.57 -5.578 -5.941 1 94.56 339 GLN A CA 1
ATOM 2740 C C . GLN A 1 339 ? -11.977 -5.324 -6.465 1 94.56 339 GLN A C 1
ATOM 2742 O O . GLN A 1 339 ? -12.359 -4.176 -6.699 1 94.56 339 GLN A O 1
ATOM 2747 N N . PHE A 1 340 ? -12.75 -6.406 -6.633 1 94.69 340 PHE A N 1
ATOM 2748 C CA . PHE A 1 340 ? -14.117 -6.332 -7.117 1 94.69 340 PHE A CA 1
ATOM 2749 C C . PHE A 1 340 ? -15.055 -7.145 -6.23 1 94.69 340 PHE A C 1
ATOM 2751 O O . PHE A 1 340 ? -14.641 -8.141 -5.629 1 94.69 340 PHE A O 1
ATOM 2758 N N . LYS A 1 341 ? -16.266 -6.715 -6.191 1 94.25 341 LYS A N 1
ATOM 2759 C CA . LYS A 1 341 ? -17.328 -7.453 -5.512 1 94.25 341 LYS A CA 1
ATOM 2760 C C . LYS A 1 341 ? -18.562 -7.602 -6.406 1 94.25 341 LYS A C 1
ATOM 2762 O O . LYS A 1 341 ? -18.922 -6.668 -7.125 1 94.25 341 LYS A O 1
ATOM 2767 N N . LYS A 1 342 ? -19.125 -8.719 -6.254 1 93.25 342 LYS A N 1
ATOM 2768 C CA . LYS A 1 342 ? -20.328 -8.984 -7.047 1 93.25 342 LYS A CA 1
ATOM 2769 C C . LYS A 1 342 ? -21.5 -8.141 -6.574 1 93.25 342 LYS A C 1
ATOM 2771 O O . LYS A 1 342 ? -21.734 -8 -5.371 1 93.25 342 LYS A O 1
ATOM 2776 N N . GLU A 1 343 ? -22.203 -7.48 -7.508 1 87.12 343 GLU A N 1
ATOM 2777 C CA . GLU A 1 343 ? -23.391 -6.684 -7.18 1 87.12 343 GLU A CA 1
ATOM 2778 C C . GLU A 1 343 ? -24.578 -7.574 -6.859 1 87.12 343 GLU A C 1
ATOM 2780 O O . GLU A 1 343 ? -24.766 -8.625 -7.48 1 87.12 343 GLU A O 1
ATOM 2785 N N . VAL A 1 344 ? -25.188 -7.676 -5.555 1 67.81 344 VAL A N 1
ATOM 2786 C CA . VAL A 1 344 ? -26.25 -8.547 -5.055 1 67.81 344 VAL A CA 1
ATOM 2787 C C . VAL A 1 344 ? -27.469 -8.453 -5.961 1 67.81 344 VAL A C 1
ATOM 2789 O O . VAL A 1 344 ? -28.094 -7.395 -6.055 1 67.81 344 VAL A O 1
ATOM 2792 N N . ASN A 1 345 ? -27.547 -8.562 -7.082 1 57.44 345 ASN A N 1
ATOM 2793 C CA . ASN A 1 345 ? -28.891 -8.828 -7.602 1 57.44 345 ASN A CA 1
ATOM 2794 C C . ASN A 1 345 ? -29.391 -10.211 -7.172 1 57.44 345 ASN A C 1
ATOM 2796 O O . ASN A 1 345 ? -28.594 -11.07 -6.797 1 57.44 345 ASN A O 1
ATOM 2800 N N . ASN A 1 346 ? -30.797 -10.648 -7.082 1 47.06 346 ASN A N 1
ATOM 2801 C CA . ASN A 1 346 ? -31.562 -11.797 -6.602 1 47.06 346 ASN A CA 1
ATOM 2802 C C . ASN A 1 346 ? -30.781 -13.102 -6.773 1 47.06 346 ASN A C 1
ATOM 2804 O O . ASN A 1 346 ? -31.203 -14.141 -6.273 1 47.06 346 ASN A O 1
ATOM 2808 N N . ASN A 1 347 ? -30.297 -13.461 -7.895 1 48.31 347 ASN A N 1
ATOM 2809 C CA . ASN A 1 347 ? -30.031 -14.883 -8.055 1 48.31 347 ASN A CA 1
ATOM 2810 C C . ASN A 1 347 ? -28.703 -15.281 -7.402 1 48.31 347 ASN A C 1
ATOM 2812 O O . ASN A 1 347 ? -27.828 -14.438 -7.195 1 48.31 347 ASN A O 1
ATOM 2816 N N . CYS A 1 348 ? -27.891 -16.297 -7.637 1 41.84 348 CYS A N 1
ATOM 2817 C CA . CYS A 1 348 ? -26.5 -16.625 -7.336 1 41.84 348 CYS A CA 1
ATOM 2818 C C . CYS A 1 348 ? -25.578 -15.469 -7.711 1 41.84 348 CYS A C 1
ATOM 2820 O O . CYS A 1 348 ? -25.719 -14.883 -8.789 1 41.84 348 CYS A O 1
ATOM 2822 N N . MET B 1 1 ? 42.312 6.312 44.625 1 23.52 1 MET B N 1
ATOM 2823 C CA . MET B 1 1 ? 41.969 5.48 43.469 1 23.52 1 MET B CA 1
ATOM 2824 C C . MET B 1 1 ? 40.531 5.652 43.094 1 23.52 1 MET B C 1
ATOM 2826 O O . MET B 1 1 ? 39.656 4.875 43.531 1 23.52 1 MET B O 1
ATOM 2830 N N . SER B 1 2 ? 39.844 6.801 43.094 1 20.58 2 SER B N 1
ATOM 2831 C CA . SER B 1 2 ? 38.469 7.223 42.875 1 20.58 2 SER B CA 1
ATOM 2832 C C . SER B 1 2 ? 37.969 6.855 41.5 1 20.58 2 SER B C 1
ATOM 2834 O O . SER B 1 2 ? 38.594 7.195 40.5 1 20.58 2 SER B O 1
ATOM 2836 N N . LYS B 1 3 ? 37.219 5.59 41.344 1 32.25 3 LYS B N 1
ATOM 2837 C CA . LYS B 1 3 ? 36.531 4.945 40.219 1 32.25 3 LYS B CA 1
ATOM 2838 C C . LYS B 1 3 ? 35.656 5.941 39.469 1 32.25 3 LYS B C 1
ATOM 2840 O O . LYS B 1 3 ? 34.75 6.555 40.031 1 32.25 3 LYS B O 1
ATOM 2845 N N . GLU B 1 4 ? 36.094 6.789 38.469 1 28.78 4 GLU B N 1
ATOM 2846 C CA . GLU B 1 4 ? 35.531 7.844 37.625 1 28.78 4 GLU B CA 1
ATOM 2847 C C . GLU B 1 4 ? 34.219 7.422 37 1 28.78 4 GLU B C 1
ATOM 2849 O O . GLU B 1 4 ? 34.156 6.406 36.281 1 28.78 4 GLU B O 1
ATOM 2854 N N . ASN B 1 5 ? 33.031 7.539 37.656 1 31.91 5 ASN B N 1
ATOM 2855 C CA . ASN B 1 5 ? 31.625 7.266 37.344 1 31.91 5 ASN B CA 1
ATOM 2856 C C . ASN B 1 5 ? 31.219 7.801 35.969 1 31.91 5 ASN B C 1
ATOM 2858 O O . ASN B 1 5 ? 31.172 9.016 35.781 1 31.91 5 ASN B O 1
ATOM 2862 N N . GLY B 1 6 ? 31.672 7.336 34.844 1 34.09 6 GLY B N 1
ATOM 2863 C CA . GLY B 1 6 ? 31.375 7.629 33.469 1 34.09 6 GLY B CA 1
ATOM 2864 C C . GLY B 1 6 ? 29.891 7.816 33.219 1 34.09 6 GLY B C 1
ATOM 2865 O O . GLY B 1 6 ? 29.109 6.875 33.344 1 34.09 6 GLY B O 1
ATOM 2866 N N . LEU B 1 7 ? 29.234 8.977 33.5 1 33.31 7 LEU B N 1
ATOM 2867 C CA . LEU B 1 7 ? 27.859 9.383 33.156 1 33.31 7 LEU B CA 1
ATOM 2868 C C . LEU B 1 7 ? 27.469 8.922 31.766 1 33.31 7 LEU B C 1
ATOM 2870 O O . LEU B 1 7 ? 28.078 9.344 30.781 1 33.31 7 LEU B O 1
ATOM 2874 N N . VAL B 1 8 ? 27.062 7.816 31.469 1 37.06 8 VAL B N 1
ATOM 2875 C CA . VAL B 1 8 ? 26.375 7.328 30.281 1 37.06 8 VAL B CA 1
ATOM 2876 C C . VAL B 1 8 ? 25.391 8.383 29.781 1 37.06 8 VAL B C 1
ATOM 2878 O O . VAL B 1 8 ? 24.422 8.719 30.469 1 37.06 8 VAL B O 1
ATOM 2881 N N . ALA B 1 9 ? 25.719 9.414 29.078 1 38.03 9 ALA B N 1
ATOM 2882 C CA . ALA B 1 9 ? 24.875 10.391 28.391 1 38.03 9 ALA B CA 1
ATOM 2883 C C . ALA B 1 9 ? 23.594 9.734 27.859 1 38.03 9 ALA B C 1
ATOM 2885 O O . ALA B 1 9 ? 23.656 8.805 27.062 1 38.03 9 ALA B O 1
ATOM 2886 N N . GLU B 1 10 ? 22.516 9.602 28.469 1 48.81 10 GLU B N 1
ATOM 2887 C CA . GLU B 1 10 ? 21.203 9.148 28.062 1 48.81 10 GLU B CA 1
ATOM 2888 C C . GLU B 1 10 ? 20.859 9.633 26.656 1 48.81 10 GLU B C 1
ATOM 2890 O O . GLU B 1 10 ? 20.969 10.828 26.359 1 48.81 10 GLU B O 1
ATOM 2895 N N . ASN B 1 11 ? 21.062 8.914 25.562 1 59.97 11 ASN B N 1
ATOM 2896 C CA . ASN B 1 11 ? 20.891 9.141 24.141 1 59.97 11 ASN B CA 1
ATOM 2897 C C . ASN B 1 11 ? 19.547 9.797 23.828 1 59.97 11 ASN B C 1
ATOM 2899 O O . ASN B 1 11 ? 18.5 9.203 24.031 1 59.97 11 ASN B O 1
ATOM 2903 N N . PHE B 1 12 ? 19.484 11.164 23.812 1 76.56 12 PHE B N 1
ATOM 2904 C CA . PHE B 1 12 ? 18.312 11.977 23.547 1 76.56 12 PHE B CA 1
ATOM 2905 C C . PHE B 1 12 ? 17.75 11.688 22.172 1 76.56 12 PHE B C 1
ATOM 2907 O O . PHE B 1 12 ? 18.484 11.656 21.188 1 76.56 12 PHE B O 1
ATOM 2914 N N . PHE B 1 13 ? 16.453 11.133 22.094 1 79.88 13 PHE B N 1
ATOM 2915 C CA . PHE B 1 13 ? 15.742 10.93 20.844 1 79.88 13 PHE B CA 1
ATOM 2916 C C . PHE B 1 13 ? 14.383 11.609 20.875 1 79.88 13 PHE B C 1
ATOM 2918 O O . PHE B 1 13 ? 13.672 11.547 21.875 1 79.88 13 PHE B O 1
ATOM 2925 N N . PHE B 1 14 ? 14.195 12.422 19.781 1 76.31 14 PHE B N 1
ATOM 2926 C CA . PHE B 1 14 ? 12.883 13.031 19.594 1 76.31 14 PHE B CA 1
ATOM 2927 C C . PHE B 1 14 ? 12.211 12.5 18.328 1 76.31 14 PHE B C 1
ATOM 2929 O O . PHE B 1 14 ? 12.773 12.586 17.234 1 76.31 14 PHE B O 1
ATOM 2936 N N . GLU B 1 15 ? 10.984 11.891 18.5 1 77.25 15 GLU B N 1
ATOM 2937 C CA . GLU B 1 15 ? 10.227 11.406 17.359 1 77.25 15 GLU B CA 1
ATOM 2938 C C . GLU B 1 15 ? 9.586 12.562 16.594 1 77.25 15 GLU B C 1
ATOM 2940 O O . GLU B 1 15 ? 8.594 13.133 17.031 1 77.25 15 GLU B O 1
ATOM 2945 N N . GLY B 1 16 ? 10.07 12.867 15.469 1 77.25 16 GLY B N 1
ATOM 2946 C CA . GLY B 1 16 ? 9.57 13.992 14.688 1 77.25 16 GLY B CA 1
ATOM 2947 C C . GLY B 1 16 ? 8.391 13.633 13.805 1 77.25 16 GLY B C 1
ATOM 2948 O O . GLY B 1 16 ? 7.711 14.516 13.281 1 77.25 16 GLY B O 1
ATOM 2949 N N . VAL B 1 17 ? 8.086 12.32 13.734 1 82.06 17 VAL B N 1
ATOM 2950 C CA . VAL B 1 17 ? 7.008 11.891 12.852 1 82.06 17 VAL B CA 1
ATOM 2951 C C . VAL B 1 17 ? 5.668 12.375 13.398 1 82.06 17 VAL B C 1
ATOM 2953 O O . VAL B 1 17 ? 5.391 12.234 14.586 1 82.06 17 VAL B O 1
ATOM 2956 N N . GLU B 1 18 ? 4.949 12.977 12.453 1 86.06 18 GLU B N 1
ATOM 2957 C CA . GLU B 1 18 ? 3.678 13.555 12.859 1 86.06 18 GLU B CA 1
ATOM 2958 C C . GLU B 1 18 ? 2.506 12.664 12.469 1 86.06 18 GLU B C 1
ATOM 2960 O O . GLU B 1 18 ? 2.559 11.977 11.445 1 86.06 18 GLU B O 1
ATOM 2965 N N . LYS B 1 19 ? 1.552 12.758 13.367 1 90.94 19 LYS B N 1
ATOM 2966 C CA . LYS B 1 19 ? 0.236 12.195 13.086 1 90.94 19 LYS B CA 1
ATOM 2967 C C . LYS B 1 19 ? -0.741 13.273 12.633 1 90.94 19 LYS B C 1
ATOM 2969 O O . LYS B 1 19 ? -0.83 14.336 13.242 1 90.94 19 LYS B O 1
ATOM 2974 N N . LEU B 1 20 ? -1.399 13.016 11.594 1 94.75 20 LEU B N 1
ATOM 2975 C CA . LEU B 1 20 ? -2.354 13.969 11.047 1 94.75 20 LEU B CA 1
ATOM 2976 C C . LEU B 1 20 ? -3.773 13.414 11.102 1 94.75 20 LEU B C 1
ATOM 2978 O O . LEU B 1 20 ? -4.047 12.336 10.57 1 94.75 20 LEU B O 1
ATOM 2982 N N . MET B 1 21 ? -4.586 14.102 11.781 1 96.06 21 MET B N 1
ATOM 2983 C CA . MET B 1 21 ? -6 13.75 11.867 1 96.06 21 MET B CA 1
ATOM 2984 C C . MET B 1 21 ? -6.871 14.852 11.281 1 96.06 21 MET B C 1
ATOM 2986 O O . MET B 1 21 ? -6.801 16 11.719 1 96.06 21 MET B O 1
ATOM 2990 N N . GLU B 1 22 ? -7.645 14.539 10.344 1 97.81 22 GLU B N 1
ATOM 2991 C CA . GLU B 1 22 ? -8.594 15.469 9.727 1 97.81 22 GLU B CA 1
ATOM 2992 C C . GLU B 1 22 ? -10.023 14.953 9.844 1 97.81 22 GLU B C 1
ATOM 2994 O O . GLU B 1 22 ? -10.336 13.852 9.391 1 97.81 22 GLU B O 1
ATOM 2999 N N . ILE B 1 23 ? -10.883 15.758 10.398 1 98.12 23 ILE B N 1
ATOM 3000 C CA . ILE B 1 23 ? -12.266 15.367 10.664 1 98.12 23 ILE B CA 1
ATOM 3001 C C . ILE B 1 23 ? -13.211 16.328 9.961 1 98.12 23 ILE B C 1
ATOM 3003 O O . ILE B 1 23 ? -13.102 17.547 10.125 1 98.12 23 ILE B O 1
ATOM 3007 N N . TRP B 1 24 ? -14.117 15.805 9.211 1 97.75 24 TRP B N 1
ATOM 3008 C CA . TRP B 1 24 ? -15.203 16.578 8.617 1 97.75 24 TRP B CA 1
ATOM 3009 C C . TRP B 1 24 ? -16.531 16.25 9.281 1 97.75 24 TRP B C 1
ATOM 3011 O O . TRP B 1 24 ? -16.859 15.07 9.492 1 97.75 24 TRP B O 1
ATOM 3021 N N . PHE B 1 25 ? -17.297 17.266 9.539 1 96.25 25 PHE B N 1
ATOM 3022 C CA . PHE B 1 25 ? -18.547 17.078 10.273 1 96.25 25 PHE B CA 1
ATOM 3023 C C . PHE B 1 25 ? -19.75 17.453 9.414 1 96.25 25 PHE B C 1
ATOM 3025 O O . PHE B 1 25 ? -19.625 18.234 8.477 1 96.25 25 PHE B O 1
ATOM 3032 N N . SER B 1 26 ? -20.844 16.797 9.734 1 93.44 26 SER B N 1
ATOM 3033 C CA . SER B 1 26 ? -22.125 17.109 9.133 1 93.44 26 SER B CA 1
ATOM 3034 C C . SER B 1 26 ? -23.266 16.984 10.141 1 93.44 26 SER B C 1
ATOM 3036 O O . SER B 1 26 ? -23.031 16.625 11.305 1 93.44 26 SER B O 1
ATOM 3038 N N . CYS B 1 27 ? -24.406 17.484 9.68 1 89.44 27 CYS B N 1
ATOM 3039 C CA . CYS B 1 27 ? -25.594 17.406 10.508 1 89.44 27 CYS B CA 1
ATOM 3040 C C . CYS B 1 27 ? -26.656 16.531 9.859 1 89.44 27 CYS B C 1
ATOM 3042 O O . CYS B 1 27 ? -26.953 16.688 8.672 1 89.44 27 CYS B O 1
ATOM 3044 N N . SER B 1 28 ? -27.156 15.633 10.578 1 79.88 28 SER B N 1
ATOM 3045 C CA . SER B 1 28 ? -28.203 14.758 10.07 1 79.88 28 SER B CA 1
ATOM 3046 C C . SER B 1 28 ? -29.531 15.508 9.93 1 79.88 28 SER B C 1
ATOM 3048 O O . SER B 1 28 ? -30.328 15.203 9.047 1 79.88 28 SER B O 1
ATOM 3050 N N . SER B 1 29 ? -29.875 16.453 10.93 1 76.31 29 SER B N 1
ATOM 3051 C CA . SER B 1 29 ? -31.141 17.203 10.875 1 76.31 29 SER B CA 1
ATOM 3052 C C . SER B 1 29 ? -30.906 18.625 10.375 1 76.31 29 SER B C 1
ATOM 3054 O O . SER B 1 29 ? -30.031 19.344 10.875 1 76.31 29 SER B O 1
ATOM 3056 N N . PRO B 1 30 ? -31.438 19.094 9.258 1 65 30 PRO B N 1
ATOM 3057 C CA . PRO B 1 30 ? -31.25 20.422 8.695 1 65 30 PRO B CA 1
ATOM 3058 C C . PRO B 1 30 ? -31.688 21.531 9.641 1 65 30 PRO B C 1
ATOM 3060 O O . PRO B 1 30 ? -31.297 22.703 9.453 1 65 30 PRO B O 1
ATOM 3063 N N . GLU B 1 31 ? -32.5 21.344 10.547 1 61.25 31 GLU B N 1
ATOM 3064 C CA . GLU B 1 31 ? -33.25 22.422 11.148 1 61.25 31 GLU B CA 1
ATOM 3065 C C . GLU B 1 31 ? -32.438 23.156 12.203 1 61.25 31 GLU B C 1
ATOM 3067 O O . GLU B 1 31 ? -32.688 24.328 12.492 1 61.25 31 GLU B O 1
ATOM 3072 N N . GLY B 1 32 ? -31.469 22.703 12.695 1 57.28 32 GLY B N 1
ATOM 3073 C CA . GLY B 1 32 ? -30.938 23.438 13.828 1 57.28 32 GLY B CA 1
ATOM 3074 C C . GLY B 1 32 ? -29.781 24.344 13.461 1 57.28 32 GLY B C 1
ATOM 3075 O O . GLY B 1 32 ? -29.188 24.203 12.391 1 57.28 32 GLY B O 1
ATOM 3076 N N . PRO B 1 33 ? -29.734 25.578 14.195 1 58.97 33 PRO B N 1
ATOM 3077 C CA . PRO B 1 33 ? -28.594 26.469 13.953 1 58.97 33 PRO B CA 1
ATOM 3078 C C . PRO B 1 33 ? -27.25 25.75 14 1 58.97 33 PRO B C 1
ATOM 3080 O O . PRO B 1 33 ? -27.016 24.953 14.906 1 58.97 33 PRO B O 1
ATOM 3083 N N . LYS B 1 34 ? -26.5 25.844 12.875 1 77.88 34 LYS B N 1
ATOM 3084 C CA . LYS B 1 34 ? -25.156 25.281 12.844 1 77.88 34 LYS B CA 1
ATOM 3085 C C . LYS B 1 34 ? -24.109 26.391 13.031 1 77.88 34 LYS B C 1
ATOM 3087 O O . LYS B 1 34 ? -24.125 27.391 12.328 1 77.88 34 LYS B O 1
ATOM 3092 N N . LYS B 1 35 ? -23.531 26.391 14.234 1 90.38 35 LYS B N 1
ATOM 3093 C CA . LYS B 1 35 ? -22.406 27.281 14.5 1 90.38 35 LYS B CA 1
ATOM 3094 C C . LYS B 1 35 ? -21.094 26.703 13.961 1 90.38 35 LYS B C 1
ATOM 3096 O O . LYS B 1 35 ? -20.797 25.516 14.172 1 90.38 35 LYS B O 1
ATOM 3101 N N . PRO B 1 36 ? -20.484 27.516 13.164 1 94.69 36 PRO B N 1
ATOM 3102 C CA . PRO B 1 36 ? -19.188 27.016 12.672 1 94.69 36 PRO B CA 1
ATOM 3103 C C . PRO B 1 36 ? -18.203 26.719 13.797 1 94.69 36 PRO B C 1
ATOM 3105 O O . PRO B 1 36 ? -18.172 27.438 14.797 1 94.69 36 PRO B O 1
ATOM 3108 N N . ALA B 1 37 ? -17.406 25.734 13.625 1 96.31 37 ALA B N 1
ATOM 3109 C CA . ALA B 1 37 ? -16.547 25.234 14.688 1 96.31 37 ALA B CA 1
ATOM 3110 C C . ALA B 1 37 ? -15.461 26.234 15.047 1 96.31 37 ALA B C 1
ATOM 3112 O O . ALA B 1 37 ? -14.906 26.203 16.141 1 96.31 37 ALA B O 1
ATOM 3113 N N . ASN B 1 38 ? -15.125 27.078 14.062 1 95.62 38 ASN B N 1
ATOM 3114 C CA . ASN B 1 38 ? -14.062 28.047 14.328 1 95.62 38 ASN B CA 1
ATOM 3115 C C . ASN B 1 38 ? -14.477 29.062 15.391 1 95.62 38 ASN B C 1
ATOM 3117 O O . ASN B 1 38 ? -13.641 29.812 15.898 1 95.62 38 ASN B O 1
ATOM 3121 N N . LEU B 1 39 ? -15.719 29.062 15.758 1 95.12 39 LEU B N 1
ATOM 3122 C CA . LEU B 1 39 ? -16.219 30 16.766 1 95.12 39 LEU B CA 1
ATOM 3123 C C . LEU B 1 39 ? -16.141 29.391 18.156 1 95.12 39 LEU B C 1
ATOM 3125 O O . LEU B 1 39 ? -16.406 30.078 19.156 1 95.12 39 LEU B O 1
ATOM 3129 N N . ILE B 1 40 ? -15.781 28.172 18.266 1 96.75 40 ILE B N 1
ATOM 3130 C CA . ILE B 1 40 ? -15.617 27.547 19.562 1 96.75 40 ILE B CA 1
ATOM 3131 C C . ILE B 1 40 ? -14.523 28.266 20.359 1 96.75 40 ILE B C 1
ATOM 3133 O O . ILE B 1 40 ? -13.477 28.594 19.812 1 96.75 40 ILE B O 1
ATOM 3137 N N . GLU B 1 41 ? -14.758 28.406 21.594 1 96.56 41 GLU B N 1
ATOM 3138 C CA . GLU B 1 41 ? -13.844 29.156 22.453 1 96.56 41 GLU B CA 1
ATOM 3139 C C . GLU B 1 41 ? -12.508 28.438 22.609 1 96.56 41 GLU B C 1
ATOM 3141 O O . GLU B 1 41 ? -12.477 27.203 22.734 1 96.56 41 GLU B O 1
ATOM 3146 N N . ARG B 1 42 ? -11.508 29.188 22.672 1 97.19 42 ARG B N 1
ATOM 3147 C CA . ARG B 1 42 ? -10.148 28.672 22.812 1 97.19 42 ARG B CA 1
ATOM 3148 C C . ARG B 1 42 ? -10.023 27.766 24.031 1 97.19 42 ARG B C 1
ATOM 3150 O O . ARG B 1 42 ? -9.344 26.75 23.984 1 97.19 42 ARG B O 1
ATOM 3157 N N . SER B 1 43 ? -10.641 28.141 25.125 1 97.12 43 SER B N 1
ATOM 3158 C CA . SER B 1 43 ? -10.516 27.406 26.375 1 97.12 43 SER B CA 1
ATOM 3159 C C . SER B 1 43 ? -11.008 25.969 26.234 1 97.12 43 SER B C 1
ATOM 3161 O O . SER B 1 43 ? -10.484 25.062 26.891 1 97.12 43 SER B O 1
ATOM 3163 N N . LYS B 1 44 ? -11.945 25.766 25.422 1 97.06 44 LYS B N 1
ATOM 3164 C CA . LYS B 1 44 ? -12.469 24.422 25.203 1 97.06 44 LYS B CA 1
ATOM 3165 C C . LYS B 1 44 ? -11.453 23.547 24.469 1 97.06 44 LYS B C 1
ATOM 3167 O O . LYS B 1 44 ? -11.297 22.359 24.797 1 97.06 44 LYS B O 1
ATOM 3172 N N . TRP B 1 45 ? -10.797 24.141 23.5 1 97 45 TRP B N 1
ATOM 3173 C CA . TRP B 1 45 ? -9.734 23.422 22.812 1 97 45 TRP B CA 1
ATOM 3174 C C . TRP B 1 45 ? -8.57 23.141 23.75 1 97 45 TRP B C 1
ATOM 3176 O O . TRP B 1 45 ? -7.984 22.047 23.703 1 97 45 TRP B O 1
ATOM 3186 N N . GLU B 1 46 ? -8.25 24.094 24.594 1 95.88 46 GLU B N 1
ATOM 3187 C CA . GLU B 1 46 ? -7.176 23.922 25.562 1 95.88 46 GLU B CA 1
ATOM 3188 C C . GLU B 1 46 ? -7.449 22.719 26.469 1 95.88 46 GLU B C 1
ATOM 3190 O O . GLU B 1 46 ? -6.531 21.953 26.797 1 95.88 46 GLU B O 1
ATOM 3195 N N . ASN B 1 47 ? -8.586 22.609 26.812 1 94.88 47 ASN B N 1
ATOM 3196 C CA . ASN B 1 47 ? -8.961 21.484 27.672 1 94.88 47 ASN B CA 1
ATOM 3197 C C . ASN B 1 47 ? -8.727 20.141 26.984 1 94.88 47 ASN B C 1
ATOM 3199 O O . ASN B 1 47 ? -8.195 19.219 27.609 1 94.88 47 ASN B O 1
ATOM 3203 N N . ILE B 1 48 ? -9.148 20.047 25.781 1 94.38 48 ILE B N 1
ATOM 3204 C CA . ILE B 1 48 ? -8.977 18.812 25.016 1 94.38 48 ILE B CA 1
ATOM 3205 C C . ILE B 1 48 ? -7.484 18.531 24.828 1 94.38 48 ILE B C 1
ATOM 3207 O O . ILE B 1 48 ? -7.027 17.406 25.031 1 94.38 48 ILE B O 1
ATOM 3211 N N . LEU B 1 49 ? -6.754 19.531 24.453 1 92.44 49 LEU B N 1
ATOM 3212 C CA . LEU B 1 49 ? -5.34 19.391 24.125 1 92.44 49 LEU B CA 1
ATOM 3213 C C . LEU B 1 49 ? -4.527 19.047 25.375 1 92.44 49 LEU B C 1
ATOM 3215 O O . LEU B 1 49 ? -3.533 18.312 25.281 1 92.44 49 LEU B O 1
ATOM 3219 N N . THR B 1 50 ? -4.945 19.547 26.484 1 88.25 50 THR B N 1
ATOM 3220 C CA . THR B 1 50 ? -4.27 19.219 27.734 1 88.25 50 THR B CA 1
ATOM 3221 C C . THR B 1 50 ? -4.359 17.719 28 1 88.25 50 THR B C 1
ATOM 3223 O O . THR B 1 50 ? -3.412 17.109 28.516 1 88.25 50 THR B O 1
ATOM 3226 N N . HIS B 1 51 ? -5.418 17.172 27.672 1 82.38 51 HIS B N 1
ATOM 3227 C CA . HIS B 1 51 ? -5.629 15.75 27.875 1 82.38 51 HIS B CA 1
ATOM 3228 C C . HIS B 1 51 ? -4.676 14.914 27.031 1 82.38 51 HIS B C 1
ATOM 3230 O O . HIS B 1 51 ? -4.363 13.773 27.375 1 82.38 51 HIS B O 1
ATOM 3236 N N . VAL B 1 52 ? -4.281 15.547 25.953 1 80.31 52 VAL B N 1
ATOM 3237 C CA . VAL B 1 52 ? -3.385 14.789 25.078 1 80.31 52 VAL B CA 1
ATOM 3238 C C . VAL B 1 52 ? -1.974 15.367 25.156 1 80.31 52 VAL B C 1
ATOM 3240 O O . VAL B 1 52 ? -1.18 15.227 24.234 1 80.31 52 VAL B O 1
ATOM 3243 N N . ARG B 1 53 ? -1.651 16.156 26.172 1 81 53 ARG B N 1
ATOM 3244 C CA . ARG B 1 53 ? -0.334 16.656 26.531 1 81 53 ARG B CA 1
ATOM 3245 C C . ARG B 1 53 ? 0.182 17.656 25.5 1 81 53 ARG B C 1
ATOM 3247 O O . ARG B 1 53 ? 1.337 17.578 25.078 1 81 53 ARG B O 1
ATOM 3254 N N . CYS B 1 54 ? -0.688 18.438 25.031 1 85.75 54 CYS B N 1
ATOM 3255 C CA . CYS B 1 54 ? -0.341 19.531 24.125 1 85.75 54 CYS B CA 1
ATOM 3256 C C . CYS B 1 54 ? -0.791 20.875 24.703 1 85.75 54 CYS B C 1
ATOM 3258 O O . CYS B 1 54 ? -1.792 20.953 25.406 1 85.75 54 CYS B O 1
ATOM 3260 N N . LYS B 1 55 ? 0.004 21.859 24.406 1 91.12 55 LYS B N 1
ATOM 3261 C CA . LYS B 1 55 ? -0.313 23.219 24.859 1 91.12 55 LYS B CA 1
ATOM 3262 C C . LYS B 1 55 ? -0.391 24.188 23.688 1 91.12 55 LYS B C 1
ATOM 3264 O O . LYS B 1 55 ? 0.431 24.125 22.766 1 91.12 55 LYS B O 1
ATOM 3269 N N . ILE B 1 56 ? -1.322 25.078 23.797 1 94.94 56 ILE B N 1
ATOM 3270 C CA . ILE B 1 56 ? -1.422 26.125 22.797 1 94.94 56 ILE B CA 1
ATOM 3271 C C . ILE B 1 56 ? -0.377 27.203 23.062 1 94.94 56 ILE B C 1
ATOM 3273 O O . ILE B 1 56 ? -0.324 27.766 24.156 1 94.94 56 ILE B O 1
ATOM 3277 N N . LEU B 1 57 ? 0.387 27.5 22.109 1 95.31 57 LEU B N 1
ATOM 3278 C CA . LEU B 1 57 ? 1.435 28.516 22.25 1 95.31 57 LEU B CA 1
ATOM 3279 C C . LEU B 1 57 ? 1.019 29.828 21.594 1 95.31 57 LEU B C 1
ATOM 3281 O O . LEU B 1 57 ? 1.437 30.891 22.016 1 95.31 57 LEU B O 1
ATOM 3285 N N . ASP B 1 58 ? 0.32 29.688 20.516 1 95.94 58 ASP B N 1
ATOM 3286 C CA . ASP B 1 58 ? -0.117 30.875 19.781 1 95.94 58 ASP B CA 1
ATOM 3287 C C . ASP B 1 58 ? -1.387 30.594 18.984 1 95.94 58 ASP B C 1
ATOM 3289 O O . ASP B 1 58 ? -1.751 29.422 18.781 1 95.94 58 ASP B O 1
ATOM 3293 N N . GLU B 1 59 ? -2.109 31.641 18.656 1 97.19 59 GLU B N 1
ATOM 3294 C CA . GLU B 1 59 ? -3.379 31.547 17.938 1 97.19 59 GLU B CA 1
ATOM 3295 C C . GLU B 1 59 ? -3.426 32.531 16.781 1 97.19 59 GLU B C 1
ATOM 3297 O O . GLU B 1 59 ? -2.951 33.688 16.891 1 97.19 59 GLU B O 1
ATOM 3302 N N . LEU B 1 60 ? -3.926 32.125 15.672 1 97.62 60 LEU B N 1
ATOM 3303 C CA . LEU B 1 60 ? -4.102 32.938 14.477 1 97.62 60 LEU B CA 1
ATOM 3304 C C . LEU B 1 60 ? -5.504 32.781 13.898 1 97.62 60 LEU B C 1
ATOM 3306 O O . LEU B 1 60 ? -5.965 31.656 13.695 1 97.62 60 LEU B O 1
ATOM 3310 N N . LYS B 1 61 ? -6.223 33.875 13.719 1 97.12 61 LYS B N 1
ATOM 3311 C CA . LYS B 1 61 ? -7.555 33.844 13.117 1 97.12 61 LYS B CA 1
ATOM 3312 C C . LYS B 1 61 ? -7.574 34.594 11.797 1 97.12 61 LYS B C 1
ATOM 3314 O O . LYS B 1 61 ? -7.004 35.688 11.688 1 97.12 61 LYS B O 1
ATOM 3319 N N . TYR B 1 62 ? -8.141 33.938 10.852 1 96.88 62 TYR B N 1
ATOM 3320 C CA . TYR B 1 62 ? -8.242 34.594 9.555 1 96.88 62 TYR B CA 1
ATOM 3321 C C . TYR B 1 62 ? -9.289 33.906 8.688 1 96.88 62 TYR B C 1
ATOM 3323 O O . TYR B 1 62 ? -9.289 32.688 8.547 1 96.88 62 TYR B O 1
ATOM 3331 N N . ASP B 1 63 ? -10.258 34.688 8.086 1 94.38 63 ASP B N 1
ATOM 3332 C CA . ASP B 1 63 ? -11.195 34.25 7.062 1 94.38 63 ASP B CA 1
ATOM 3333 C C . ASP B 1 63 ? -11.961 33 7.516 1 94.38 63 ASP B C 1
ATOM 3335 O O . ASP B 1 63 ? -11.984 31.984 6.812 1 94.38 63 ASP B O 1
ATOM 3339 N N . GLY B 1 64 ? -12.453 33 8.688 1 94.62 64 GLY B N 1
ATOM 3340 C CA . GLY B 1 64 ? -13.297 31.938 9.18 1 94.62 64 GLY B CA 1
ATOM 3341 C C . GLY B 1 64 ? -12.5 30.719 9.641 1 94.62 64 GLY B C 1
ATOM 3342 O O . GLY B 1 64 ? -13.055 29.625 9.766 1 94.62 64 GLY B O 1
ATOM 3343 N N . GLN B 1 65 ? -11.234 30.891 9.812 1 97.19 65 GLN B N 1
ATOM 3344 C CA . GLN B 1 65 ? -10.367 29.812 10.297 1 97.19 65 GLN B CA 1
ATOM 3345 C C . GLN B 1 65 ? -9.625 30.234 11.562 1 97.19 65 GLN B C 1
ATOM 3347 O O . GLN B 1 65 ? -9.312 31.406 11.734 1 97.19 65 GLN B O 1
ATOM 3352 N N . THR B 1 66 ? -9.438 29.328 12.383 1 98.06 66 THR B N 1
ATOM 3353 C CA . THR B 1 66 ? -8.547 29.5 13.531 1 98.06 66 THR B CA 1
ATOM 3354 C C . THR B 1 66 ? -7.441 28.453 13.516 1 98.06 66 THR B C 1
ATOM 3356 O O . THR B 1 66 ? -7.711 27.266 13.375 1 98.06 66 THR B O 1
ATOM 3359 N N . ALA B 1 67 ? -6.223 28.922 13.625 1 98.12 67 ALA B N 1
ATOM 3360 C CA . ALA B 1 67 ? -5.062 28.031 13.703 1 98.12 67 ALA B CA 1
ATOM 3361 C C . ALA B 1 67 ? -4.344 28.188 15.039 1 98.12 67 ALA B C 1
ATOM 3363 O O . ALA B 1 67 ? -4.09 29.312 15.484 1 98.12 67 ALA B O 1
ATOM 3364 N N . TYR B 1 68 ? -4.086 27.156 15.703 1 97.25 68 TYR B N 1
ATOM 3365 C CA . TYR B 1 68 ? -3.336 27.141 16.953 1 97.25 68 TYR B CA 1
ATOM 3366 C C . TYR B 1 68 ? -1.979 26.469 16.766 1 97.25 68 TYR B C 1
ATOM 3368 O O . TYR B 1 68 ? -1.903 25.312 16.359 1 97.25 68 TYR B O 1
ATOM 3376 N N . VAL B 1 69 ? -0.921 27.188 17 1 95.94 69 VAL B N 1
ATOM 3377 C CA . VAL B 1 69 ? 0.388 26.562 17.125 1 95.94 69 VAL B CA 1
ATOM 3378 C C . VAL B 1 69 ? 0.504 25.875 18.484 1 95.94 69 VAL B C 1
ATOM 3380 O O . VAL B 1 69 ? 0.261 26.5 19.516 1 95.94 69 VAL B O 1
ATOM 3383 N N . LEU B 1 70 ? 0.898 24.672 18.391 1 92.69 70 LEU B N 1
ATOM 3384 C CA . LEU B 1 70 ? 0.997 23.891 19.625 1 92.69 70 LEU B CA 1
ATOM 3385 C C . LEU B 1 70 ? 2.453 23.609 19.969 1 92.69 70 LEU B C 1
ATOM 3387 O O . LEU B 1 70 ? 3.35 23.859 19.156 1 92.69 70 LEU B O 1
ATOM 3391 N N . SER B 1 71 ? 2.801 23.109 21.172 1 83.69 71 SER B N 1
ATOM 3392 C CA . SER B 1 71 ? 4.152 22.75 21.578 1 83.69 71 SER B CA 1
ATOM 3393 C C . SER B 1 71 ? 4.727 21.656 20.688 1 83.69 71 SER B C 1
ATOM 3395 O O . SER B 1 71 ? 5.941 21.562 20.5 1 83.69 71 SER B O 1
ATOM 3397 N N . GLU B 1 72 ? 3.836 20.828 20.125 1 71.38 72 GLU B N 1
ATOM 3398 C CA . GLU B 1 72 ? 4.301 19.766 19.266 1 71.38 72 GLU B CA 1
ATOM 3399 C C . GLU B 1 72 ? 3.406 19.625 18.031 1 71.38 72 GLU B C 1
ATOM 3401 O O . GLU B 1 72 ? 3.131 18.5 17.578 1 71.38 72 GLU B O 1
ATOM 3406 N N . SER B 1 73 ? 3.037 20.734 17.625 1 81.38 73 SER B N 1
ATOM 3407 C CA . SER B 1 73 ? 2.307 20.562 16.359 1 81.38 73 SER B CA 1
ATOM 3408 C C . SER B 1 73 ? 1.274 21.672 16.172 1 81.38 73 SER B C 1
ATOM 3410 O O . SER B 1 73 ? 1.556 22.844 16.438 1 81.38 73 SER B O 1
ATOM 3412 N N . SER B 1 74 ? 0.157 21.375 15.391 1 94.69 74 SER B N 1
ATOM 3413 C CA . SER B 1 74 ? -0.789 22.406 14.977 1 94.69 74 SER B CA 1
ATOM 3414 C C . SER B 1 74 ? -2.223 21.891 15.023 1 94.69 74 SER B C 1
ATOM 3416 O O . SER B 1 74 ? -2.461 20.688 14.859 1 94.69 74 SER B O 1
ATOM 3418 N N . LEU B 1 75 ? -3.143 22.781 15.375 1 96.56 75 LEU B N 1
ATOM 3419 C CA . LEU B 1 75 ? -4.578 22.562 15.281 1 96.56 75 LEU B CA 1
ATOM 3420 C C . LEU B 1 75 ? -5.238 23.609 14.391 1 96.56 75 LEU B C 1
ATOM 3422 O O . LEU B 1 75 ? -5.066 24.797 14.602 1 96.56 75 LEU B O 1
ATOM 3426 N N . PHE B 1 76 ? -5.945 23.188 13.391 1 98.12 76 PHE B N 1
ATOM 3427 C CA . PHE B 1 76 ? -6.715 24.062 12.516 1 98.12 76 PHE B CA 1
ATOM 3428 C C . PHE B 1 76 ? -8.211 23.812 12.672 1 98.12 76 PHE B C 1
ATOM 3430 O O . PHE B 1 76 ? -8.656 22.656 12.641 1 98.12 76 PHE B O 1
ATOM 3437 N N . VAL B 1 77 ? -8.953 24.859 12.828 1 98.06 77 VAL B N 1
ATOM 3438 C CA . VAL B 1 77 ? -10.398 24.766 12.992 1 98.06 77 VAL B CA 1
ATOM 3439 C C . VAL B 1 77 ? -11.102 25.656 11.984 1 98.06 77 VAL B C 1
ATOM 3441 O O . VAL B 1 77 ? -10.867 26.875 11.953 1 98.06 77 VAL B O 1
ATOM 3444 N N . SER B 1 78 ? -11.891 25.109 11.18 1 95.88 78 SER B N 1
ATOM 3445 C CA . SER B 1 78 ? -12.758 25.844 10.273 1 95.88 78 SER B CA 1
ATOM 3446 C C . SER B 1 78 ? -14.227 25.5 10.516 1 95.88 78 SER B C 1
ATOM 3448 O O . SER B 1 78 ? -14.586 25.016 11.586 1 95.88 78 SER B O 1
ATOM 3450 N N . GLY B 1 79 ? -15.109 25.891 9.586 1 93.75 79 GLY B N 1
ATOM 3451 C CA . GLY B 1 79 ? -16.531 25.688 9.828 1 93.75 79 GLY B CA 1
ATOM 3452 C C . GLY B 1 79 ? -16.891 24.266 10.164 1 93.75 79 GLY B C 1
ATOM 3453 O O . GLY B 1 79 ? -17.328 23.969 11.281 1 93.75 79 GLY B O 1
ATOM 3454 N N . GLU B 1 80 ? -16.641 23.328 9.328 1 95 80 GLU B N 1
ATOM 3455 C CA . GLU B 1 80 ? -17.047 21.938 9.539 1 95 80 GLU B CA 1
ATOM 3456 C C . GLU B 1 80 ? -15.844 21 9.5 1 95 80 GLU B C 1
ATOM 3458 O O . GLU B 1 80 ? -16 19.797 9.289 1 95 80 GLU B O 1
ATOM 3463 N N . ARG B 1 81 ? -14.68 21.547 9.672 1 97.12 81 ARG B N 1
ATOM 3464 C CA . ARG B 1 81 ? -13.469 20.75 9.539 1 97.12 81 ARG B CA 1
ATOM 3465 C C . ARG B 1 81 ? -12.484 21.047 10.672 1 97.12 81 ARG B C 1
ATOM 3467 O O . ARG B 1 81 ? -12.273 22.203 11.023 1 97.12 81 ARG B O 1
ATOM 3474 N N . ILE B 1 82 ? -11.938 20 11.258 1 97.75 82 ILE B N 1
ATOM 3475 C CA . ILE B 1 82 ? -10.891 20.109 12.266 1 97.75 82 ILE B CA 1
ATOM 3476 C C . ILE B 1 82 ? -9.672 19.297 11.828 1 97.75 82 ILE B C 1
ATOM 3478 O O . ILE B 1 82 ? -9.797 18.141 11.422 1 97.75 82 ILE B O 1
ATOM 3482 N N . ILE B 1 83 ? -8.516 19.875 11.852 1 97.19 83 ILE B N 1
ATOM 3483 C CA . ILE B 1 83 ? -7.262 19.203 11.539 1 97.19 83 ILE B CA 1
ATOM 3484 C C . ILE B 1 83 ? -6.32 19.281 12.734 1 97.19 83 ILE B C 1
ATOM 3486 O O . ILE B 1 83 ? -6 20.359 13.219 1 97.19 83 ILE B O 1
ATOM 3490 N N . LEU B 1 84 ? -5.953 18.203 13.195 1 95.31 84 LEU B N 1
ATOM 3491 C CA . LEU B 1 84 ? -5.004 18.125 14.305 1 95.31 84 LEU B CA 1
ATOM 3492 C C . LEU B 1 84 ? -3.736 17.375 13.875 1 95.31 84 LEU B C 1
ATOM 3494 O O . LEU B 1 84 ? -3.801 16.234 13.445 1 95.31 84 LEU B O 1
ATOM 3498 N N . LYS B 1 85 ? -2.658 18.016 13.906 1 93 85 LYS B N 1
ATOM 3499 C CA . LYS B 1 85 ? -1.348 17.453 13.609 1 93 85 LYS B CA 1
ATOM 3500 C C . LYS B 1 85 ? -0.463 17.422 14.852 1 93 85 LYS B C 1
ATOM 3502 O O . LYS B 1 85 ? -0.217 18.453 15.469 1 93 85 LYS B O 1
ATOM 3507 N N . THR B 1 86 ? -0.008 16.25 15.242 1 88 86 THR B N 1
ATOM 3508 C CA . THR B 1 86 ? 0.813 16.141 16.438 1 88 86 THR B CA 1
ATOM 3509 C C . THR B 1 86 ? 2.004 15.219 16.203 1 88 86 THR B C 1
ATOM 3511 O O . THR B 1 86 ? 1.989 14.406 15.281 1 88 86 THR B O 1
ATOM 3514 N N . CYS B 1 87 ? 2.955 15.336 17.016 1 79.56 87 CYS B N 1
ATOM 3515 C CA . CYS B 1 87 ? 4.137 14.484 16.906 1 79.56 87 CYS B CA 1
ATOM 3516 C C . CYS B 1 87 ? 3.902 13.141 17.562 1 79.56 87 CYS B C 1
ATOM 3518 O O . CYS B 1 87 ? 2.875 12.93 18.219 1 79.56 87 CYS B O 1
ATOM 3520 N N . GLY B 1 88 ? 4.668 12.133 17.391 1 62.66 88 GLY B N 1
ATOM 3521 C CA . GLY B 1 88 ? 4.586 10.703 17.672 1 62.66 88 GLY B CA 1
ATOM 3522 C C . GLY B 1 88 ? 4.27 10.398 19.125 1 62.66 88 GLY B C 1
ATOM 3523 O O . GLY B 1 88 ? 3.604 9.398 19.422 1 62.66 88 GLY B O 1
ATOM 3524 N N . THR B 1 89 ? 4.676 11.133 20 1 61.03 89 THR B N 1
ATOM 3525 C CA . THR B 1 89 ? 4.477 10.664 21.375 1 61.03 89 THR B CA 1
ATOM 3526 C C . THR B 1 89 ? 3.127 11.125 21.906 1 61.03 89 THR B C 1
ATOM 3528 O O . THR B 1 89 ? 2.676 10.656 22.953 1 61.03 89 THR B O 1
ATOM 3531 N N . THR B 1 90 ? 2.523 11.766 21.156 1 60.88 90 THR B N 1
ATOM 3532 C CA . THR B 1 90 ? 1.298 12.352 21.688 1 60.88 90 THR B CA 1
ATOM 3533 C C . THR B 1 90 ? 0.097 11.461 21.391 1 60.88 90 THR B C 1
ATOM 3535 O O . THR B 1 90 ? 0.058 10.797 20.344 1 60.88 90 THR B O 1
ATOM 3538 N N . LEU B 1 91 ? -0.706 11.406 22.266 1 75.69 91 LEU B N 1
ATOM 3539 C CA . LEU B 1 91 ? -1.938 10.633 22.188 1 75.69 91 LEU B CA 1
ATOM 3540 C C . LEU B 1 91 ? -2.949 11.297 21.266 1 75.69 91 LEU B C 1
ATOM 3542 O O . LEU B 1 91 ? -4.07 11.594 21.688 1 75.69 91 LEU B O 1
ATOM 3546 N N . CYS B 1 92 ? -2.58 11.656 20.031 1 80.88 92 CYS B N 1
ATOM 3547 C CA . CYS B 1 92 ? -3.398 12.328 19.031 1 80.88 92 CYS B CA 1
ATOM 3548 C C . CYS B 1 92 ? -4.762 11.656 18.906 1 80.88 92 CYS B C 1
ATOM 3550 O O . CYS B 1 92 ? -5.793 12.328 18.969 1 80.88 92 CYS B O 1
ATOM 3552 N N . LEU B 1 93 ? -4.824 10.375 18.953 1 89.19 93 LEU B N 1
ATOM 3553 C CA . LEU B 1 93 ? -6.051 9.633 18.672 1 89.19 93 LEU B CA 1
ATOM 3554 C C . LEU B 1 93 ? -7.027 9.734 19.844 1 89.19 93 LEU B C 1
ATOM 3556 O O . LEU B 1 93 ? -8.242 9.664 19.656 1 89.19 93 LEU B O 1
ATOM 3560 N N . GLN B 1 94 ? -6.477 9.984 20.969 1 88.69 94 GLN B N 1
ATOM 3561 C CA . GLN B 1 94 ? -7.312 10.055 22.156 1 88.69 94 GLN B CA 1
ATOM 3562 C C . GLN B 1 94 ? -8.141 11.336 22.172 1 88.69 94 GLN B C 1
ATOM 3564 O O . GLN B 1 94 ? -9.117 11.438 22.906 1 88.69 94 GLN B O 1
ATOM 3569 N N . ALA B 1 95 ? -7.762 12.273 21.438 1 92.19 95 ALA B N 1
ATOM 3570 C CA . ALA B 1 95 ? -8.5 13.531 21.375 1 92.19 95 ALA B CA 1
ATOM 3571 C C . ALA B 1 95 ? -9.781 13.375 20.578 1 92.19 95 ALA B C 1
ATOM 3573 O O . ALA B 1 95 ? -10.703 14.18 20.703 1 92.19 95 ALA B O 1
ATOM 3574 N N . LEU B 1 96 ? -9.859 12.375 19.766 1 95.25 96 LEU B N 1
ATOM 3575 C CA . LEU B 1 96 ? -10.914 12.25 18.766 1 95.25 96 LEU B CA 1
ATOM 3576 C C . LEU B 1 96 ? -12.289 12.219 19.422 1 95.25 96 LEU B C 1
ATOM 3578 O O . LEU B 1 96 ? -13.172 13 19.062 1 95.25 96 LEU B O 1
ATOM 3582 N N . PRO B 1 97 ? -12.547 11.375 20.469 1 95.5 97 PRO B N 1
ATOM 3583 C CA . PRO B 1 97 ? -13.883 11.367 21.078 1 95.5 97 PRO B CA 1
ATOM 3584 C C . PRO B 1 97 ? -14.25 12.711 21.719 1 95.5 97 PRO B C 1
ATOM 3586 O O . PRO B 1 97 ? -15.414 13.109 21.688 1 95.5 97 PRO B O 1
ATOM 3589 N N . TYR B 1 98 ? -13.273 13.375 22.234 1 96.12 98 TYR B N 1
ATOM 3590 C CA . TYR B 1 98 ? -13.516 14.664 22.875 1 96.12 98 TYR B CA 1
ATOM 3591 C C . TYR B 1 98 ? -13.852 15.727 21.828 1 96.12 98 TYR B C 1
ATOM 3593 O O . TYR B 1 98 ? -14.711 16.578 22.047 1 96.12 98 TYR B O 1
ATOM 3601 N N . ILE B 1 99 ? -13.172 15.664 20.719 1 97.38 99 ILE B N 1
ATOM 3602 C CA . ILE B 1 99 ? -13.43 16.625 19.641 1 97.38 99 ILE B CA 1
ATOM 3603 C C . ILE B 1 99 ? -14.836 16.406 19.094 1 97.38 99 ILE B C 1
ATOM 3605 O O . ILE B 1 99 ? -15.586 17.375 18.906 1 97.38 99 ILE B O 1
ATOM 3609 N N . ILE B 1 100 ? -15.18 15.18 18.875 1 97.31 100 ILE B N 1
ATOM 3610 C CA . ILE B 1 100 ? -16.5 14.852 18.344 1 97.31 100 ILE B CA 1
ATOM 3611 C C . ILE B 1 100 ? -17.578 15.359 19.297 1 97.31 100 ILE B C 1
ATOM 3613 O O . ILE B 1 100 ? -18.547 15.992 18.859 1 97.31 100 ILE B O 1
ATOM 3617 N N . SER B 1 101 ? -17.375 15.117 20.547 1 96.62 101 SER B N 1
ATOM 3618 C CA . SER B 1 101 ? -18.344 15.555 21.547 1 96.62 101 SER B CA 1
ATOM 3619 C C . SER B 1 101 ? -18.438 17.078 21.609 1 96.62 101 SER B C 1
ATOM 3621 O O . SER B 1 101 ? -19.531 17.641 21.688 1 96.62 101 SER B O 1
ATOM 3623 N N . LEU B 1 102 ? -17.328 17.75 21.578 1 97.06 102 LEU B N 1
ATOM 3624 C CA . LEU B 1 102 ? -17.281 19.203 21.656 1 97.06 102 LEU B CA 1
ATOM 3625 C C . LEU B 1 102 ? -18.031 19.844 20.484 1 97.06 102 LEU B C 1
ATOM 3627 O O . LEU B 1 102 ? -18.844 20.75 20.688 1 97.06 102 LEU B O 1
ATOM 3631 N N . VAL B 1 103 ? -17.781 19.344 19.281 1 96.56 103 VAL B N 1
ATOM 3632 C CA . VAL B 1 103 ? -18.375 19.938 18.078 1 96.56 103 VAL B CA 1
ATOM 3633 C C . VAL B 1 103 ? -19.875 19.672 18.062 1 96.56 103 VAL B C 1
ATOM 3635 O O . VAL B 1 103 ? -20.656 20.516 17.609 1 96.56 103 VAL B O 1
ATOM 3638 N N . LYS B 1 104 ? -20.25 18.5 18.547 1 94.88 104 LYS B N 1
ATOM 3639 C CA . LYS B 1 104 ? -21.672 18.203 18.656 1 94.88 104 LYS B CA 1
ATOM 3640 C C . LYS B 1 104 ? -22.359 19.156 19.641 1 94.88 104 LYS B C 1
ATOM 3642 O O . LYS B 1 104 ? -23.391 19.734 19.312 1 94.88 104 LYS B O 1
ATOM 3647 N N . GLU B 1 105 ? -21.781 19.359 20.734 1 94.5 105 GLU B N 1
ATOM 3648 C CA . GLU B 1 105 ? -22.375 20.156 21.812 1 94.5 105 GLU B CA 1
ATOM 3649 C C . GLU B 1 105 ? -22.359 21.641 21.453 1 94.5 105 GLU B C 1
ATOM 3651 O O . GLU B 1 105 ? -23.344 22.344 21.656 1 94.5 105 GLU B O 1
ATOM 3656 N N . GLU B 1 106 ? -21.234 22.109 20.891 1 94.81 106 GLU B N 1
ATOM 3657 C CA . GLU B 1 106 ? -21.047 23.531 20.672 1 94.81 106 GLU B CA 1
ATOM 3658 C C . GLU B 1 106 ? -21.609 23.969 19.328 1 94.81 106 GLU B C 1
ATOM 3660 O O . GLU B 1 106 ? -22.047 25.125 19.172 1 94.81 106 GLU B O 1
ATOM 3665 N N . CYS B 1 107 ? -21.594 23.062 18.328 1 94.56 107 CYS B N 1
ATOM 3666 C CA . CYS B 1 107 ? -21.906 23.5 16.969 1 94.56 107 CYS B CA 1
ATOM 3667 C C . CYS B 1 107 ? -23.141 22.781 16.438 1 94.56 107 CYS B C 1
ATOM 3669 O O . CYS B 1 107 ? -23.734 23.234 15.453 1 94.56 107 CYS B O 1
ATOM 3671 N N . GLY B 1 108 ? -23.484 21.656 17 1 92.38 108 GLY B N 1
ATOM 3672 C CA . GLY B 1 108 ? -24.656 20.922 16.578 1 92.38 108 GLY B CA 1
ATOM 3673 C C . GLY B 1 108 ? -24.344 19.875 15.516 1 92.38 108 GLY B C 1
ATOM 3674 O O . GLY B 1 108 ? -25.25 19.25 14.969 1 92.38 108 GLY B O 1
ATOM 3675 N N . PHE B 1 109 ? -23.109 19.641 15.18 1 93.81 109 PHE B N 1
ATOM 3676 C CA . PHE B 1 109 ? -22.734 18.594 14.25 1 93.81 109 PHE B CA 1
ATOM 3677 C C . PHE B 1 109 ? -22.812 17.219 14.922 1 93.81 109 PHE B C 1
ATOM 3679 O O . PHE B 1 109 ? -22.109 16.953 15.898 1 93.81 109 PHE B O 1
ATOM 3686 N N . ASP B 1 110 ? -23.578 16.359 14.359 1 92.38 110 ASP B N 1
ATOM 3687 C CA . ASP B 1 110 ? -23.828 15.109 15.078 1 92.38 110 ASP B CA 1
ATOM 3688 C C . ASP B 1 110 ? -23.281 13.914 14.297 1 92.38 110 ASP B C 1
ATOM 3690 O O . ASP B 1 110 ? -23.484 12.766 14.695 1 92.38 110 ASP B O 1
ATOM 3694 N N . THR B 1 111 ? -22.609 14.219 13.148 1 93.5 111 THR B N 1
ATOM 3695 C CA . THR B 1 111 ? -22.125 13.117 12.32 1 93.5 111 THR B CA 1
ATOM 3696 C C . THR B 1 111 ? -20.75 13.445 11.75 1 93.5 111 THR B C 1
ATOM 3698 O O . THR B 1 111 ? -20.5 14.57 11.32 1 93.5 111 THR B O 1
ATOM 3701 N N . VAL B 1 112 ? -19.906 12.453 11.828 1 96.5 112 VAL B N 1
ATOM 3702 C CA . VAL B 1 112 ? -18.641 12.562 11.109 1 96.5 112 VAL B CA 1
ATOM 3703 C C . VAL B 1 112 ? -18.875 12.281 9.625 1 96.5 112 VAL B C 1
ATOM 3705 O O . VAL B 1 112 ? -19.219 11.156 9.25 1 96.5 112 VAL B O 1
ATOM 3708 N N . ALA B 1 113 ? -18.703 13.273 8.859 1 96.38 113 ALA B N 1
ATOM 3709 C CA . ALA B 1 113 ? -18.969 13.156 7.43 1 96.38 113 ALA B CA 1
ATOM 3710 C C . ALA B 1 113 ? -17.859 12.398 6.723 1 96.38 113 ALA B C 1
ATOM 3712 O O . ALA B 1 113 ? -18.094 11.711 5.727 1 96.38 113 ALA B O 1
ATOM 3713 N N . ASP B 1 114 ? -16.672 12.625 7.113 1 97.69 114 ASP B N 1
ATOM 3714 C CA . ASP B 1 114 ? -15.484 11.969 6.582 1 97.69 114 ASP B CA 1
ATOM 3715 C C . ASP B 1 114 ? -14.32 12.078 7.562 1 97.69 114 ASP B C 1
ATOM 3717 O O . ASP B 1 114 ? -14.336 12.922 8.461 1 97.69 114 ASP B O 1
ATOM 3721 N N . PHE B 1 115 ? -13.383 11.203 7.449 1 98.25 115 PHE B N 1
ATOM 3722 C CA . PHE B 1 115 ? -12.289 11.148 8.414 1 98.25 115 PHE B CA 1
ATOM 3723 C C . PHE B 1 115 ? -11.016 10.625 7.758 1 98.25 115 PHE B C 1
ATOM 3725 O O . PHE B 1 115 ? -11.055 9.641 7.023 1 98.25 115 PHE B O 1
ATOM 3732 N N . PHE B 1 116 ? -9.898 11.32 8.008 1 98.12 116 PHE B N 1
ATOM 3733 C CA . PHE B 1 116 ? -8.586 10.922 7.527 1 98.12 116 PHE B CA 1
ATOM 3734 C C . PHE B 1 116 ? -7.559 10.969 8.656 1 98.12 116 PHE B C 1
ATOM 3736 O O . PHE B 1 116 ? -7.434 11.977 9.352 1 98.12 116 PHE B O 1
ATOM 3743 N N . TYR B 1 117 ? -6.945 9.922 8.859 1 96.88 117 TYR B N 1
ATOM 3744 C CA . TYR B 1 117 ? -5.812 9.836 9.773 1 96.88 117 TYR B CA 1
ATOM 3745 C C . TYR B 1 117 ? -4.598 9.234 9.078 1 96.88 117 TYR B C 1
ATOM 3747 O O . TYR B 1 117 ? -4.684 8.164 8.477 1 96.88 117 TYR B O 1
ATOM 3755 N N . SER B 1 118 ? -3.504 9.891 9.133 1 96.69 118 SER B N 1
ATOM 3756 C CA . SER B 1 118 ? -2.326 9.398 8.422 1 96.69 118 SER B CA 1
ATOM 3757 C C . SER B 1 118 ? -1.048 9.711 9.188 1 96.69 118 SER B C 1
ATOM 3759 O O . SER B 1 118 ? -1.015 10.648 10 1 96.69 118 SER B O 1
ATOM 3761 N N . ARG B 1 119 ? -0.07 8.906 8.875 1 93.94 119 ARG B N 1
ATOM 3762 C CA . ARG B 1 119 ? 1.265 9.164 9.414 1 93.94 119 ARG B CA 1
ATOM 3763 C C . ARG B 1 119 ? 2.311 8.32 8.688 1 93.94 119 ARG B C 1
ATOM 3765 O O . ARG B 1 119 ? 1.991 7.27 8.125 1 93.94 119 ARG B O 1
ATOM 3772 N N . LYS B 1 120 ? 3.506 8.828 8.797 1 93.19 120 LYS B N 1
ATOM 3773 C CA . LYS B 1 120 ? 4.664 8.039 8.383 1 93.19 120 LYS B CA 1
ATOM 3774 C C . LYS B 1 120 ? 5.039 7.008 9.453 1 93.19 120 LYS B C 1
ATOM 3776 O O . LYS B 1 120 ? 4.641 7.137 10.609 1 93.19 120 LYS B O 1
ATOM 3781 N N . ASN B 1 121 ? 5.742 5.91 9.008 1 89.44 121 ASN B N 1
ATOM 3782 C CA . ASN B 1 121 ? 6.211 4.969 10.023 1 89.44 121 ASN B CA 1
ATOM 3783 C C . ASN B 1 121 ? 7.164 5.633 11.008 1 89.44 121 ASN B C 1
ATOM 3785 O O . ASN B 1 121 ? 7.93 6.527 10.633 1 89.44 121 ASN B O 1
ATOM 3789 N N . PHE B 1 122 ? 7.191 5.156 12.195 1 79.69 122 PHE B N 1
ATOM 3790 C CA . PHE B 1 122 ? 7.992 5.738 13.266 1 79.69 122 PHE B CA 1
ATOM 3791 C C . PHE B 1 122 ? 9.461 5.355 13.109 1 79.69 122 PHE B C 1
ATOM 3793 O O . PHE B 1 122 ? 9.773 4.238 12.695 1 79.69 122 PHE B O 1
ATOM 3800 N N . LYS B 1 123 ? 10.195 6.258 13.477 1 78.44 123 LYS B N 1
ATOM 3801 C CA . LYS B 1 123 ? 11.617 5.941 13.539 1 78.44 123 LYS B CA 1
ATOM 3802 C C . LYS B 1 123 ? 11.914 4.965 14.672 1 78.44 123 LYS B C 1
ATOM 3804 O O . LYS B 1 123 ? 12.719 4.043 14.508 1 78.44 123 LYS B O 1
ATOM 3809 N N . LYS B 1 124 ? 11.266 5.207 15.75 1 79.06 124 LYS B N 1
ATOM 3810 C CA . LYS B 1 124 ? 11.398 4.324 16.906 1 79.06 124 LYS B CA 1
ATOM 3811 C C . LYS B 1 124 ? 10.031 3.852 17.391 1 79.06 124 LYS B C 1
ATOM 3813 O O . LYS B 1 124 ? 9.516 4.352 18.391 1 79.06 124 LYS B O 1
ATOM 3818 N N . PRO B 1 125 ? 9.555 2.809 16.859 1 75.69 125 PRO B N 1
ATOM 3819 C CA . PRO B 1 125 ? 8.203 2.352 17.203 1 75.69 125 PRO B CA 1
ATOM 3820 C C . PRO B 1 125 ? 8.086 1.889 18.641 1 75.69 125 PRO B C 1
ATOM 3822 O O . PRO B 1 125 ? 7.035 2.066 19.266 1 75.69 125 PRO B O 1
ATOM 3825 N N . ASP B 1 126 ? 9.125 1.424 19.172 1 75.44 126 ASP B N 1
ATOM 3826 C CA . ASP B 1 126 ? 9.078 0.887 20.531 1 75.44 126 ASP B CA 1
ATOM 3827 C C . ASP B 1 126 ? 8.93 2.006 21.562 1 75.44 126 ASP B C 1
ATOM 3829 O O . ASP B 1 126 ? 8.547 1.757 22.703 1 75.44 126 ASP B O 1
ATOM 3833 N N . ASP B 1 127 ? 9.219 3.275 21.156 1 73.81 127 ASP B N 1
ATOM 3834 C CA . ASP B 1 127 ? 9.133 4.414 22.062 1 73.81 127 ASP B CA 1
ATOM 3835 C C . ASP B 1 127 ? 7.711 4.98 22.094 1 73.81 127 ASP B C 1
ATOM 3837 O O . ASP B 1 127 ? 7.406 5.863 22.906 1 73.81 127 ASP B O 1
ATOM 3841 N N . GLN B 1 128 ? 6.902 4.477 21.172 1 70.31 128 GLN B N 1
ATOM 3842 C CA . GLN B 1 128 ? 5.527 4.965 21.141 1 70.31 128 GLN B CA 1
ATOM 3843 C C . GLN B 1 128 ? 4.742 4.438 22.344 1 70.31 128 GLN B C 1
ATOM 3845 O O . GLN B 1 128 ? 4.961 3.309 22.797 1 70.31 128 GLN B O 1
ATOM 3850 N N . PRO B 1 129 ? 3.912 5.324 22.875 1 69.31 129 PRO B N 1
ATOM 3851 C CA . PRO B 1 129 ? 3.141 4.871 24.031 1 69.31 129 PRO B CA 1
ATOM 3852 C C . PRO B 1 129 ? 2.182 3.732 23.703 1 69.31 129 PRO B C 1
ATOM 3854 O O . PRO B 1 129 ? 1.738 3.613 22.547 1 69.31 129 PRO B O 1
ATOM 3857 N N . HIS B 1 130 ? 1.984 2.846 24.719 1 67.69 130 HIS B N 1
ATOM 3858 C CA . HIS B 1 130 ? 0.903 1.871 24.625 1 67.69 130 HIS B CA 1
ATOM 3859 C C . HIS B 1 130 ? -0.459 2.555 24.672 1 67.69 130 HIS B C 1
ATOM 3861 O O . HIS B 1 130 ? -0.643 3.533 25.406 1 67.69 130 HIS B O 1
ATOM 3867 N N . PRO B 1 131 ? -1.335 2.018 23.906 1 65.44 131 PRO B N 1
ATOM 3868 C CA . PRO B 1 131 ? -1.392 0.789 23.109 1 65.44 131 PRO B CA 1
ATOM 3869 C C . PRO B 1 131 ? -1.146 1.036 21.625 1 65.44 131 PRO B C 1
ATOM 3871 O O . PRO B 1 131 ? -1.364 0.143 20.797 1 65.44 131 PRO B O 1
ATOM 3874 N N . TYR B 1 132 ? -0.676 2.158 21.25 1 66.19 132 TYR B N 1
ATOM 3875 C CA . TYR B 1 132 ? -0.663 2.494 19.828 1 66.19 132 TYR B CA 1
ATOM 3876 C C . TYR B 1 132 ? 0.734 2.33 19.234 1 66.19 132 TYR B C 1
ATOM 3878 O O . TYR B 1 132 ? 1.243 3.234 18.562 1 66.19 132 TYR B O 1
ATOM 3886 N N . LYS B 1 133 ? 1.223 1.111 19.328 1 76.5 133 LYS B N 1
ATOM 3887 C CA . LYS B 1 133 ? 2.596 0.895 18.875 1 76.5 133 LYS B CA 1
ATOM 3888 C C . LYS B 1 133 ? 2.65 0.661 17.359 1 76.5 133 LYS B C 1
ATOM 3890 O O . LYS B 1 133 ? 3.604 1.078 16.703 1 76.5 133 LYS B O 1
ATOM 3895 N N . THR B 1 134 ? 1.564 0.039 16.938 1 85.56 134 THR B N 1
ATOM 3896 C CA . THR B 1 134 ? 1.514 -0.239 15.516 1 85.56 134 THR B CA 1
ATOM 3897 C C . THR B 1 134 ? 0.317 0.455 14.867 1 85.56 134 THR B C 1
ATOM 3899 O O . THR B 1 134 ? -0.619 0.858 15.562 1 85.56 134 THR B O 1
ATOM 3902 N N . PHE B 1 135 ? 0.414 0.584 13.648 1 91.44 135 PHE B N 1
ATOM 3903 C CA . PHE B 1 135 ? -0.712 1.198 12.953 1 91.44 135 PHE B CA 1
ATOM 3904 C C . PHE B 1 135 ? -1.953 0.319 13.047 1 91.44 135 PHE B C 1
ATOM 3906 O O . PHE B 1 135 ? -3.078 0.822 13.047 1 91.44 135 PHE B O 1
ATOM 3913 N N . THR B 1 136 ? -1.763 -0.938 13.141 1 89.38 136 THR B N 1
ATOM 3914 C CA . THR B 1 136 ? -2.875 -1.859 13.352 1 89.38 136 THR B CA 1
ATOM 3915 C C . THR B 1 136 ? -3.578 -1.56 14.672 1 89.38 136 THR B C 1
ATOM 3917 O O . THR B 1 136 ? -4.809 -1.549 14.734 1 89.38 136 THR B O 1
ATOM 3920 N N . ASP B 1 137 ? -2.795 -1.313 15.641 1 89.88 137 ASP B N 1
ATOM 3921 C CA . ASP B 1 137 ? -3.369 -0.943 16.938 1 89.88 137 ASP B CA 1
ATOM 3922 C C . ASP B 1 137 ? -4.191 0.338 16.812 1 89.88 137 ASP B C 1
ATOM 3924 O O . ASP B 1 137 ? -5.273 0.443 17.406 1 89.88 137 ASP B O 1
ATOM 3928 N N . GLU B 1 138 ? -3.635 1.278 16.156 1 92.12 138 GLU B N 1
ATOM 3929 C CA . GLU B 1 138 ? -4.328 2.551 15.969 1 92.12 138 GLU B CA 1
ATOM 3930 C C . GLU B 1 138 ? -5.641 2.355 15.219 1 92.12 138 GLU B C 1
ATOM 3932 O O . GLU B 1 138 ? -6.656 2.961 15.562 1 92.12 138 GLU B O 1
ATOM 3937 N N . THR B 1 139 ? -5.594 1.499 14.266 1 94.19 139 THR B N 1
ATOM 3938 C CA . THR B 1 139 ? -6.781 1.2 13.469 1 94.19 139 THR B CA 1
ATOM 3939 C C . THR B 1 139 ? -7.863 0.56 14.328 1 94.19 139 THR B C 1
ATOM 3941 O O . THR B 1 139 ? -9.031 0.933 14.242 1 94.19 139 THR B O 1
ATOM 3944 N N . VAL B 1 140 ? -7.453 -0.363 15.102 1 92.5 140 VAL B N 1
ATOM 3945 C CA . VAL B 1 140 ? -8.398 -1.046 15.984 1 92.5 140 VAL B CA 1
ATOM 3946 C C . VAL B 1 140 ? -9.055 -0.036 16.922 1 92.5 140 VAL B C 1
ATOM 3948 O O . VAL B 1 140 ? -10.266 -0.077 17.141 1 92.5 140 VAL B O 1
ATOM 3951 N N . TYR B 1 141 ? -8.289 0.848 17.453 1 93 141 TYR B N 1
ATOM 3952 C CA . TYR B 1 141 ? -8.82 1.884 18.344 1 93 141 TYR B CA 1
ATOM 3953 C C . TYR B 1 141 ? -9.805 2.777 17.594 1 93 141 TYR B C 1
ATOM 3955 O O . TYR B 1 141 ? -10.914 3.031 18.094 1 93 141 TYR B O 1
ATOM 3963 N N . LEU B 1 142 ? -9.398 3.266 16.469 1 95.81 142 LEU B N 1
ATOM 3964 C CA . LEU B 1 142 ? -10.25 4.156 15.695 1 95.81 142 LEU B CA 1
ATOM 3965 C C . LEU B 1 142 ? -11.555 3.463 15.32 1 95.81 142 LEU B C 1
ATOM 3967 O O . LEU B 1 142 ? -12.609 4.102 15.273 1 95.81 142 LEU B O 1
ATOM 3971 N N . ASP B 1 143 ? -11.484 2.16 15.133 1 95.69 143 ASP B N 1
ATOM 3972 C CA . ASP B 1 143 ? -12.664 1.387 14.75 1 95.69 143 ASP B CA 1
ATOM 3973 C C . ASP B 1 143 ? -13.656 1.291 15.906 1 95.69 143 ASP B C 1
ATOM 3975 O O . ASP B 1 143 ? -14.812 0.904 15.703 1 95.69 143 ASP B O 1
ATOM 3979 N N . THR B 1 144 ? -13.227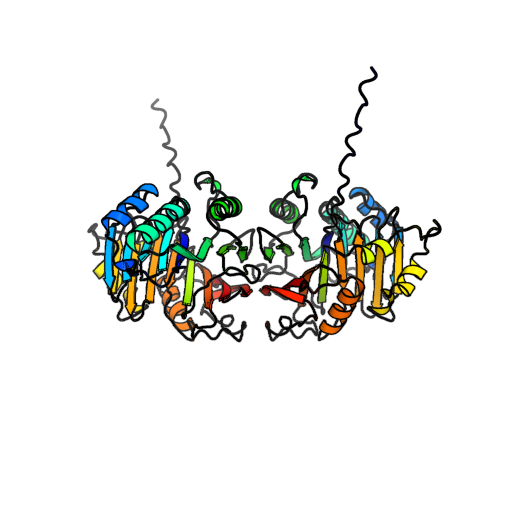 1.539 17.078 1 95.62 144 THR B N 1
ATOM 3980 C CA . THR B 1 144 ? -14.156 1.573 18.188 1 95.62 144 THR B CA 1
ATOM 3981 C C . THR B 1 144 ? -14.992 2.852 18.156 1 95.62 144 THR B C 1
ATOM 3983 O O . THR B 1 144 ? -16.047 2.932 18.797 1 95.62 144 THR B O 1
ATOM 3986 N N . ILE B 1 145 ? -14.531 3.867 17.469 1 95.88 145 ILE B N 1
ATOM 3987 C CA . ILE B 1 145 ? -15.18 5.176 17.438 1 95.88 145 ILE B CA 1
ATOM 3988 C C . ILE B 1 145 ? -15.906 5.359 16.109 1 95.88 145 ILE B C 1
ATOM 3990 O O . ILE B 1 145 ? -17 5.93 16.047 1 95.88 145 ILE B O 1
ATOM 3994 N N . LEU B 1 146 ? -15.258 4.863 15.055 1 96.69 146 LEU B N 1
ATOM 3995 C CA . LEU B 1 146 ? -15.766 5.02 13.695 1 96.69 146 LEU B CA 1
ATOM 3996 C C . LEU B 1 146 ? -16.062 3.664 13.07 1 96.69 146 LEU B C 1
ATOM 3998 O O . LEU B 1 146 ? -15.555 2.639 13.523 1 96.69 146 LEU B O 1
ATOM 4002 N N . SER B 1 147 ? -16.906 3.691 12.047 1 93.81 147 SER B N 1
ATOM 4003 C CA . SER B 1 147 ? -17.281 2.441 11.398 1 93.81 147 SER B CA 1
ATOM 4004 C C . SER B 1 147 ? -16.984 2.482 9.906 1 93.81 147 SER B C 1
ATOM 4006 O O . SER B 1 147 ? -16.828 3.561 9.328 1 93.81 147 SER B O 1
ATOM 4008 N N . GLU B 1 148 ? -16.859 1.305 9.344 1 94.94 148 GLU B N 1
ATOM 4009 C CA . GLU B 1 148 ? -16.688 1.126 7.902 1 94.94 148 GLU B CA 1
ATOM 4010 C C . GLU B 1 148 ? -15.422 1.811 7.402 1 94.94 148 GLU B C 1
ATOM 4012 O O . GLU B 1 148 ? -15.469 2.6 6.457 1 94.94 148 GLU B O 1
ATOM 4017 N N . SER B 1 149 ? -14.422 1.524 8.055 1 96.88 149 SER B N 1
ATOM 4018 C CA . SER B 1 149 ? -13.156 2.186 7.738 1 96.88 149 SER B CA 1
ATOM 4019 C C . SER B 1 149 ? -12.328 1.351 6.766 1 96.88 149 SER B C 1
ATOM 4021 O O . SER B 1 149 ? -12.664 0.198 6.488 1 96.88 149 SER B O 1
ATOM 4023 N N . ALA B 1 150 ? -11.352 1.953 6.219 1 96.81 150 ALA B N 1
ATOM 4024 C CA . ALA B 1 150 ? -10.281 1.304 5.457 1 96.81 150 ALA B CA 1
ATOM 4025 C C . ALA B 1 150 ? -8.914 1.828 5.875 1 96.81 150 ALA B C 1
ATOM 4027 O O . ALA B 1 150 ? -8.758 3.016 6.176 1 96.81 150 ALA B O 1
ATOM 4028 N N . SER B 1 151 ? -7.98 0.962 5.914 1 97.19 151 SER B N 1
ATOM 4029 C CA . SER B 1 151 ? -6.605 1.337 6.211 1 97.19 151 SER B CA 1
ATOM 4030 C C . SER B 1 151 ? -5.66 0.905 5.098 1 97.19 151 SER B C 1
ATOM 4032 O O . SER B 1 151 ? -5.809 -0.184 4.539 1 97.19 151 SER B O 1
ATOM 4034 N N . TYR B 1 152 ? -4.695 1.738 4.777 1 97.38 152 TYR B N 1
ATOM 4035 C CA . TYR B 1 152 ? -3.756 1.495 3.689 1 97.38 152 TYR B CA 1
ATOM 4036 C C . TYR B 1 152 ? -2.322 1.743 4.145 1 97.38 152 TYR B C 1
ATOM 4038 O O . TYR B 1 152 ? -2.086 2.494 5.094 1 97.38 152 TYR B O 1
ATOM 4046 N N . CYS B 1 153 ? -1.444 1.138 3.496 1 96.75 153 CYS B N 1
ATOM 4047 C CA . CYS B 1 153 ? -0.014 1.399 3.607 1 96.75 153 CYS B CA 1
ATOM 4048 C C . CYS B 1 153 ? 0.598 1.67 2.238 1 96.75 153 CYS B C 1
ATOM 4050 O O . CYS B 1 153 ? 0.506 0.834 1.337 1 96.75 153 CYS B O 1
ATOM 4052 N N . LEU B 1 154 ? 1.163 2.787 2.096 1 96.88 154 LEU B N 1
ATOM 4053 C CA . LEU B 1 154 ? 1.869 3.127 0.864 1 96.88 154 LEU B CA 1
ATOM 4054 C C . LEU B 1 154 ? 3.369 3.254 1.115 1 96.88 154 LEU B C 1
ATOM 4056 O O . LEU B 1 154 ? 3.787 3.691 2.189 1 96.88 154 LEU B O 1
ATOM 4060 N N . GLY B 1 155 ? 4.121 2.941 0.083 1 95.88 155 GLY B N 1
ATOM 4061 C CA . GLY B 1 155 ? 5.562 2.9 0.241 1 95.88 155 GLY B CA 1
ATOM 4062 C C . GLY B 1 155 ? 6.086 1.524 0.612 1 95.88 155 GLY B C 1
ATOM 4063 O O . GLY B 1 155 ? 5.371 0.528 0.477 1 95.88 155 GLY B O 1
ATOM 4064 N N . ARG B 1 156 ? 7.336 1.492 1.04 1 94.44 156 ARG B N 1
ATOM 4065 C CA . ARG B 1 156 ? 7.977 0.221 1.358 1 94.44 156 ARG B CA 1
ATOM 4066 C C . ARG B 1 156 ? 7.848 -0.102 2.844 1 94.44 156 ARG B C 1
ATOM 4068 O O . ARG B 1 156 ? 8.359 0.629 3.691 1 94.44 156 ARG B O 1
ATOM 4075 N N . MET B 1 157 ? 7.301 -1.177 3.107 1 93.69 157 MET B N 1
ATOM 4076 C CA . MET B 1 157 ? 7.004 -1.576 4.48 1 93.69 157 MET B CA 1
ATOM 4077 C C . MET B 1 157 ? 8.289 -1.816 5.266 1 93.69 157 MET B C 1
ATOM 4079 O O . MET B 1 157 ? 8.328 -1.614 6.48 1 93.69 157 MET B O 1
ATOM 4083 N N . ASN B 1 158 ? 9.312 -2.283 4.617 1 92.81 158 ASN B N 1
ATOM 4084 C CA . ASN B 1 158 ? 10.547 -2.607 5.32 1 92.81 158 ASN B CA 1
ATOM 4085 C C . ASN B 1 158 ? 11.508 -1.422 5.34 1 92.81 158 ASN B C 1
ATOM 4087 O O . ASN B 1 158 ? 12.672 -1.566 5.723 1 92.81 158 ASN B O 1
ATOM 4091 N N . ARG B 1 159 ? 11.078 -0.235 4.883 1 91.06 159 ARG B N 1
ATOM 4092 C CA . ARG B 1 159 ? 11.836 1.013 4.934 1 91.06 159 ARG B CA 1
ATOM 4093 C C . ARG B 1 159 ? 10.922 2.191 5.262 1 91.06 159 ARG B C 1
ATOM 4095 O O . ARG B 1 159 ? 10.32 2.234 6.332 1 91.06 159 ARG B O 1
ATOM 4102 N N . ASP B 1 160 ? 10.703 3.064 4.25 1 90.62 160 ASP B N 1
ATOM 4103 C CA . ASP B 1 160 ? 9.82 4.207 4.461 1 90.62 160 ASP B CA 1
ATOM 4104 C C . ASP B 1 160 ? 8.422 3.92 3.93 1 90.62 160 ASP B C 1
ATOM 4106 O O . ASP B 1 160 ? 8.25 3.582 2.756 1 90.62 160 ASP B O 1
ATOM 4110 N N . CYS B 1 161 ? 7.492 4.031 4.836 1 93 161 CYS B N 1
ATOM 4111 C CA . CYS B 1 161 ? 6.113 3.863 4.387 1 93 161 CYS B CA 1
ATOM 4112 C C . CYS B 1 161 ? 5.195 4.879 5.059 1 93 161 CYS B C 1
ATOM 4114 O O . CYS B 1 161 ? 5.609 5.582 5.98 1 93 161 CYS B O 1
ATOM 4116 N N . TRP B 1 162 ? 4.09 5.055 4.508 1 96.56 162 TRP B N 1
ATOM 4117 C CA . TRP B 1 162 ? 3.07 6.023 4.895 1 96.56 162 TRP B CA 1
ATOM 4118 C C . TRP B 1 162 ? 1.713 5.348 5.055 1 96.56 162 TRP B C 1
ATOM 4120 O O . TRP B 1 162 ? 1.258 4.633 4.16 1 96.56 162 TRP B O 1
ATOM 4130 N N . TYR B 1 163 ? 1.069 5.594 6.246 1 96.44 163 TYR B N 1
ATOM 4131 C CA . TYR B 1 163 ? -0.175 4.91 6.574 1 96.44 163 TYR B CA 1
ATOM 4132 C C . TYR B 1 163 ? -1.364 5.859 6.469 1 96.44 163 TYR B C 1
ATOM 4134 O O . TYR B 1 163 ? -1.257 7.039 6.812 1 96.44 163 TYR B O 1
ATOM 4142 N N . LEU B 1 164 ? -2.5 5.27 6.09 1 97.94 164 LEU B N 1
ATOM 4143 C CA . LEU B 1 164 ? -3.74 6.031 5.988 1 97.94 164 LEU B CA 1
ATOM 4144 C C . LEU B 1 164 ? -4.91 5.234 6.555 1 97.94 164 LEU B C 1
ATOM 4146 O O . LEU B 1 164 ? -5.094 4.062 6.215 1 97.94 164 LEU B O 1
ATOM 4150 N N . TYR B 1 165 ? -5.586 5.801 7.457 1 97.5 165 TYR B N 1
ATOM 4151 C CA . TYR B 1 165 ? -6.91 5.367 7.887 1 97.5 165 TYR B CA 1
ATOM 4152 C C . TYR B 1 165 ? -7.984 6.32 7.375 1 97.5 165 TYR B C 1
ATOM 4154 O O . TYR B 1 165 ? -7.898 7.535 7.578 1 97.5 165 TYR B O 1
ATOM 4162 N N . THR B 1 166 ? -9.078 5.781 6.758 1 98.44 166 THR B N 1
ATOM 4163 C CA . THR B 1 166 ? -10.078 6.699 6.211 1 98.44 166 THR B CA 1
ATOM 4164 C C . THR B 1 166 ? -11.453 6.043 6.172 1 98.44 166 THR B C 1
ATOM 4166 O O . THR B 1 166 ? -11.562 4.816 6.207 1 98.44 166 THR B O 1
ATOM 4169 N N . LEU B 1 167 ? -12.422 6.867 6.145 1 97.88 167 LEU B N 1
ATOM 4170 C CA . LEU B 1 167 ? -13.789 6.406 5.91 1 97.88 167 LEU B CA 1
ATOM 4171 C C . LEU B 1 167 ? -14.141 6.48 4.43 1 97.88 167 LEU B C 1
ATOM 4173 O O . LEU B 1 167 ? -15.156 5.926 4 1 97.88 167 LEU B O 1
ATOM 4177 N N . ASN B 1 168 ? -13.281 7.109 3.672 1 95.94 168 ASN B N 1
ATOM 4178 C CA . ASN B 1 168 ? -13.547 7.375 2.262 1 95.94 168 ASN B CA 1
ATOM 4179 C C . ASN B 1 168 ? -13.086 6.219 1.378 1 95.94 168 ASN B C 1
ATOM 4181 O O . ASN B 1 168 ? -11.992 6.262 0.811 1 95.94 168 ASN B O 1
ATOM 4185 N N . HIS B 1 169 ? -13.906 5.23 1.254 1 93.62 169 HIS B N 1
ATOM 4186 C CA . HIS B 1 169 ? -13.641 4.086 0.386 1 93.62 169 HIS B CA 1
ATOM 4187 C C . HIS B 1 169 ? -14.93 3.529 -0.201 1 93.62 169 HIS B C 1
ATOM 4189 O O . HIS B 1 169 ? -16 3.678 0.39 1 93.62 169 HIS B O 1
ATOM 4195 N N . PRO B 1 170 ? -14.828 2.855 -1.295 1 90.38 170 PRO B N 1
ATOM 4196 C CA . PRO B 1 170 ? -16.016 2.508 -2.084 1 90.38 170 PRO B CA 1
ATOM 4197 C C . PRO B 1 170 ? -16.969 1.578 -1.338 1 90.38 170 PRO B C 1
ATOM 4199 O O . PRO B 1 170 ? -18.156 1.536 -1.646 1 90.38 170 PRO B O 1
ATOM 4202 N N . GLU B 1 171 ? -16.516 0.89 -0.395 1 90.94 171 GLU B N 1
ATOM 4203 C CA . GLU B 1 171 ? -17.391 -0.065 0.286 1 90.94 171 GLU B CA 1
ATOM 4204 C C . GLU B 1 171 ? -18.156 0.6 1.426 1 90.94 171 GLU B C 1
ATOM 4206 O O . GLU B 1 171 ? -19.031 -0.017 2.035 1 90.94 171 GLU B O 1
ATOM 4211 N N . ASN B 1 172 ? -17.75 1.758 1.757 1 94.25 172 ASN B N 1
ATOM 4212 C CA . ASN B 1 172 ? -18.516 2.506 2.756 1 94.25 172 ASN B CA 1
ATOM 4213 C C . ASN B 1 172 ? -19.766 3.127 2.158 1 94.25 172 ASN B C 1
ATOM 4215 O O . ASN B 1 172 ? -19.75 4.273 1.709 1 94.25 172 ASN B O 1
ATOM 4219 N N . THR B 1 173 ? -20.812 2.498 2.264 1 89.81 173 THR B N 1
ATOM 4220 C CA . THR B 1 173 ? -22.047 2.91 1.618 1 89.81 173 THR B CA 1
ATOM 4221 C C . THR B 1 173 ? -22.75 4.004 2.428 1 89.81 173 THR B C 1
ATOM 4223 O O . THR B 1 173 ? -23.656 4.66 1.936 1 89.81 173 THR B O 1
ATOM 4226 N N . SER B 1 174 ? -22.281 4.234 3.588 1 91.25 174 SER B N 1
ATOM 4227 C CA . SER B 1 174 ? -22.906 5.23 4.449 1 91.25 174 SER B CA 1
ATOM 4228 C C . SER B 1 174 ? -22.109 6.523 4.484 1 91.25 174 SER B C 1
ATOM 4230 O O . SER B 1 174 ? -22.422 7.438 5.242 1 91.25 174 SER B O 1
ATOM 4232 N N . LEU B 1 175 ? -21.109 6.566 3.701 1 93.19 175 LEU B N 1
ATOM 4233 C CA . LEU B 1 175 ? -20.234 7.738 3.705 1 93.19 175 LEU B CA 1
ATOM 4234 C C . LEU B 1 175 ? -20.984 8.977 3.229 1 93.19 175 LEU B C 1
ATOM 4236 O O . LEU B 1 175 ? -21.594 8.961 2.156 1 93.19 175 LEU B O 1
ATOM 4240 N N . ILE B 1 176 ? -20.984 10 4.059 1 91.81 176 ILE B N 1
ATOM 4241 C CA . ILE B 1 176 ? -21.516 11.289 3.643 1 91.81 176 ILE B CA 1
ATOM 4242 C C . ILE B 1 176 ? -20.531 11.984 2.705 1 91.81 176 ILE B C 1
ATOM 4244 O O . ILE B 1 176 ? -20.906 12.43 1.619 1 91.81 176 ILE B O 1
ATOM 4248 N N . GLY B 1 177 ? -19.281 12 3.119 1 91.81 177 GLY B N 1
ATOM 4249 C CA . GLY B 1 177 ? -18.203 12.5 2.27 1 91.81 177 GLY B CA 1
ATOM 4250 C C . GLY B 1 177 ? -18.062 14.016 2.318 1 91.81 177 GLY B C 1
ATOM 4251 O O . GLY B 1 177 ? -18.812 14.688 3.033 1 91.81 177 GLY B O 1
ATOM 4252 N N . VAL B 1 178 ? -17.031 14.531 1.704 1 93.06 178 VAL B N 1
ATOM 4253 C CA . VAL B 1 178 ? -16.734 15.961 1.578 1 93.06 178 VAL B CA 1
ATOM 4254 C C . VAL B 1 178 ? -17.266 16.484 0.241 1 93.06 178 VAL B C 1
ATOM 4256 O O . VAL B 1 178 ? -16.844 16.016 -0.821 1 93.06 178 VAL B O 1
ATOM 4259 N N . LYS B 1 179 ? -18.109 17.469 0.245 1 89.75 179 LYS B N 1
ATOM 4260 C CA . LYS B 1 179 ? -18.797 17.906 -0.965 1 89.75 179 LYS B CA 1
ATOM 4261 C C . LYS B 1 179 ? -18.156 19.172 -1.533 1 89.75 179 LYS B C 1
ATOM 4263 O O . LYS B 1 179 ? -18.719 19.812 -2.422 1 89.75 179 LYS B O 1
ATOM 4268 N N . GLN B 1 180 ? -17.078 19.578 -1.06 1 92.88 180 GLN B N 1
ATOM 4269 C CA . GLN B 1 180 ? -16.328 20.719 -1.58 1 92.88 180 GLN B CA 1
ATOM 4270 C C . GLN B 1 180 ? -14.914 20.297 -2.002 1 92.88 180 GLN B C 1
ATOM 4272 O O . GLN B 1 180 ? -14.453 19.219 -1.639 1 92.88 180 GLN B O 1
ATOM 4277 N N . ALA B 1 181 ? -14.328 21.203 -2.812 1 94.06 181 ALA B N 1
ATOM 4278 C CA . ALA B 1 181 ? -12.961 20.906 -3.238 1 94.06 181 ALA B CA 1
ATOM 4279 C C . ALA B 1 181 ? -12.039 20.719 -2.037 1 94.06 181 ALA B C 1
ATOM 4281 O O . ALA B 1 181 ? -12.055 21.531 -1.104 1 94.06 181 ALA B O 1
ATOM 4282 N N . ASP B 1 182 ? -11.359 19.672 -2.057 1 94.75 182 ASP B N 1
ATOM 4283 C CA . ASP B 1 182 ? -10.43 19.359 -0.971 1 94.75 182 ASP B CA 1
ATOM 4284 C C . ASP B 1 182 ? -9.18 18.672 -1.498 1 94.75 182 ASP B C 1
ATOM 4286 O O . ASP B 1 182 ? -9.273 17.672 -2.23 1 94.75 182 ASP B O 1
ATOM 4290 N N . GLN B 1 183 ? -8.078 19.219 -1.241 1 95.88 183 GLN B N 1
ATOM 4291 C CA . GLN B 1 183 ? -6.773 18.641 -1.558 1 95.88 183 GLN B CA 1
ATOM 4292 C C . GLN B 1 183 ? -5.766 18.906 -0.444 1 95.88 183 GLN B C 1
ATOM 4294 O O . GLN B 1 183 ? -5.875 19.906 0.268 1 95.88 183 GLN B O 1
ATOM 4299 N N . THR B 1 184 ? -4.863 18.047 -0.234 1 96.94 184 THR B N 1
ATOM 4300 C CA . THR B 1 184 ? -3.801 18.219 0.751 1 96.94 184 THR B CA 1
ATOM 4301 C C . THR B 1 184 ? -2.469 17.703 0.211 1 96.94 184 THR B C 1
ATOM 4303 O O . THR B 1 184 ? -2.363 16.562 -0.208 1 96.94 184 THR B O 1
ATOM 4306 N N . LEU B 1 185 ? -1.516 18.562 0.156 1 96.62 185 LEU B N 1
ATOM 4307 C CA . LEU B 1 185 ? -0.137 18.188 -0.142 1 96.62 185 LEU B CA 1
ATOM 4308 C C . LEU B 1 185 ? 0.687 18.094 1.138 1 96.62 185 LEU B C 1
ATOM 4310 O O . LEU B 1 185 ? 0.691 19.016 1.954 1 96.62 185 LEU B O 1
ATOM 4314 N N . GLU B 1 186 ? 1.301 17 1.314 1 97.62 186 GLU B N 1
ATOM 4315 C CA . GLU B 1 186 ? 2.209 16.812 2.439 1 97.62 186 GLU B CA 1
ATOM 4316 C C . GLU B 1 186 ? 3.607 16.422 1.961 1 97.62 186 GLU B C 1
ATOM 4318 O O . GLU B 1 186 ? 3.76 15.539 1.117 1 97.62 186 GLU B O 1
ATOM 4323 N N . ILE B 1 187 ? 4.582 17.109 2.447 1 97.25 187 ILE B N 1
ATOM 4324 C CA . ILE B 1 187 ? 5.98 16.812 2.162 1 97.25 187 ILE B CA 1
ATOM 4325 C C . ILE B 1 187 ? 6.727 16.531 3.465 1 97.25 187 ILE B C 1
ATOM 4327 O O . ILE B 1 187 ? 6.84 17.406 4.324 1 97.25 187 ILE B O 1
ATOM 4331 N N . LEU B 1 188 ? 7.199 15.367 3.57 1 96.88 188 LEU B N 1
ATOM 4332 C CA . LEU B 1 188 ? 7.992 14.953 4.723 1 96.88 188 LEU B CA 1
ATOM 4333 C C . LEU B 1 188 ? 9.469 14.852 4.359 1 96.88 188 LEU B C 1
ATOM 4335 O O . LEU B 1 188 ? 9.836 14.109 3.445 1 96.88 188 LEU B O 1
ATOM 4339 N N . MET B 1 189 ? 10.281 15.539 5.062 1 96.44 189 MET B N 1
ATOM 4340 C CA . MET B 1 189 ? 11.688 15.672 4.711 1 96.44 189 MET B CA 1
ATOM 4341 C C . MET B 1 189 ? 12.578 15.195 5.852 1 96.44 189 MET B C 1
ATOM 4343 O O . MET B 1 189 ? 12.398 15.609 7 1 96.44 189 MET B O 1
ATOM 4347 N N . THR B 1 190 ? 13.531 14.367 5.543 1 94.06 190 THR B N 1
ATOM 4348 C CA . THR B 1 190 ? 14.453 13.867 6.551 1 94.06 190 THR B CA 1
ATOM 4349 C C . THR B 1 190 ? 15.891 13.969 6.07 1 94.06 190 THR B C 1
ATOM 4351 O O . THR B 1 190 ? 16.141 14.234 4.891 1 94.06 190 THR B O 1
ATOM 4354 N N . ALA B 1 191 ? 16.812 13.773 7.066 1 92.69 191 ALA B N 1
ATOM 4355 C CA . ALA B 1 191 ? 18.25 13.812 6.801 1 92.69 191 ALA B CA 1
ATOM 4356 C C . ALA B 1 191 ? 18.656 15.156 6.203 1 92.69 191 ALA B C 1
ATOM 4358 O O . ALA B 1 191 ? 19.266 15.211 5.133 1 92.69 191 ALA B O 1
ATOM 4359 N N . LEU B 1 192 ? 18.391 16.156 6.969 1 92.94 192 LEU B N 1
ATOM 4360 C CA . LEU B 1 192 ? 18.766 17.5 6.562 1 92.94 192 LEU B CA 1
ATOM 4361 C C . LEU B 1 192 ? 20.266 17.719 6.727 1 92.94 192 LEU B C 1
ATOM 4363 O O . LEU B 1 192 ? 20.906 17.062 7.547 1 92.94 192 LEU B O 1
ATOM 4367 N N . CYS B 1 193 ? 20.766 18.594 5.957 1 88.25 193 CYS B N 1
ATOM 4368 C CA . CYS B 1 193 ? 22.172 18.922 6.121 1 88.25 193 CYS B CA 1
ATOM 4369 C C . CYS B 1 193 ? 22.391 19.766 7.379 1 88.25 193 CYS B C 1
ATOM 4371 O O . CYS B 1 193 ? 21.484 20.484 7.816 1 88.25 193 CYS B O 1
ATOM 4373 N N . GLU B 1 194 ? 23.531 19.781 7.824 1 88.75 194 GLU B N 1
ATOM 4374 C CA . GLU B 1 194 ? 23.891 20.438 9.078 1 88.75 194 GLU B CA 1
ATOM 4375 C C . GLU B 1 194 ? 23.719 21.953 8.969 1 88.75 194 GLU B C 1
ATOM 4377 O O . GLU B 1 194 ? 23.266 22.594 9.914 1 88.75 194 GLU B O 1
ATOM 4382 N N . GLN B 1 195 ? 24.109 22.438 7.875 1 88.5 195 GLN B N 1
ATOM 4383 C CA . GLN B 1 195 ? 24.031 23.891 7.672 1 88.5 195 GLN B CA 1
ATOM 4384 C C . GLN B 1 195 ? 22.594 24.391 7.766 1 88.5 195 GLN B C 1
ATOM 4386 O O . GLN B 1 195 ? 22.328 25.453 8.32 1 88.5 195 GLN B O 1
ATOM 4391 N N . THR B 1 196 ? 21.703 23.625 7.266 1 89.62 196 THR B N 1
ATOM 4392 C CA . THR B 1 196 ? 20.281 23.984 7.309 1 89.62 196 THR B CA 1
ATOM 4393 C C . THR B 1 196 ? 19.75 23.891 8.734 1 89.62 196 THR B C 1
ATOM 4395 O O . THR B 1 196 ? 19.031 24.781 9.195 1 89.62 196 THR B O 1
ATOM 4398 N N . MET B 1 197 ? 20.141 22.906 9.445 1 89.56 197 MET B N 1
ATOM 4399 C CA . MET B 1 197 ? 19.641 22.656 10.797 1 89.56 197 MET B CA 1
ATOM 4400 C C . MET B 1 197 ? 20.078 23.766 11.75 1 89.56 197 MET B C 1
ATOM 4402 O O . MET B 1 197 ? 19.312 24.188 12.617 1 89.56 197 MET B O 1
ATOM 4406 N N . ASP B 1 198 ? 21.234 24.188 11.508 1 89.69 198 ASP B N 1
ATOM 4407 C CA . ASP B 1 198 ? 21.844 25.156 12.398 1 89.69 198 ASP B CA 1
ATOM 4408 C C . ASP B 1 198 ? 21.078 26.484 12.367 1 89.69 198 ASP B C 1
ATOM 4410 O O . ASP B 1 198 ? 21.141 27.266 13.32 1 89.69 198 ASP B O 1
ATOM 4414 N N . LYS B 1 199 ? 20.375 26.688 11.367 1 91.31 199 LYS B N 1
ATOM 4415 C CA . LYS B 1 199 ? 19.625 27.938 11.219 1 91.31 199 LYS B CA 1
ATOM 4416 C C . LYS B 1 199 ? 18.438 27.984 12.18 1 91.31 199 LYS B C 1
ATOM 4418 O O . LYS B 1 199 ? 17.922 29.062 12.477 1 91.31 199 LYS B O 1
ATOM 4423 N N . PHE B 1 200 ? 18.047 26.891 12.758 1 94.19 200 PHE B N 1
ATOM 4424 C CA . PHE B 1 200 ? 16.781 26.859 13.477 1 94.19 200 PHE B CA 1
ATOM 4425 C C . PHE B 1 200 ? 17.016 26.75 14.984 1 94.19 200 PHE B C 1
ATOM 4427 O O . PHE B 1 200 ? 16.188 26.219 15.711 1 94.19 200 PHE B O 1
ATOM 4434 N N . LYS B 1 201 ? 18.125 27.203 15.328 1 92.44 201 LYS B N 1
ATOM 4435 C CA . LYS B 1 201 ? 18.391 27.359 16.766 1 92.44 201 LYS B CA 1
ATOM 4436 C C . LYS B 1 201 ? 17.672 28.594 17.312 1 92.44 201 LYS B C 1
ATOM 4438 O O . LYS B 1 201 ? 17.578 29.625 16.656 1 92.44 201 LYS B O 1
ATOM 4443 N N . LEU B 1 202 ? 17.234 28.438 18.531 1 94 202 LEU B N 1
ATOM 4444 C CA . LEU B 1 202 ? 16.531 29.547 19.141 1 94 202 LEU B CA 1
ATOM 4445 C C . LEU B 1 202 ? 17.453 30.75 19.328 1 94 202 LEU B C 1
ATOM 4447 O O . LEU B 1 202 ? 17.062 31.891 19.062 1 94 202 LEU B O 1
ATOM 4451 N N . LYS B 1 203 ? 18.641 30.438 19.828 1 93.56 203 LYS B N 1
ATOM 4452 C CA . LYS B 1 203 ? 19.594 31.5 20.078 1 93.56 203 LYS B CA 1
ATOM 4453 C C . LYS B 1 203 ? 20.531 31.703 18.875 1 93.56 203 LYS B C 1
ATOM 4455 O O . LYS B 1 203 ? 20.938 30.734 18.25 1 93.56 203 LYS B O 1
ATOM 4460 N N . ASP B 1 204 ? 20.812 32.906 18.578 1 90.19 204 ASP B N 1
ATOM 4461 C CA . ASP B 1 204 ? 21.719 33.188 17.484 1 90.19 204 ASP B CA 1
ATOM 4462 C C . ASP B 1 204 ? 23.172 33.031 17.938 1 90.19 204 ASP B C 1
ATOM 4464 O O . ASP B 1 204 ? 23.453 32.5 19.016 1 90.19 204 ASP B O 1
ATOM 4468 N N . GLU B 1 205 ? 24.109 33.438 16.984 1 88.12 205 GLU B N 1
ATOM 4469 C CA . GLU B 1 205 ? 25.531 33.281 17.234 1 88.12 205 GLU B CA 1
ATOM 4470 C C . GLU B 1 205 ? 25.984 34.062 18.453 1 88.12 205 GLU B C 1
ATOM 4472 O O . GLU B 1 205 ? 26.969 33.719 19.109 1 88.12 205 GLU B O 1
ATOM 4477 N N . SER B 1 206 ? 25.25 35.125 18.781 1 92.25 206 SER B N 1
ATOM 4478 C CA . SER B 1 206 ? 25.594 35.969 19.906 1 92.25 206 SER B CA 1
ATOM 4479 C C . SER B 1 206 ? 24.938 35.5 21.188 1 92.25 206 SER B C 1
ATOM 4481 O O . SER B 1 206 ? 25.141 36.062 22.266 1 92.25 206 SER B O 1
ATOM 4483 N N . GLY B 1 207 ? 24.125 34.531 21.078 1 90.81 207 GLY B N 1
ATOM 4484 C CA . GLY B 1 207 ? 23.438 34 22.25 1 90.81 207 GLY B CA 1
ATOM 4485 C C . GLY B 1 207 ? 22.078 34.625 22.484 1 90.81 207 GLY B C 1
ATOM 4486 O O . GLY B 1 207 ? 21.406 34.281 23.453 1 90.81 207 GLY B O 1
ATOM 4487 N N . LYS B 1 208 ? 21.688 35.531 21.688 1 93.94 208 LYS B N 1
ATOM 4488 C CA . LYS B 1 208 ? 20.406 36.188 21.828 1 93.94 208 LYS B CA 1
ATOM 4489 C C . LYS B 1 208 ? 19.281 35.375 21.203 1 93.94 208 LYS B C 1
ATOM 4491 O O . LYS B 1 208 ? 19.469 34.781 20.141 1 93.94 208 LYS B O 1
ATOM 4496 N N . GLU B 1 209 ? 18.172 35.438 21.875 1 94.31 209 GLU B N 1
ATOM 4497 C CA . GLU B 1 209 ? 17.016 34.719 21.359 1 94.31 209 GLU B CA 1
ATOM 4498 C C . GLU B 1 209 ? 16.469 35.375 20.094 1 94.31 209 GLU B C 1
ATOM 4500 O O . GLU B 1 209 ? 16.297 36.594 20.047 1 94.31 209 GLU B O 1
ATOM 4505 N N . ARG B 1 210 ? 16.141 34.594 19.156 1 93.69 210 ARG B N 1
ATOM 4506 C CA . ARG B 1 210 ? 15.617 35.062 17.875 1 93.69 210 ARG B CA 1
ATOM 4507 C C . ARG B 1 210 ? 14.125 35.375 17.969 1 93.69 210 ARG B C 1
ATOM 4509 O O . ARG B 1 210 ? 13.406 34.719 18.734 1 93.69 210 ARG B O 1
ATOM 4516 N N . ASP B 1 211 ? 13.758 36.406 17.203 1 95.19 211 ASP B N 1
ATOM 4517 C CA . ASP B 1 211 ? 12.336 36.625 16.984 1 95.19 211 ASP B CA 1
ATOM 4518 C C . ASP B 1 211 ? 11.781 35.719 15.883 1 95.19 211 ASP B C 1
ATOM 4520 O O . ASP B 1 211 ? 12.227 35.781 14.742 1 95.19 211 ASP B O 1
ATOM 4524 N N . ALA B 1 212 ? 10.859 34.969 16.219 1 95.38 212 ALA B N 1
ATOM 4525 C CA . ALA B 1 212 ? 10.367 33.938 15.305 1 95.38 212 ALA B CA 1
ATOM 4526 C C . ALA B 1 212 ? 9.773 34.562 14.047 1 95.38 212 ALA B C 1
ATOM 4528 O O . ALA B 1 212 ? 9.961 34.031 12.945 1 95.38 212 ALA B O 1
ATOM 4529 N N . GLU B 1 213 ? 8.977 35.594 14.188 1 95.5 213 GLU B N 1
ATOM 4530 C CA . GLU B 1 213 ? 8.359 36.25 13.047 1 95.5 213 GLU B CA 1
ATOM 4531 C C . GLU B 1 213 ? 9.414 36.812 12.094 1 95.5 213 GLU B C 1
ATOM 4533 O O . GLU B 1 213 ? 9.312 36.625 10.875 1 95.5 213 GLU B O 1
ATOM 4538 N N . ALA B 1 214 ? 10.32 37.531 12.672 1 95.62 214 ALA B N 1
ATOM 4539 C CA . ALA B 1 214 ? 11.398 38.062 11.859 1 95.62 214 ALA B CA 1
ATOM 4540 C C . ALA B 1 214 ? 12.219 36.969 11.203 1 95.62 214 ALA B C 1
ATOM 4542 O O . ALA B 1 214 ? 12.602 37.094 10.039 1 95.62 214 ALA B O 1
ATOM 4543 N N . PHE B 1 215 ? 12.438 35.969 11.961 1 95.88 215 PHE B N 1
ATOM 4544 C CA . PHE B 1 215 ? 13.188 34.812 11.461 1 95.88 215 PHE B CA 1
ATOM 4545 C C . PHE B 1 215 ? 12.484 34.188 10.266 1 95.88 215 PHE B C 1
ATOM 4547 O O . PHE B 1 215 ? 13.117 33.844 9.273 1 95.88 215 PHE B O 1
ATOM 4554 N N . THR B 1 216 ? 11.188 34 10.32 1 96.69 216 THR B N 1
ATOM 4555 C CA . THR B 1 216 ? 10.367 33.406 9.266 1 96.69 216 THR B CA 1
ATOM 4556 C C . THR B 1 216 ? 10.555 34.156 7.953 1 96.69 216 THR B C 1
ATOM 4558 O O . THR B 1 216 ? 10.625 33.562 6.887 1 96.69 216 THR B O 1
ATOM 4561 N N . LYS B 1 217 ? 10.656 35.469 8.039 1 95.88 217 LYS B N 1
ATOM 4562 C CA . LYS B 1 217 ? 10.852 36.312 6.863 1 95.88 217 LYS B CA 1
ATOM 4563 C C . LYS B 1 217 ? 12.273 36.188 6.324 1 95.88 217 LYS B C 1
ATOM 4565 O O . LYS B 1 217 ? 12.469 36 5.117 1 95.88 217 LYS B O 1
ATOM 4570 N N . VAL B 1 218 ? 13.188 36.219 7.211 1 94 218 VAL B N 1
ATOM 4571 C CA . VAL B 1 218 ? 14.602 36.281 6.828 1 94 218 VAL B CA 1
ATOM 4572 C C . VAL B 1 218 ? 15.016 34.969 6.18 1 94 218 VAL B C 1
ATOM 4574 O O . VAL B 1 218 ? 15.781 34.938 5.215 1 94 218 VAL B O 1
ATOM 4577 N N . ILE B 1 219 ? 14.531 33.875 6.691 1 93.88 219 ILE B N 1
ATOM 4578 C CA . ILE B 1 219 ? 14.992 32.594 6.215 1 93.88 219 ILE B CA 1
ATOM 4579 C C . ILE B 1 219 ? 14.25 32.219 4.926 1 93.88 219 ILE B C 1
ATOM 4581 O O . ILE B 1 219 ? 14.648 31.297 4.215 1 93.88 219 ILE B O 1
ATOM 4585 N N . GLY B 1 220 ? 13.133 32.906 4.609 1 95.62 220 GLY B N 1
ATOM 4586 C CA . GLY B 1 220 ? 12.484 32.719 3.322 1 95.62 220 GLY B CA 1
ATOM 4587 C C . GLY B 1 220 ? 11.234 31.859 3.396 1 95.62 220 GLY B C 1
ATOM 4588 O O . GLY B 1 220 ? 10.625 31.562 2.373 1 95.62 220 GLY B O 1
ATOM 4589 N N . ILE B 1 221 ? 10.82 31.484 4.543 1 96.94 221 ILE B N 1
ATOM 4590 C CA . ILE B 1 221 ? 9.633 30.656 4.699 1 96.94 221 ILE B CA 1
ATOM 4591 C C . ILE B 1 221 ? 8.391 31.453 4.293 1 96.94 221 ILE B C 1
ATOM 4593 O O . ILE B 1 221 ? 7.48 30.906 3.662 1 96.94 221 ILE B O 1
ATOM 4597 N N . SER B 1 222 ? 8.383 32.75 4.617 1 96.75 222 SER B N 1
ATOM 4598 C CA . SER B 1 222 ? 7.23 33.594 4.312 1 96.75 222 SER B CA 1
ATOM 4599 C C . SER B 1 222 ? 6.996 33.656 2.809 1 96.75 222 SER B C 1
ATOM 4601 O O . SER B 1 222 ? 5.906 34.031 2.365 1 96.75 222 SER B O 1
ATOM 4603 N N . ASP B 1 223 ? 7.992 33.312 2.02 1 96.69 223 ASP B N 1
ATOM 4604 C CA . ASP B 1 223 ? 7.906 33.438 0.568 1 96.69 223 ASP B CA 1
ATOM 4605 C C . ASP B 1 223 ? 7.336 32.188 -0.068 1 96.69 223 ASP B C 1
ATOM 4607 O O . ASP B 1 223 ? 7.023 32.156 -1.261 1 96.69 223 ASP B O 1
ATOM 4611 N N . ILE B 1 224 ? 7.168 31.141 0.627 1 97.5 224 ILE B N 1
ATOM 4612 C CA . ILE B 1 224 ? 6.672 29.891 0.082 1 97.5 224 ILE B CA 1
ATOM 4613 C C . ILE B 1 224 ? 5.254 30.078 -0.451 1 97.5 224 ILE B C 1
ATOM 4615 O O . ILE B 1 224 ? 4.965 29.734 -1.601 1 97.5 224 ILE B O 1
ATOM 4619 N N . LEU B 1 225 ? 4.391 30.609 0.362 1 97.88 225 LEU B N 1
ATOM 4620 C CA . LEU B 1 225 ? 3.041 31.016 -0.022 1 97.88 225 LEU B CA 1
ATOM 4621 C C . LEU B 1 225 ? 2.783 32.469 0.349 1 97.88 225 LEU B C 1
ATOM 4623 O O . LEU B 1 225 ? 2.297 32.75 1.444 1 97.88 225 LEU B O 1
ATOM 4627 N N . PRO B 1 226 ? 2.98 33.25 -0.59 1 95.62 226 PRO B N 1
ATOM 4628 C CA . PRO B 1 226 ? 2.891 34.688 -0.299 1 95.62 226 PRO B CA 1
ATOM 4629 C C . PRO B 1 226 ? 1.483 35.125 0.11 1 95.62 226 PRO B C 1
ATOM 4631 O O . PRO B 1 226 ? 0.503 34.469 -0.248 1 95.62 226 PRO B O 1
ATOM 4634 N N . ASN B 1 227 ? 1.313 36.219 0.84 1 93.5 227 ASN B N 1
ATOM 4635 C CA . ASN B 1 227 ? 0.078 36.844 1.282 1 93.5 227 ASN B CA 1
ATOM 4636 C C . ASN B 1 227 ? -0.613 36.031 2.373 1 93.5 227 ASN B C 1
ATOM 4638 O O . ASN B 1 227 ? -1.81 36.188 2.615 1 93.5 227 ASN B O 1
ATOM 4642 N N . SER B 1 228 ? 0.141 35.188 3.004 1 97 228 SER B N 1
ATOM 4643 C CA . SER B 1 228 ? -0.379 34.406 4.129 1 97 228 SER B CA 1
ATOM 4644 C C . SER B 1 228 ? -0.304 35.219 5.426 1 97 228 SER B C 1
ATOM 4646 O O . SER B 1 228 ? 0.614 36.031 5.617 1 97 228 SER B O 1
ATOM 4648 N N . LYS B 1 229 ? -1.33 35.031 6.242 1 97.94 229 LYS B N 1
ATOM 4649 C CA . LYS B 1 229 ? -1.163 35.375 7.648 1 97.94 229 LYS B CA 1
ATOM 4650 C C . LYS B 1 229 ? -0.443 34.281 8.414 1 97.94 229 LYS B C 1
ATOM 4652 O O . LYS B 1 229 ? -0.895 33.125 8.43 1 97.94 229 LYS B O 1
ATOM 4657 N N . ILE B 1 230 ? 0.696 34.688 9.055 1 97.81 230 ILE B N 1
ATOM 4658 C CA . ILE B 1 230 ? 1.535 33.625 9.609 1 97.81 230 ILE B CA 1
ATOM 4659 C C . ILE B 1 230 ? 1.736 33.875 11.102 1 97.81 230 ILE B C 1
ATOM 4661 O O . ILE B 1 230 ? 1.898 35 11.547 1 97.81 230 ILE B O 1
ATOM 4665 N N . ASN B 1 231 ? 1.714 32.906 11.875 1 97.06 231 ASN B N 1
ATOM 4666 C CA . ASN B 1 231 ? 2.291 32.875 13.219 1 97.06 231 ASN B CA 1
ATOM 4667 C C . ASN B 1 231 ? 3.307 31.75 13.375 1 97.06 231 ASN B C 1
ATOM 4669 O O . ASN B 1 231 ? 3.197 30.719 12.719 1 97.06 231 ASN B O 1
ATOM 4673 N N . SER B 1 232 ? 4.348 32.031 14.055 1 96.19 232 SER B N 1
ATOM 4674 C CA . SER B 1 232 ? 5.453 31.078 14.164 1 96.19 232 SER B CA 1
ATOM 4675 C C . SER B 1 232 ? 6.031 31.062 15.578 1 96.19 232 SER B C 1
ATOM 4677 O O . SER B 1 232 ? 5.863 32 16.328 1 96.19 232 SER B O 1
ATOM 4679 N N . VAL B 1 233 ? 6.633 29.969 15.938 1 95.69 233 VAL B N 1
ATOM 4680 C CA . VAL B 1 233 ? 7.285 29.781 17.234 1 95.69 233 VAL B CA 1
ATOM 4681 C C . VAL B 1 233 ? 8.625 29.078 17.031 1 95.69 233 VAL B C 1
ATOM 4683 O O . VAL B 1 233 ? 8.734 28.141 16.25 1 95.69 233 VAL B O 1
ATOM 4686 N N . LEU B 1 234 ? 9.609 29.609 17.703 1 94.75 234 LEU B N 1
ATOM 4687 C CA . LEU B 1 234 ? 10.891 28.922 17.812 1 94.75 234 LEU B CA 1
ATOM 4688 C C . LEU B 1 234 ? 11 28.203 19.156 1 94.75 234 LEU B C 1
ATOM 4690 O O . LEU B 1 234 ? 10.539 28.719 20.172 1 94.75 234 LEU B O 1
ATOM 4694 N N . PHE B 1 235 ? 11.641 27.125 19.141 1 91.88 235 PHE B N 1
ATOM 4695 C CA . PHE B 1 235 ? 11.703 26.328 20.344 1 91.88 235 PHE B CA 1
ATOM 4696 C C . PHE B 1 235 ? 13.117 26.281 20.906 1 91.88 235 PHE B C 1
ATOM 4698 O O . PHE B 1 235 ? 14.086 26.5 20.172 1 91.88 235 PHE B O 1
ATOM 4705 N N . ASP B 1 236 ? 13.195 26 22.141 1 90.19 236 ASP B N 1
ATOM 4706 C CA . ASP B 1 236 ? 14.477 25.859 22.844 1 90.19 236 ASP B CA 1
ATOM 4707 C C . ASP B 1 236 ? 14.891 24.391 22.953 1 90.19 236 ASP B C 1
ATOM 4709 O O . ASP B 1 236 ? 14.102 23.547 23.375 1 90.19 236 ASP B O 1
ATOM 4713 N N . PRO B 1 237 ? 16.156 24 22.656 1 90.44 237 PRO B N 1
ATOM 4714 C CA . PRO B 1 237 ? 17.234 24.844 22.125 1 90.44 237 PRO B CA 1
ATOM 4715 C C . PRO B 1 237 ? 17.109 25.078 20.625 1 90.44 237 PRO B C 1
ATOM 4717 O O . PRO B 1 237 ? 17.75 25.984 20.078 1 90.44 237 PRO B O 1
ATOM 4720 N N . CYS B 1 238 ? 16.359 24.141 19.953 1 91.69 238 CYS B N 1
ATOM 4721 C CA . CYS B 1 238 ? 16.156 24.281 18.5 1 91.69 238 CYS B CA 1
ATOM 4722 C C . CYS B 1 238 ? 14.805 23.703 18.094 1 91.69 238 CYS B C 1
ATOM 4724 O O . CYS B 1 238 ? 14.266 22.828 18.766 1 91.69 238 CYS B O 1
ATOM 4726 N N . GLY B 1 239 ? 14.219 24.25 17.047 1 92.56 239 GLY B N 1
ATOM 4727 C CA . GLY B 1 239 ? 12.922 23.844 16.516 1 92.56 239 GLY B CA 1
ATOM 4728 C C . GLY B 1 239 ? 12.086 25.016 16.031 1 92.56 239 GLY B C 1
ATOM 4729 O O . GLY B 1 239 ? 12.289 26.156 16.469 1 92.56 239 GLY B O 1
ATOM 4730 N N . TYR B 1 240 ? 11.242 24.75 15.227 1 94.31 240 TYR B N 1
ATOM 4731 C CA . TYR B 1 240 ? 10.445 25.812 14.625 1 94.31 240 TYR B CA 1
ATOM 4732 C C . TYR B 1 240 ? 9.102 25.266 14.148 1 94.31 240 TYR B C 1
ATOM 4734 O O . TYR B 1 240 ? 9.023 24.156 13.609 1 94.31 240 TYR B O 1
ATOM 4742 N N . SER B 1 241 ? 8.047 25.969 14.43 1 95.31 241 SER B N 1
ATOM 4743 C CA . SER B 1 241 ? 6.711 25.656 13.922 1 95.31 241 SER B CA 1
ATOM 4744 C C . SER B 1 241 ? 5.992 26.906 13.445 1 95.31 241 SER B C 1
ATOM 4746 O O . SER B 1 241 ? 6.172 27.984 14.016 1 95.31 241 SER B O 1
ATOM 4748 N N . MET B 1 242 ? 5.246 26.75 12.469 1 96.25 242 MET B N 1
ATOM 4749 C CA . MET B 1 242 ? 4.465 27.906 12.016 1 96.25 242 MET B CA 1
ATOM 4750 C C . MET B 1 242 ? 3.166 27.453 11.359 1 96.25 242 MET B C 1
ATOM 4752 O O . MET B 1 242 ? 3.072 26.328 10.867 1 96.25 242 MET B O 1
ATOM 4756 N N . ASN B 1 243 ? 2.154 28.234 11.406 1 97.94 243 ASN B N 1
ATOM 4757 C CA . ASN B 1 243 ? 0.907 28.109 10.664 1 97.94 243 ASN B CA 1
ATOM 4758 C C . ASN B 1 243 ? 0.69 29.297 9.734 1 97.94 243 ASN B C 1
ATOM 4760 O O . ASN B 1 243 ? 1.031 30.438 10.078 1 97.94 243 ASN B O 1
ATOM 4764 N N . GLY B 1 244 ? 0.21 29.016 8.602 1 98.19 244 GLY B N 1
ATOM 4765 C CA . GLY B 1 244 ? -0.219 30.047 7.672 1 98.19 244 GLY B CA 1
ATOM 4766 C C . GLY B 1 244 ? -1.658 29.875 7.223 1 98.19 244 GLY B C 1
ATOM 4767 O O . GLY B 1 244 ? -2.117 28.75 6.996 1 98.19 244 GLY B O 1
ATOM 4768 N N . LEU B 1 245 ? -2.352 31 7.199 1 98.38 245 LEU B N 1
ATOM 4769 C CA . LEU B 1 245 ? -3.725 31 6.707 1 98.38 245 LEU B CA 1
ATOM 4770 C C . LEU B 1 245 ? -3.857 31.906 5.484 1 98.38 245 LEU B C 1
ATOM 4772 O O . LEU B 1 245 ? -3.229 32.969 5.414 1 98.38 245 LEU B O 1
ATOM 4776 N N . LEU B 1 246 ? -4.594 31.438 4.543 1 97.62 246 LEU B N 1
ATOM 4777 C CA . LEU B 1 246 ? -4.922 32.188 3.326 1 97.62 246 LEU B CA 1
ATOM 4778 C C . LEU B 1 246 ? -6.43 32.281 3.133 1 97.62 246 LEU B C 1
ATOM 4780 O O . LEU B 1 246 ? -7.199 31.75 3.951 1 97.62 246 LEU B O 1
ATOM 4784 N N . ASP B 1 247 ? -6.879 32.875 2.055 1 94.94 247 ASP B N 1
ATOM 4785 C CA . ASP B 1 247 ? -8.297 33 1.749 1 94.94 247 ASP B CA 1
ATOM 4786 C C . ASP B 1 247 ? -8.906 31.641 1.376 1 94.94 247 ASP B C 1
ATOM 4788 O O . ASP B 1 247 ? -8.172 30.688 1.094 1 94.94 247 ASP B O 1
ATOM 4792 N N . LYS B 1 248 ? -10.219 31.578 1.503 1 91.69 248 LYS B N 1
ATOM 4793 C CA . LYS B 1 248 ? -11.016 30.438 1.023 1 91.69 248 LYS B CA 1
ATOM 4794 C C . LYS B 1 248 ? -10.695 29.172 1.808 1 91.69 248 LYS B C 1
ATOM 4796 O O . LYS B 1 248 ? -10.609 28.094 1.232 1 91.69 248 LYS B O 1
ATOM 4801 N N . GLY B 1 249 ? -10.375 29.375 3.037 1 92 249 GLY B N 1
ATOM 4802 C CA . GLY B 1 249 ? -10.203 28.234 3.916 1 92 249 GLY B CA 1
ATOM 4803 C C . GLY B 1 249 ? -8.891 27.5 3.697 1 92 249 GLY B C 1
ATOM 4804 O O . GLY B 1 249 ? -8.734 26.359 4.117 1 92 249 GLY B O 1
ATOM 4805 N N . GLN B 1 250 ? -7.93 28.141 3.064 1 96.5 250 GLN B N 1
ATOM 4806 C CA . GLN B 1 250 ? -6.645 27.516 2.77 1 96.5 250 GLN B CA 1
ATOM 4807 C C . GLN B 1 250 ? -5.66 27.719 3.916 1 96.5 250 GLN B C 1
ATOM 4809 O O . GLN B 1 250 ? -5.645 28.781 4.551 1 96.5 250 GLN B O 1
ATOM 4814 N N . TYR B 1 251 ? -4.906 26.75 4.18 1 98.12 251 TYR B N 1
ATOM 4815 C CA . TYR B 1 251 ? -3.92 26.812 5.25 1 98.12 251 TYR B CA 1
ATOM 4816 C C . TYR B 1 251 ? -2.623 26.125 4.836 1 98.12 251 TYR B C 1
ATOM 4818 O O . TYR B 1 251 ? -2.576 25.438 3.814 1 98.12 251 TYR B O 1
ATOM 4826 N N . TRP B 1 252 ? -1.576 26.312 5.52 1 98.31 252 TRP B N 1
ATOM 4827 C CA . TRP B 1 252 ? -0.339 25.547 5.418 1 98.31 252 TRP B CA 1
ATOM 4828 C C . TRP B 1 252 ? 0.446 25.594 6.723 1 98.31 252 TRP B C 1
ATOM 4830 O O . TRP B 1 252 ? 0.206 26.469 7.562 1 98.31 252 TRP B O 1
ATOM 4840 N N . THR B 1 253 ? 1.272 24.641 6.984 1 97.69 253 THR B N 1
ATOM 4841 C CA . THR B 1 253 ? 2.023 24.547 8.234 1 97.69 253 THR B CA 1
ATOM 4842 C C . THR B 1 253 ? 3.367 23.859 8.008 1 97.69 253 THR B C 1
ATOM 4844 O O . THR B 1 253 ? 3.527 23.094 7.062 1 97.69 253 THR B O 1
ATOM 4847 N N . ILE B 1 254 ? 4.336 24.234 8.781 1 96.81 254 ILE B N 1
ATOM 4848 C CA . ILE B 1 254 ? 5.668 23.625 8.781 1 96.81 254 ILE B CA 1
ATOM 4849 C C . ILE B 1 254 ? 6.078 23.297 10.211 1 96.81 254 ILE B C 1
ATOM 4851 O O . ILE B 1 254 ? 5.859 24.094 11.133 1 96.81 254 ILE B O 1
ATOM 4855 N N . HIS B 1 255 ? 6.574 22.203 10.422 1 94.62 255 HIS B N 1
ATOM 4856 C CA . HIS B 1 255 ? 7.191 21.781 11.672 1 94.62 255 HIS B CA 1
ATOM 4857 C C . HIS B 1 255 ? 8.602 21.25 11.438 1 94.62 255 HIS B C 1
ATOM 4859 O O . HIS B 1 255 ? 8.82 20.406 10.578 1 94.62 255 HIS B O 1
ATOM 4865 N N . ILE B 1 256 ? 9.578 21.781 12.211 1 94.25 256 ILE B N 1
ATOM 4866 C CA . ILE B 1 256 ? 10.977 21.453 11.969 1 94.25 256 ILE B CA 1
ATOM 4867 C C . ILE B 1 256 ? 11.609 20.922 13.25 1 94.25 256 ILE B C 1
ATOM 4869 O O . ILE B 1 256 ? 11.594 21.609 14.281 1 94.25 256 ILE B O 1
ATOM 4873 N N . THR B 1 257 ? 12.117 19.75 13.188 1 91.69 257 THR B N 1
ATOM 4874 C CA . THR B 1 257 ? 13.016 19.172 14.188 1 91.69 257 THR B CA 1
ATOM 4875 C C . THR B 1 257 ? 14.43 19.062 13.633 1 91.69 257 THR B C 1
ATOM 4877 O O . THR B 1 257 ? 14.781 18.047 13.031 1 91.69 257 THR B O 1
ATOM 4880 N N . PRO B 1 258 ? 15.258 20.047 13.922 1 91.44 258 PRO B N 1
ATOM 4881 C CA . PRO B 1 258 ? 16.594 20.109 13.305 1 91.44 258 PRO B CA 1
ATOM 4882 C C . PRO B 1 258 ? 17.656 19.422 14.148 1 91.44 258 PRO B C 1
ATOM 4884 O O . PRO B 1 258 ? 18.656 20.047 14.516 1 91.44 258 PRO B O 1
ATOM 4887 N N . GLU B 1 259 ? 17.5 18.156 14.398 1 87.62 259 GLU B N 1
ATOM 4888 C CA . GLU B 1 259 ? 18.484 17.375 15.125 1 87.62 259 GLU B CA 1
ATOM 4889 C C . GLU B 1 259 ? 19.234 16.438 14.18 1 87.62 259 GLU B C 1
ATOM 4891 O O . GLU B 1 259 ? 18.609 15.711 13.398 1 87.62 259 GLU B O 1
ATOM 4896 N N . SER B 1 260 ? 20.453 16.391 14.312 1 84 260 SER B N 1
ATOM 4897 C CA . SER B 1 260 ? 21.328 15.742 13.336 1 84 260 SER B CA 1
ATOM 4898 C C . SER B 1 260 ? 20.984 14.258 13.203 1 84 260 SER B C 1
ATOM 4900 O O . SER B 1 260 ? 20.984 13.719 12.094 1 84 260 SER B O 1
ATOM 4902 N N . GLU B 1 261 ? 20.672 13.625 14.234 1 84.69 261 GLU B N 1
ATOM 4903 C CA . GLU B 1 261 ? 20.469 12.18 14.195 1 84.69 261 GLU B CA 1
ATOM 4904 C C . GLU B 1 261 ? 19.062 11.82 13.766 1 84.69 261 GLU B C 1
ATOM 4906 O O . GLU B 1 261 ? 18.797 10.68 13.367 1 84.69 261 GLU B O 1
ATOM 4911 N N . PHE B 1 262 ? 18.188 12.852 13.82 1 87.88 262 PHE B N 1
ATOM 4912 C CA . PHE B 1 262 ? 16.797 12.531 13.492 1 87.88 262 PHE B CA 1
ATOM 4913 C C . PHE B 1 262 ? 16.078 13.766 12.977 1 87.88 262 PHE B C 1
ATOM 4915 O O . PHE B 1 262 ? 14.945 14.055 13.391 1 87.88 262 PHE B O 1
ATOM 4922 N N . SER B 1 263 ? 16.734 14.523 12.133 1 92.31 263 SER B N 1
ATOM 4923 C CA . SER B 1 263 ? 16.125 15.719 11.578 1 92.31 263 SER B CA 1
ATOM 4924 C C . SER B 1 263 ? 14.836 15.391 10.828 1 92.31 263 SER B C 1
ATOM 4926 O O . SER B 1 263 ? 14.75 14.359 10.156 1 92.31 263 SER B O 1
ATOM 4928 N N . TYR B 1 264 ? 13.875 16.234 10.945 1 92.81 264 TYR B N 1
ATOM 4929 C CA . TYR B 1 264 ? 12.555 16.031 10.367 1 92.81 264 TYR B CA 1
ATOM 4930 C C . TYR B 1 264 ? 11.867 17.359 10.094 1 92.81 264 TYR B C 1
ATOM 4932 O O . TYR B 1 264 ? 11.828 18.234 10.961 1 92.81 264 TYR B O 1
ATOM 4940 N N . VAL B 1 265 ? 11.406 17.562 8.914 1 95.25 265 VAL B N 1
ATOM 4941 C CA . VAL B 1 265 ? 10.594 18.719 8.555 1 95.25 265 VAL B CA 1
ATOM 4942 C C . VAL B 1 265 ? 9.312 18.266 7.867 1 95.25 265 VAL B C 1
ATOM 4944 O O . VAL B 1 265 ? 9.352 17.422 6.965 1 95.25 265 VAL B O 1
ATOM 4947 N N . SER B 1 266 ? 8.219 18.75 8.305 1 96.38 266 SER B N 1
ATOM 4948 C CA . SER B 1 266 ? 6.949 18.484 7.645 1 96.38 266 SER B CA 1
ATOM 4949 C C . SER B 1 266 ? 6.336 19.766 7.078 1 96.38 266 SER B C 1
ATOM 4951 O O . SER B 1 266 ? 6.324 20.797 7.742 1 96.38 266 SER B O 1
ATOM 4953 N N . PHE B 1 267 ? 5.98 19.75 5.828 1 97.38 267 PHE B N 1
ATOM 4954 C CA . PHE B 1 267 ? 5.211 20.797 5.16 1 97.38 267 PHE B CA 1
ATOM 4955 C C . PHE B 1 267 ? 3.855 20.266 4.711 1 97.38 267 PHE B C 1
ATOM 4957 O O . PHE B 1 267 ? 3.773 19.188 4.105 1 97.38 267 PHE B O 1
ATOM 4964 N N . GLU B 1 268 ? 2.814 20.953 4.988 1 97.75 268 GLU B N 1
ATOM 4965 C CA . GLU B 1 268 ? 1.467 20.531 4.617 1 97.75 268 GLU B CA 1
ATOM 4966 C C . GLU B 1 268 ? 0.613 21.719 4.188 1 97.75 268 GLU B C 1
ATOM 4968 O O . GLU B 1 268 ? 0.678 22.781 4.797 1 97.75 268 GLU B O 1
ATOM 4973 N N . THR B 1 269 ? -0.231 21.562 3.182 1 98.38 269 THR B N 1
ATOM 4974 C CA . THR B 1 269 ? -1.118 22.641 2.75 1 98.38 269 THR B CA 1
ATOM 4975 C C . THR B 1 269 ? -2.33 22.078 2.014 1 98.38 269 THR B C 1
ATOM 4977 O O . THR B 1 269 ? -2.275 20.969 1.467 1 98.38 269 THR B O 1
ATOM 4980 N N . ASN B 1 270 ? -3.406 22.797 2.078 1 97.31 270 ASN B N 1
ATOM 4981 C CA . ASN B 1 270 ? -4.559 22.469 1.25 1 97.31 270 ASN B CA 1
ATOM 4982 C C . ASN B 1 270 ? -4.762 23.469 0.128 1 97.31 270 ASN B C 1
ATOM 4984 O O . ASN B 1 270 ? -5.844 23.547 -0.461 1 97.31 270 ASN B O 1
ATOM 4988 N N . VAL B 1 271 ? -3.721 24.266 -0.16 1 97.06 271 VAL B N 1
ATOM 4989 C CA . VAL B 1 271 ? -3.875 25.281 -1.196 1 97.06 271 VAL B CA 1
ATOM 4990 C C . VAL B 1 271 ? -4.23 24.609 -2.523 1 97.06 271 VAL B C 1
ATOM 4992 O O . VAL B 1 271 ? -3.67 23.578 -2.871 1 97.06 271 VAL B O 1
ATOM 4995 N N . SER B 1 272 ? -5.211 25.203 -3.211 1 94.06 272 SER B N 1
ATOM 4996 C CA . SER B 1 272 ? -5.66 24.656 -4.484 1 94.06 272 SER B CA 1
ATOM 4997 C C . SER B 1 272 ? -4.773 25.125 -5.633 1 94.06 272 SER B C 1
ATOM 4999 O O . SER B 1 272 ? -4.629 26.328 -5.863 1 94.06 272 SER B O 1
ATOM 5001 N N . MET B 1 273 ? -4.145 24.156 -6.297 1 90.69 273 MET B N 1
ATOM 5002 C CA . MET B 1 273 ? -3.311 24.438 -7.461 1 90.69 273 MET B CA 1
ATOM 5003 C C . MET B 1 273 ? -3.5 23.375 -8.531 1 90.69 273 MET B C 1
ATOM 5005 O O . MET B 1 273 ? -3.85 22.234 -8.219 1 90.69 273 MET B O 1
ATOM 5009 N N . LYS B 1 274 ? -3.256 23.766 -9.75 1 86.06 274 LYS B N 1
ATOM 5010 C CA . LYS B 1 274 ? -3.275 22.781 -10.828 1 86.06 274 LYS B CA 1
ATOM 5011 C C . LYS B 1 274 ? -2.035 21.891 -10.773 1 86.06 274 LYS B C 1
ATOM 5013 O O . LYS B 1 274 ? -2.121 20.688 -10.992 1 86.06 274 LYS B O 1
ATOM 5018 N N . SER B 1 275 ? -0.923 22.578 -10.508 1 87.06 275 SER B N 1
ATOM 5019 C CA . SER B 1 275 ? 0.347 21.875 -10.352 1 87.06 275 SER B CA 1
ATOM 5020 C C . SER B 1 275 ? 1.1 22.375 -9.117 1 87.06 275 SER B C 1
ATOM 5022 O O . SER B 1 275 ? 1.145 23.578 -8.859 1 87.06 275 SER B O 1
ATOM 5024 N N . TYR B 1 276 ? 1.651 21.469 -8.445 1 91.56 276 TYR B N 1
ATOM 5025 C CA . TYR B 1 276 ? 2.346 21.812 -7.211 1 91.56 276 TYR B CA 1
ATOM 5026 C C . TYR B 1 276 ? 3.855 21.828 -7.422 1 91.56 276 TYR B C 1
ATOM 5028 O O . TYR B 1 276 ? 4.621 21.984 -6.465 1 91.56 276 TYR B O 1
ATOM 5036 N N . ASN B 1 277 ? 4.312 21.641 -8.625 1 89.5 277 ASN B N 1
ATOM 5037 C CA . ASN B 1 277 ? 5.734 21.469 -8.898 1 89.5 277 ASN B CA 1
ATOM 5038 C C . ASN B 1 277 ? 6.543 22.656 -8.383 1 89.5 277 ASN B C 1
ATOM 5040 O O . ASN B 1 277 ? 7.562 22.484 -7.711 1 89.5 277 ASN B O 1
ATOM 5044 N N . ASP B 1 278 ? 6.094 23.828 -8.688 1 92.31 278 ASP B N 1
ATOM 5045 C CA . ASP B 1 278 ? 6.82 25.016 -8.258 1 92.31 278 ASP B CA 1
ATOM 5046 C C . ASP B 1 278 ? 6.855 25.125 -6.734 1 92.31 278 ASP B C 1
ATOM 5048 O O . ASP B 1 278 ? 7.883 25.5 -6.156 1 92.31 278 ASP B O 1
ATOM 5052 N N . LEU B 1 279 ? 5.758 24.891 -6.137 1 95.44 279 LEU B N 1
ATOM 5053 C CA . LEU B 1 279 ? 5.668 24.938 -4.68 1 95.44 279 LEU B CA 1
ATOM 5054 C C . LEU B 1 279 ? 6.605 23.922 -4.043 1 95.44 279 LEU B C 1
ATOM 5056 O O . LEU B 1 279 ? 7.324 24.25 -3.092 1 95.44 279 LEU B O 1
ATOM 5060 N N . ILE B 1 280 ? 6.598 22.719 -4.578 1 95.75 280 ILE B N 1
ATOM 5061 C CA . ILE B 1 280 ? 7.453 21.656 -4.07 1 95.75 280 ILE B CA 1
ATOM 5062 C C . ILE B 1 280 ? 8.922 22.062 -4.203 1 95.75 280 ILE B C 1
ATOM 5064 O O . ILE B 1 280 ? 9.703 21.922 -3.26 1 95.75 280 ILE B O 1
ATOM 5068 N N . CYS B 1 281 ? 9.273 22.609 -5.32 1 94.44 281 CYS B N 1
ATOM 5069 C CA . CYS B 1 281 ? 10.648 23.031 -5.559 1 94.44 281 CYS B CA 1
ATOM 5070 C C . CYS B 1 281 ? 11.062 24.125 -4.57 1 94.44 281 CYS B C 1
ATOM 5072 O O . CYS B 1 281 ? 12.188 24.109 -4.066 1 94.44 281 CYS B O 1
ATOM 5074 N N . LYS B 1 282 ? 10.172 25.031 -4.336 1 95.06 282 LYS B N 1
ATOM 5075 C CA . LYS B 1 282 ? 10.461 26.078 -3.373 1 95.06 282 LYS B CA 1
ATOM 5076 C C . LYS B 1 282 ? 10.742 25.5 -1.988 1 95.06 282 LYS B C 1
ATOM 5078 O O . LYS B 1 282 ? 11.703 25.906 -1.327 1 95.06 282 LYS B O 1
ATOM 5083 N N . VAL B 1 283 ? 9.953 24.609 -1.572 1 97.12 283 VAL B N 1
ATOM 5084 C CA . VAL B 1 283 ? 10.094 23.984 -0.255 1 97.12 283 VAL B CA 1
ATOM 5085 C C . VAL B 1 283 ? 11.414 23.219 -0.182 1 97.12 283 VAL B C 1
ATOM 5087 O O . VAL B 1 283 ? 12.18 23.375 0.774 1 97.12 283 VAL B O 1
ATOM 5090 N N . LEU B 1 284 ? 11.727 22.453 -1.185 1 95.44 284 LEU B N 1
ATOM 5091 C CA . LEU B 1 284 ? 12.914 21.609 -1.169 1 95.44 284 LEU B CA 1
ATOM 5092 C C . LEU B 1 284 ? 14.18 22.469 -1.253 1 95.44 284 LEU B C 1
ATOM 5094 O O . LEU B 1 284 ? 15.219 22.094 -0.707 1 95.44 284 LEU B O 1
ATOM 5098 N N . SER B 1 285 ? 14.086 23.562 -1.94 1 93.44 285 SER B N 1
ATOM 5099 C CA . SER B 1 285 ? 15.242 24.438 -2.051 1 93.44 285 SER B CA 1
ATOM 5100 C C . SER B 1 285 ? 15.586 25.078 -0.708 1 93.44 285 SER B C 1
ATOM 5102 O O . SER B 1 285 ? 16.734 25.406 -0.448 1 93.44 285 SER B O 1
ATOM 5104 N N . LEU B 1 286 ? 14.594 25.25 0.086 1 94.5 286 LEU B N 1
ATOM 5105 C CA . LEU B 1 286 ? 14.797 25.891 1.382 1 94.5 286 LEU B CA 1
ATOM 5106 C C . LEU B 1 286 ? 15.414 24.922 2.379 1 94.5 286 LEU B C 1
ATOM 5108 O O . LEU B 1 286 ? 16.312 25.281 3.141 1 94.5 286 LEU B O 1
ATOM 5112 N N . PHE B 1 287 ? 14.969 23.672 2.346 1 95.31 287 PHE B N 1
ATOM 5113 C CA . PHE B 1 287 ? 15.359 22.75 3.414 1 95.31 287 PHE B CA 1
ATOM 5114 C C . PHE B 1 287 ? 16.406 21.766 2.926 1 95.31 287 PHE B C 1
ATOM 5116 O O . PHE B 1 287 ? 17.125 21.172 3.729 1 95.31 287 PHE B O 1
ATOM 5123 N N . LYS B 1 288 ? 16.438 21.438 1.678 1 93.44 288 LYS B N 1
ATOM 5124 C CA . LYS B 1 288 ? 17.438 20.609 1.004 1 93.44 288 LYS B CA 1
ATOM 5125 C C . LYS B 1 288 ? 17.609 19.266 1.72 1 93.44 288 LYS B C 1
ATOM 5127 O O . LYS B 1 288 ? 18.734 18.875 2.053 1 93.44 288 LYS B O 1
ATOM 5132 N N . PRO B 1 289 ? 16.531 18.531 1.945 1 95.75 289 PRO B N 1
ATOM 5133 C CA . PRO B 1 289 ? 16.641 17.234 2.598 1 95.75 289 PRO B CA 1
ATOM 5134 C C . PRO B 1 289 ? 17.281 16.172 1.707 1 95.75 289 PRO B C 1
ATOM 5136 O O . PRO B 1 289 ? 17.297 16.312 0.482 1 95.75 289 PRO B O 1
ATOM 5139 N N . ARG B 1 290 ? 17.781 15.125 2.254 1 94.94 290 ARG B N 1
ATOM 5140 C CA . ARG B 1 290 ? 18.297 14.008 1.478 1 94.94 290 ARG B CA 1
ATOM 5141 C C . ARG B 1 290 ? 17.172 13.062 1.054 1 94.94 290 ARG B C 1
ATOM 5143 O O . ARG B 1 290 ? 17.25 12.445 -0.01 1 94.94 290 ARG B O 1
ATOM 5150 N N . THR B 1 291 ? 16.219 12.945 1.878 1 94.5 291 THR B N 1
ATOM 5151 C CA . THR B 1 291 ? 15.086 12.062 1.597 1 94.5 291 THR B CA 1
ATOM 5152 C C . THR B 1 291 ? 13.766 12.82 1.705 1 94.5 291 THR B C 1
ATOM 5154 O O . THR B 1 291 ? 13.547 13.562 2.664 1 94.5 291 THR B O 1
ATOM 5157 N N . VAL B 1 292 ? 12.891 12.578 0.744 1 96 292 VAL B N 1
ATOM 5158 C CA . VAL B 1 292 ? 11.609 13.273 0.684 1 96 292 VAL B CA 1
ATOM 5159 C C . VAL B 1 292 ? 10.484 12.266 0.467 1 96 292 VAL B C 1
ATOM 5161 O O . VAL B 1 292 ? 10.539 11.453 -0.463 1 96 292 VAL B O 1
ATOM 5164 N N . SER B 1 293 ? 9.523 12.242 1.301 1 96 293 SER B N 1
ATOM 5165 C CA . SER B 1 293 ? 8.266 11.539 1.084 1 96 293 SER B CA 1
ATOM 5166 C C . SER B 1 293 ? 7.117 12.516 0.869 1 96 293 SER B C 1
ATOM 5168 O O . SER B 1 293 ? 6.941 13.453 1.646 1 96 293 SER B O 1
ATOM 5170 N N . MET B 1 294 ? 6.344 12.266 -0.142 1 95.62 294 MET B N 1
ATOM 5171 C CA . MET B 1 294 ? 5.293 13.219 -0.476 1 95.62 294 MET B CA 1
ATOM 5172 C C . MET B 1 294 ? 3.973 12.5 -0.74 1 95.62 294 MET B C 1
ATOM 5174 O O . MET B 1 294 ? 3.949 11.445 -1.373 1 95.62 294 MET B O 1
ATOM 5178 N N . THR B 1 295 ? 2.924 13.07 -0.254 1 95.81 295 THR B N 1
ATOM 5179 C CA . THR B 1 295 ? 1.58 12.594 -0.562 1 95.81 295 THR B CA 1
ATOM 5180 C C . THR B 1 295 ? 0.702 13.742 -1.059 1 95.81 295 THR B C 1
ATOM 5182 O O . THR B 1 295 ? 0.813 14.867 -0.575 1 95.81 295 THR B O 1
ATOM 5185 N N . LEU B 1 296 ? -0.072 13.508 -2.018 1 94 296 LEU B N 1
ATOM 5186 C CA . LEU B 1 296 ? -1.091 14.438 -2.492 1 94 296 LEU B CA 1
ATOM 5187 C C . LEU B 1 296 ? -2.463 13.773 -2.521 1 94 296 LEU B C 1
ATOM 5189 O O . LEU B 1 296 ? -2.645 12.742 -3.178 1 94 296 LEU B O 1
ATOM 5193 N N . PHE B 1 297 ? -3.398 14.367 -1.777 1 93.44 297 PHE B N 1
ATOM 5194 C CA . PHE B 1 297 ? -4.809 13.992 -1.785 1 93.44 297 PHE B CA 1
ATOM 5195 C C . PHE B 1 297 ? -5.633 15 -2.57 1 93.44 297 PHE B C 1
ATOM 5197 O O . PHE B 1 297 ? -5.492 16.203 -2.377 1 93.44 297 PHE B O 1
ATOM 5204 N N . ALA B 1 298 ? -6.484 14.445 -3.371 1 93.56 298 ALA B N 1
ATOM 5205 C CA . ALA B 1 298 ? -7.414 15.367 -4.023 1 93.56 298 ALA B CA 1
ATOM 5206 C C . ALA B 1 298 ? -8.727 14.672 -4.363 1 93.56 298 ALA B C 1
ATOM 5208 O O . ALA B 1 298 ? -8.727 13.547 -4.867 1 93.56 298 ALA B O 1
ATOM 5209 N N . ASN B 1 299 ? -9.781 15.305 -3.998 1 92.88 299 ASN B N 1
ATOM 5210 C CA . ASN B 1 299 ? -11.062 14.719 -4.398 1 92.88 299 ASN B CA 1
ATOM 5211 C C . ASN B 1 299 ? -11.477 15.188 -5.789 1 92.88 299 ASN B C 1
ATOM 5213 O O . ASN B 1 299 ? -10.766 15.961 -6.43 1 92.88 299 ASN B O 1
ATOM 5217 N N . HIS B 1 300 ? -12.609 14.758 -6.285 1 88.31 300 HIS B N 1
ATOM 5218 C CA . HIS B 1 300 ? -13.008 14.984 -7.668 1 88.31 300 HIS B CA 1
ATOM 5219 C C . HIS B 1 300 ? -13.445 16.422 -7.891 1 88.31 300 HIS B C 1
ATOM 5221 O O . HIS B 1 300 ? -13.57 16.875 -9.031 1 88.31 300 HIS B O 1
ATOM 5227 N N . TYR B 1 301 ? -13.602 17.203 -6.789 1 90.44 301 TYR B N 1
ATOM 5228 C CA . TYR B 1 301 ? -13.977 18.609 -6.902 1 90.44 301 TYR B CA 1
ATOM 5229 C C . TYR B 1 301 ? -12.75 19.5 -7.023 1 90.44 301 TYR B C 1
ATOM 5231 O O . TYR B 1 301 ? -12.852 20.672 -7.398 1 90.44 301 TYR B O 1
ATOM 5239 N N . SER B 1 302 ? -11.617 18.891 -6.703 1 90.62 302 SER B N 1
ATOM 5240 C CA . SER B 1 302 ? -10.383 19.672 -6.66 1 90.62 302 SER B CA 1
ATOM 5241 C C . SER B 1 302 ? -9.922 20.062 -8.062 1 90.62 302 SER B C 1
ATOM 5243 O O . SER B 1 302 ? -10.258 19.375 -9.039 1 90.62 302 SER B O 1
ATOM 5245 N N . ASP B 1 303 ? -9.164 21.141 -8.172 1 84.94 303 ASP B N 1
ATOM 5246 C CA . ASP B 1 303 ? -8.633 21.609 -9.438 1 84.94 303 ASP B CA 1
ATOM 5247 C C . ASP B 1 303 ? -7.43 20.781 -9.883 1 84.94 303 ASP B C 1
ATOM 5249 O O . ASP B 1 303 ? -6.891 20.984 -10.969 1 84.94 303 ASP B O 1
ATOM 5253 N N . VAL B 1 304 ? -7.121 19.969 -8.992 1 81.12 304 VAL B N 1
ATOM 5254 C CA . VAL B 1 304 ? -5.938 19.172 -9.297 1 81.12 304 VAL B CA 1
ATOM 5255 C C . VAL B 1 304 ? -6.203 18.297 -10.516 1 81.12 304 VAL B C 1
ATOM 5257 O O . VAL B 1 304 ? -7.27 17.688 -10.641 1 81.12 304 VAL B O 1
ATOM 5260 N N . GLU B 1 305 ? -5.398 18.422 -11.477 1 67.19 305 GLU B N 1
ATOM 5261 C CA . GLU B 1 305 ? -5.539 17.547 -12.625 1 67.19 305 GLU B CA 1
ATOM 5262 C C . GLU B 1 305 ? -5.242 16.094 -12.25 1 67.19 305 GLU B C 1
ATOM 5264 O O . GLU B 1 305 ? -4.094 15.734 -11.977 1 67.19 305 GLU B O 1
ATOM 5269 N N . THR B 1 306 ? -6.25 15.469 -11.891 1 58.16 306 THR B N 1
ATOM 5270 C CA . THR B 1 306 ? -6.145 14.094 -11.406 1 58.16 306 THR B CA 1
ATOM 5271 C C . THR B 1 306 ? -6.207 13.117 -12.578 1 58.16 306 THR B C 1
ATOM 5273 O O . THR B 1 306 ? -6.023 11.906 -12.391 1 58.16 306 THR B O 1
ATOM 5276 N N . LYS B 1 307 ? -6.656 13.531 -13.727 1 53.47 307 LYS B N 1
ATOM 5277 C CA . LYS B 1 307 ? -7.051 12.578 -14.758 1 53.47 307 LYS B CA 1
ATOM 5278 C C . LYS B 1 307 ? -5.867 11.719 -15.195 1 53.47 307 LYS B C 1
ATOM 5280 O O . LYS B 1 307 ? -6.039 10.562 -15.586 1 53.47 307 LYS B O 1
ATOM 5285 N N . SER B 1 308 ? -4.77 12.367 -15.289 1 52.19 308 SER B N 1
ATOM 5286 C CA . SER B 1 308 ? -3.754 11.414 -15.711 1 52.19 308 SER B CA 1
ATOM 5287 C C . SER B 1 308 ? -2.881 10.977 -14.539 1 52.19 308 SER B C 1
ATOM 5289 O O . SER B 1 308 ? -2.186 11.797 -13.938 1 52.19 308 SER B O 1
ATOM 5291 N N . TRP B 1 309 ? -3.377 9.945 -13.93 1 51.62 309 TRP B N 1
ATOM 5292 C CA . TRP B 1 309 ? -2.666 9.32 -12.82 1 51.62 309 TRP B CA 1
ATOM 5293 C C . TRP B 1 309 ? -1.16 9.523 -12.961 1 51.62 309 TRP B C 1
ATOM 5295 O O . TRP B 1 309 ? -0.443 9.586 -11.961 1 51.62 309 TRP B O 1
ATOM 5305 N N . ASP B 1 310 ? -0.719 9.664 -14.242 1 50.28 310 ASP B N 1
ATOM 5306 C CA . ASP B 1 310 ? 0.697 9.836 -14.547 1 50.28 310 ASP B CA 1
ATOM 5307 C C . ASP B 1 310 ? 1.137 11.281 -14.312 1 50.28 310 ASP B C 1
ATOM 5309 O O . ASP B 1 310 ? 2.334 11.562 -14.227 1 50.28 310 ASP B O 1
ATOM 5313 N N . ARG B 1 311 ? 0.234 12.07 -14.289 1 52.38 311 ARG B N 1
ATOM 5314 C CA . ARG B 1 311 ? 0.708 13.445 -14.375 1 52.38 311 ARG B CA 1
ATOM 5315 C C . ARG B 1 311 ? 1.296 13.906 -13.039 1 52.38 311 ARG B C 1
ATOM 5317 O O . ARG B 1 311 ? 2.291 14.633 -13.016 1 52.38 311 ARG B O 1
ATOM 5324 N N . PHE B 1 312 ? 0.466 13.797 -12.008 1 50.53 312 PHE B N 1
ATOM 5325 C CA . PHE B 1 312 ? 1.09 14.273 -10.781 1 50.53 312 PHE B CA 1
ATOM 5326 C C . PHE B 1 312 ? 2.432 13.586 -10.555 1 50.53 312 PHE B C 1
ATOM 5328 O O . PHE B 1 312 ? 3.344 14.18 -9.969 1 50.53 312 PHE B O 1
ATOM 5335 N N . SER B 1 313 ? 2.582 12.344 -11.242 1 54.66 313 SER B N 1
ATOM 5336 C CA . SER B 1 313 ? 3.746 11.5 -10.992 1 54.66 313 SER B CA 1
ATOM 5337 C C . SER B 1 313 ? 4.945 11.953 -11.82 1 54.66 313 SER B C 1
ATOM 5339 O O . SER B 1 313 ? 6.07 11.508 -11.586 1 54.66 313 SER B O 1
ATOM 5341 N N . ASP B 1 314 ? 4.633 13.023 -12.602 1 61.12 314 ASP B N 1
ATOM 5342 C CA . ASP B 1 314 ? 5.789 13.375 -13.422 1 61.12 314 ASP B CA 1
ATOM 5343 C C . ASP B 1 314 ? 6.531 14.578 -12.844 1 61.12 314 ASP B C 1
ATOM 5345 O O . ASP B 1 314 ? 7.168 15.328 -13.586 1 61.12 314 ASP B O 1
ATOM 5349 N N . THR B 1 315 ? 6.352 14.68 -11.539 1 65.69 315 THR B N 1
ATOM 5350 C CA . THR B 1 315 ? 7.102 15.742 -10.883 1 65.69 315 THR B CA 1
ATOM 5351 C C . THR B 1 315 ? 8.602 15.484 -10.977 1 65.69 315 THR B C 1
ATOM 5353 O O . THR B 1 315 ? 9.094 14.461 -10.492 1 65.69 315 THR B O 1
ATOM 5356 N N . LYS B 1 316 ? 9.25 16.297 -11.82 1 74.5 316 LYS B N 1
ATOM 5357 C CA . LYS B 1 316 ? 10.703 16.25 -11.875 1 74.5 316 LYS B CA 1
ATOM 5358 C C . LYS B 1 316 ? 11.336 17.266 -10.938 1 74.5 316 LYS B C 1
ATOM 5360 O O . LYS B 1 316 ? 11.078 18.469 -11.055 1 74.5 316 LYS B O 1
ATOM 5365 N N . LEU B 1 317 ? 11.891 16.734 -9.906 1 85.31 317 LEU B N 1
ATOM 5366 C CA . LEU B 1 317 ? 12.57 17.578 -8.922 1 85.31 317 LEU B CA 1
ATOM 5367 C C . LEU B 1 317 ? 14.07 17.641 -9.195 1 85.31 317 LEU B C 1
ATOM 5369 O O . LEU B 1 317 ? 14.742 16.609 -9.211 1 85.31 317 LEU B O 1
ATOM 5373 N N . PRO B 1 318 ? 14.469 18.828 -9.461 1 84.81 318 PRO B N 1
ATOM 5374 C CA . PRO B 1 318 ? 15.906 18.938 -9.719 1 84.81 318 PRO B CA 1
ATOM 5375 C C . PRO B 1 318 ? 16.75 18.328 -8.602 1 84.81 318 PRO B C 1
ATOM 5377 O O . PRO B 1 318 ? 16.422 18.5 -7.418 1 84.81 318 PRO B O 1
ATOM 5380 N N . SER B 1 319 ? 17.688 17.562 -8.898 1 89.5 319 SER B N 1
ATOM 5381 C CA . SER B 1 319 ? 18.688 17.016 -7.996 1 89.5 319 SER B CA 1
ATOM 5382 C C . SER B 1 319 ? 18.125 15.852 -7.184 1 89.5 319 SER B C 1
ATOM 5384 O O . SER B 1 319 ? 18.766 15.391 -6.227 1 89.5 319 SER B O 1
ATOM 5386 N N . TYR B 1 320 ? 16.891 15.539 -7.438 1 93.25 320 TYR B N 1
ATOM 5387 C CA . TYR B 1 320 ? 16.297 14.414 -6.73 1 93.25 320 TYR B CA 1
ATOM 5388 C 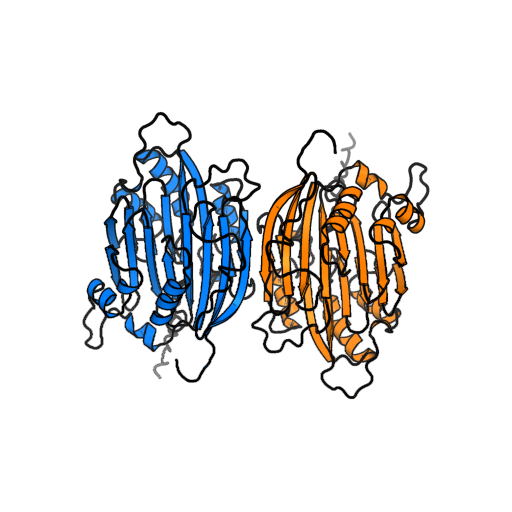C . TYR B 1 320 ? 15.875 13.32 -7.703 1 93.25 320 TYR B C 1
ATOM 5390 O O . TYR B 1 320 ? 15.406 13.609 -8.805 1 93.25 320 TYR B O 1
ATOM 5398 N N . ARG B 1 321 ? 16.047 12.141 -7.312 1 92.06 321 ARG B N 1
ATOM 5399 C CA . ARG B 1 321 ? 15.578 10.984 -8.055 1 92.06 321 ARG B CA 1
ATOM 5400 C C . ARG B 1 321 ? 14.406 10.305 -7.344 1 92.06 321 ARG B C 1
ATOM 5402 O O . ARG B 1 321 ? 14.453 10.094 -6.129 1 92.06 321 ARG B O 1
ATOM 5409 N N . ARG B 1 322 ? 13.453 9.977 -8.125 1 91.94 322 ARG B N 1
ATOM 5410 C CA . ARG B 1 322 ? 12.312 9.281 -7.543 1 91.94 322 ARG B CA 1
ATOM 5411 C C . ARG B 1 322 ? 12.648 7.816 -7.262 1 91.94 322 ARG B C 1
ATOM 5413 O O . ARG B 1 322 ? 13.148 7.109 -8.141 1 91.94 322 ARG B O 1
ATOM 5420 N N . THR B 1 323 ? 12.32 7.395 -6.078 1 93.25 323 THR B N 1
ATOM 5421 C CA . THR B 1 323 ? 12.703 6.043 -5.68 1 93.25 323 THR B CA 1
ATOM 5422 C C . THR B 1 323 ? 11.469 5.184 -5.43 1 93.25 323 THR B C 1
ATOM 5424 O O . THR B 1 323 ? 11.578 3.965 -5.266 1 93.25 323 THR B O 1
ATOM 5427 N N . ASP B 1 324 ? 10.336 5.785 -5.367 1 92.44 324 ASP B N 1
ATOM 5428 C CA . ASP B 1 324 ? 9.086 5.055 -5.164 1 92.44 324 ASP B CA 1
ATOM 5429 C C . ASP B 1 324 ? 7.891 5.867 -5.652 1 92.44 324 ASP B C 1
ATOM 5431 O O . ASP B 1 324 ? 7.879 7.094 -5.539 1 92.44 324 ASP B O 1
ATOM 5435 N N . ARG B 1 325 ? 6.91 5.184 -6.18 1 91.5 325 ARG B N 1
ATOM 5436 C CA . ARG B 1 325 ? 5.703 5.836 -6.68 1 91.5 325 ARG B CA 1
ATOM 5437 C C . ARG B 1 325 ? 4.5 4.902 -6.582 1 91.5 325 ARG B C 1
ATOM 5439 O O . ARG B 1 325 ? 4.512 3.803 -7.137 1 91.5 325 ARG B O 1
ATOM 5446 N N . GLN B 1 326 ? 3.441 5.379 -5.926 1 93.12 326 GLN B N 1
ATOM 5447 C CA . GLN B 1 326 ? 2.201 4.621 -5.797 1 93.12 326 GLN B CA 1
ATOM 5448 C C . GLN B 1 326 ? 0.984 5.539 -5.906 1 93.12 326 GLN B C 1
ATOM 5450 O O . GLN B 1 326 ? 1.051 6.711 -5.539 1 93.12 326 GLN B O 1
ATOM 5455 N N . VAL B 1 327 ? -0.081 4.984 -6.422 1 91.38 327 VAL B N 1
ATOM 5456 C CA . VAL B 1 327 ? -1.348 5.703 -6.516 1 91.38 327 VAL B CA 1
ATOM 5457 C C . VAL B 1 327 ? -2.48 4.82 -5.996 1 91.38 327 VAL B C 1
ATOM 5459 O O . VAL B 1 327 ? -2.492 3.609 -6.227 1 91.38 327 VAL B O 1
ATOM 5462 N N . ALA B 1 328 ? -3.363 5.438 -5.262 1 92.12 328 ALA B N 1
ATOM 5463 C CA . ALA B 1 328 ? -4.562 4.754 -4.785 1 92.12 328 ALA B CA 1
ATOM 5464 C C . ALA B 1 328 ? -5.816 5.555 -5.113 1 92.12 328 ALA B C 1
ATOM 5466 O O . ALA B 1 328 ? -5.824 6.785 -5.004 1 92.12 328 ALA B O 1
ATOM 5467 N N . GLN B 1 329 ? -6.777 4.848 -5.523 1 89.75 329 GLN B N 1
ATOM 5468 C CA . GLN B 1 329 ? -8.086 5.465 -5.746 1 89.75 329 GLN B CA 1
ATOM 5469 C C . GLN B 1 329 ? -9.055 5.109 -4.621 1 89.75 329 GLN B C 1
ATOM 5471 O O . GLN B 1 329 ? -9.328 3.932 -4.379 1 89.75 329 GLN B O 1
ATOM 5476 N N . LEU B 1 330 ? -9.523 6.078 -3.986 1 91.75 330 LEU B N 1
ATOM 5477 C CA . LEU B 1 330 ? -10.531 5.891 -2.949 1 91.75 330 LEU B CA 1
ATOM 5478 C C . LEU B 1 330 ? -11.93 6.125 -3.502 1 91.75 330 LEU B C 1
ATOM 5480 O O . LEU B 1 330 ? -12.195 5.836 -4.672 1 91.75 330 LEU B O 1
ATOM 5484 N N . GLN B 1 331 ? -12.875 6.453 -2.619 1 92 331 GLN B N 1
ATOM 5485 C CA . GLN B 1 331 ? -14.227 6.668 -3.137 1 92 331 GLN B CA 1
ATOM 5486 C C . GLN B 1 331 ? -14.312 7.988 -3.902 1 92 331 GLN B C 1
ATOM 5488 O O . GLN B 1 331 ? -14.773 8.016 -5.047 1 92 331 GLN B O 1
ATOM 5493 N N . ASP B 1 332 ? -13.836 9.023 -3.205 1 92.88 332 ASP B N 1
ATOM 5494 C CA . ASP B 1 332 ? -13.953 10.352 -3.799 1 92.88 332 ASP B CA 1
ATOM 5495 C C . ASP B 1 332 ? -12.578 10.969 -4.051 1 92.88 332 ASP B C 1
ATOM 5497 O O . ASP B 1 332 ? -12.477 12.047 -4.637 1 92.88 332 ASP B O 1
ATOM 5501 N N . TYR B 1 333 ? -11.562 10.32 -3.559 1 92.81 333 TYR B N 1
ATOM 5502 C CA . TYR B 1 333 ? -10.234 10.922 -3.582 1 92.81 333 TYR B CA 1
ATOM 5503 C C . TYR B 1 333 ? -9.258 10.062 -4.379 1 92.81 333 TYR B C 1
ATOM 5505 O O . TYR B 1 333 ? -9.414 8.844 -4.449 1 92.81 333 TYR B O 1
ATOM 5513 N N . SER B 1 334 ? -8.336 10.719 -4.969 1 90.5 334 SER B N 1
ATOM 5514 C CA . SER B 1 334 ? -7.109 10.07 -5.426 1 90.5 334 SER B CA 1
ATOM 5515 C C . SER B 1 334 ? -5.934 10.406 -4.512 1 90.5 334 SER B C 1
ATOM 5517 O O . SER B 1 334 ? -5.824 11.539 -4.023 1 90.5 334 SER B O 1
ATOM 5519 N N . LEU B 1 335 ? -5.156 9.43 -4.277 1 93.44 335 LEU B N 1
ATOM 5520 C CA . LEU B 1 335 ? -3.982 9.586 -3.426 1 93.44 335 LEU B CA 1
ATOM 5521 C C . LEU B 1 335 ? -2.709 9.211 -4.18 1 93.44 335 LEU B C 1
ATOM 5523 O O . LEU B 1 335 ? -2.594 8.102 -4.695 1 93.44 335 LEU B O 1
ATOM 5527 N N . TRP B 1 336 ? -1.802 10.156 -4.23 1 91.94 336 TRP B N 1
ATOM 5528 C CA . TRP B 1 336 ? -0.493 9.922 -4.832 1 91.94 336 TRP B CA 1
ATOM 5529 C C . TRP B 1 336 ? 0.598 9.898 -3.766 1 91.94 336 TRP B C 1
ATOM 5531 O O . TRP B 1 336 ? 0.653 10.781 -2.906 1 91.94 336 TRP B O 1
ATOM 5541 N N . TYR B 1 337 ? 1.358 8.93 -3.838 1 94.69 337 TYR B N 1
ATOM 5542 C CA . TYR B 1 337 ? 2.523 8.82 -2.969 1 94.69 337 TYR B CA 1
ATOM 5543 C C . TYR B 1 337 ? 3.809 8.742 -3.785 1 94.69 337 TYR B C 1
ATOM 5545 O O . TYR B 1 337 ? 3.895 7.973 -4.746 1 94.69 337 TYR B O 1
ATOM 5553 N N . SER B 1 338 ? 4.832 9.484 -3.361 1 93.44 338 SER B N 1
ATOM 5554 C CA . SER B 1 338 ? 6.148 9.422 -3.994 1 93.44 338 SER B CA 1
ATOM 5555 C C . SER B 1 338 ? 7.262 9.594 -2.967 1 93.44 338 SER B C 1
ATOM 5557 O O . SER B 1 338 ? 7.094 10.289 -1.968 1 93.44 338 SER B O 1
ATOM 5559 N N . GLN B 1 339 ? 8.297 8.969 -3.27 1 94.44 339 GLN B N 1
ATOM 5560 C CA . GLN B 1 339 ? 9.516 9.164 -2.498 1 94.44 339 GLN B CA 1
ATOM 5561 C C . GLN B 1 339 ? 10.672 9.586 -3.398 1 94.44 339 GLN B C 1
ATOM 5563 O O . GLN B 1 339 ? 10.812 9.086 -4.516 1 94.44 339 GLN B O 1
ATOM 5568 N N . PHE B 1 340 ? 11.508 10.508 -2.896 1 94.56 340 PHE B N 1
ATOM 5569 C CA . PHE B 1 340 ? 12.664 11.016 -3.627 1 94.56 340 PHE B CA 1
ATOM 5570 C C . PHE B 1 340 ? 13.906 10.992 -2.752 1 94.56 340 PHE B C 1
ATOM 5572 O O . PHE B 1 340 ? 13.82 11.117 -1.529 1 94.56 340 PHE B O 1
ATOM 5579 N N . LYS B 1 341 ? 15.008 10.852 -3.395 1 94.19 341 LYS B N 1
ATOM 5580 C CA . LYS B 1 341 ? 16.312 10.953 -2.734 1 94.19 341 LYS B CA 1
ATOM 5581 C C . LYS B 1 341 ? 17.234 11.891 -3.496 1 94.19 341 LYS B C 1
ATOM 5583 O O . LYS B 1 341 ? 17.266 11.891 -4.73 1 94.19 341 LYS B O 1
ATOM 5588 N N . LYS B 1 342 ? 17.969 12.57 -2.719 1 93.25 342 LYS B N 1
ATOM 5589 C CA . LYS B 1 342 ? 18.922 13.508 -3.32 1 93.25 342 LYS B CA 1
ATOM 5590 C C . LYS B 1 342 ? 20.062 12.766 -4.02 1 93.25 342 LYS B C 1
ATOM 5592 O O . LYS B 1 342 ? 20.594 11.797 -3.48 1 93.25 342 LYS B O 1
ATOM 5597 N N . GLU B 1 343 ? 20.375 13.156 -5.266 1 87.06 343 GLU B N 1
ATOM 5598 C CA . GLU B 1 343 ? 21.484 12.562 -6.012 1 87.06 343 GLU B CA 1
ATOM 5599 C C . GLU B 1 343 ? 22.828 13.055 -5.484 1 87.06 343 GLU B C 1
ATOM 5601 O O . GLU B 1 343 ? 22.969 14.219 -5.102 1 87.06 343 GLU B O 1
ATOM 5606 N N . VAL B 1 344 ? 23.797 12.219 -4.809 1 67.44 344 VAL B N 1
ATOM 5607 C CA . VAL B 1 344 ? 25.047 12.539 -4.141 1 67.44 344 VAL B CA 1
ATOM 5608 C C . VAL B 1 344 ? 25.938 13.352 -5.082 1 67.44 344 VAL B C 1
ATOM 5610 O O . VAL B 1 344 ? 26.375 12.844 -6.121 1 67.44 344 VAL B O 1
ATOM 5613 N N . ASN B 1 345 ? 25.703 14.305 -5.645 1 57.25 345 ASN B N 1
ATOM 5614 C CA . ASN B 1 345 ? 26.859 15.062 -6.117 1 57.25 345 ASN B CA 1
ATOM 5615 C C . ASN B 1 345 ? 27.625 15.688 -4.957 1 57.25 345 ASN B C 1
ATOM 5617 O O . ASN B 1 345 ? 27.094 15.828 -3.855 1 57.25 345 ASN B O 1
ATOM 5621 N N . ASN B 1 346 ? 29.031 16.109 -4.949 1 47.5 346 ASN B N 1
ATOM 5622 C CA . ASN B 1 346 ? 30.047 16.578 -4.012 1 47.5 346 ASN B CA 1
ATOM 5623 C C . ASN B 1 346 ? 29.438 17.438 -2.916 1 47.5 346 ASN B C 1
ATOM 5625 O O . ASN B 1 346 ? 30.109 17.781 -1.944 1 47.5 346 ASN B O 1
ATOM 5629 N N . ASN B 1 347 ? 28.688 18.422 -3.162 1 48.41 347 ASN B N 1
ATOM 5630 C CA . ASN B 1 347 ? 28.562 19.422 -2.111 1 48.41 347 ASN B CA 1
ATOM 5631 C C . ASN B 1 347 ? 27.578 19 -1.033 1 48.41 347 ASN B C 1
ATOM 5633 O O . ASN B 1 347 ? 26.688 18.172 -1.286 1 48.41 347 ASN B O 1
ATOM 5637 N N . CYS B 1 348 ? 26.719 19.656 -0.341 1 42.94 348 CYS B N 1
ATOM 5638 C CA . CYS B 1 348 ? 25.562 19.359 0.504 1 42.94 348 CYS B CA 1
ATOM 5639 C C . CYS B 1 348 ? 24.5 18.594 -0.27 1 42.94 348 CYS B C 1
ATOM 5641 O O . CYS B 1 348 ? 24.172 18.938 -1.405 1 42.94 348 CYS B O 1
#

Radius of gyration: 28.26 Å; Cα contacts (8 Å, |Δi|>4): 1531; chains: 2; bounding box: 75×81×71 Å

Organism: Ciona savignyi (NCBI:txid51511)

Nearest PDB structures (foldseek):
  1msv-assembly1_B  TM=9.605E-01  e=2.765E-43  Homo sapiens
  1msv-assembly1_A  TM=9.626E-01  e=8.860E-43  Homo sapiens
  1i72-assembly1_A  TM=9.718E-01  e=7.216E-32  Homo sapiens
  1i7b-assembly1_A-2  TM=9.728E-01  e=8.281E-31  Homo sapiens
  3dz2-assembly1_A  TM=9.624E-01  e=1.524E-30  Homo sapiens

Sequence (696 aa):
MSKENGLVAENFFFEGVEKLMEIWFSCSSPEGPKKPANLIERSKWENILTHVRCKILDELKYDGQTAYVLSESSLFVSGERIILKTCGTTLCLQALPYIISLVKEECGFDTVADFFYSRKNFKKPDDQPHPYKTFTDETVYLDTILSESASYCLGRMNRDCWYLYTLNHPENTSLIGVKQADQTLEILMTALCEQTMDKFKLKDESGKERDAEAFTKVIGISDILPNSKINSVLFDPCGYSMNGLLDKGQYWTIHITPESEFSYVSFETNVSMKSYNDLICKVLSLFKPRTVSMTLFANHYSDVETKSWDRFSDTKLPSYRRTDRQVAQLQDYSLWYSQFKKEVNNNCMSKENGLVAENFFFEGVEKLMEIWFSCSSPEGPKKPANLIERSKWENILTHVRCKILDELKYDGQTAYVLSESSLFVSGERIILKTCGTTLCLQALPYIISLVKEECGFDTVADFFYSRKNFKKPDDQPHPYKTFTDETVYLDTILSESASYCLGRMNRDCWYLYTLNHPENTSLIGVKQADQTLEILMTALCEQTMDKFKLKDESGKERDAEAFTKVIGISDILPNSKINSVLFDPCGYSMNGLLDKGQYWTIHITPESEFSYVSFETNVSMKSYNDLICKVLSLFKPRTVSMTLFANHYSDVETKSWDRFSDTKLPSYRRTDRQVAQLQDYSLWYSQFKKEVNNNC